Protein AF-A0A972AE59-F1 (afdb_monomer_lite)

Radius of gyration: 24.5 Å; chains: 1; bounding box: 60×68×62 Å

pLDDT: mean 81.69, std 23.58, range [22.97, 98.69]

Sequence (433 aa):
MIRKTVLVQISVLILVLFLSGCTMDDNPDSRIPESDPALQSSAGNEDLTEDISPAITKEPGTDNTSGYSDNYVPELDSGKYTVSTEEVVIYTDRAIVYLEPNVFYPKNLADFVNETVEIIEQETGLSFLNDNRIGNMLYVHVQHANIPYGTEHGAFVQPMDVLPNCIETIFHELSHTIQLQACSDIKMRTLSEGFAIVNAFRVSGKSSLPNLFDPFFNYSFFENEELMMSDPERFIMEAEGWDTYLAGFRFVYYLEEKYGKTICPRIFTRIGEMYPDGCSNSELIEIVKSMTSEDVFHDFKEWYGSEREKFARSYPVVSLDKTGYLEVFPVYNENTKVYFMPEFTYQGSITLDFTGGFEYLQFLGHNVKGIFGTVQSEGEHTLSFYDAYGELVCTKQVSNSQIRLDTPKAVKIEITGDGSLIHIVPDFDLMTD

Foldseek 3Di:
DPDPPPVVVVVVVVVPPPPPDDDDDDDDDDDDDDDDDDDDDDPDDDDDPDPLDFDPDDDPDDDDDDDDDPQFFPQFDQVQKDFAQAWDWDDEPQAIEIEHGGFIAGPCLRVQLVLLQVLLCVLQVFHQQCPPDPVRGAYEYADCDDDWAADLRYIYHHSCCRPLQNVLSRQLRVQLNRLCVQANDAQLLLQSLLRSLVRSQSSQVVGPGPYQDDCLQVLLDDPCVVVCLVPVLVCSRDPDDSSSNNSSVLLLVVCCVQVNSNLSVVLSNVNCVPPVVYDHSVVSLVSSCVSHNVCSSVVSSVVCVVVVVSSHNDQDAAECQVAQEHEWAFPDDPVGGFTDDTKYFYHFKHKYFPSSNVSVVVSSVWTFREWWDKKAFAAWKKKFFAASVRDTQDIDIHGRGMDIDPGGRTRMIMMGGPRGIMDTTTDRVSGTD

Secondary structure (DSSP, 8-state):
---SSSSTTTTTTGGGS-----PPPP----PPPP---S-------------------------------TTSPPPPP-TTEEE-SS-EEEE-SSEEEEE-TT-EEETTHHHHHHHHHHHHHHHHS------S-TTSSEEEEE-S-S--EEETTEEEE-GGGGSTTTTHHHHHHHHHHHHHHHH--BS-HHHHHHHHHHHHHHHHTTSSS-----HHHHT---TTHHHHHHSHHHHHHH--THHHHHHHHHHHHHHHHHH-TTHHHHHHHHHHHH-TT-B-HHHHHHHHHHHS-TTHHHHHHHHHHHHGGGGS-PPPEEE-TT-SEEE---EESSS-EE----EEE-SSEEEEE-HHHHHHHHHTTPPB-EEEEEEEESSEEEEEEEETTS-EEEEEEEESSEEEEEEETEEEEEEEES---EEEEE-HHHHB-

Structure (mmCIF, N/CA/C/O backbone):
data_AF-A0A972AE59-F1
#
_entry.id   AF-A0A972AE59-F1
#
loop_
_atom_site.group_PDB
_atom_site.id
_atom_site.type_symbol
_atom_site.label_atom_id
_atom_site.label_alt_id
_atom_site.label_comp_id
_atom_site.label_asym_id
_atom_site.label_entity_id
_atom_site.label_seq_id
_atom_site.pdbx_PDB_ins_code
_atom_site.Cartn_x
_atom_site.Cartn_y
_atom_site.Cartn_z
_atom_site.occupancy
_atom_site.B_iso_or_equiv
_atom_site.auth_seq_id
_atom_site.auth_comp_id
_atom_site.auth_asym_id
_atom_site.auth_atom_id
_atom_site.pdbx_PDB_model_num
ATOM 1 N N . MET A 1 1 ? -21.381 -46.065 -20.619 1.00 40.09 1 MET A N 1
ATOM 2 C CA . MET A 1 1 ? -19.929 -46.272 -20.401 1.00 40.09 1 MET A CA 1
ATOM 3 C C . MET A 1 1 ? -19.187 -45.352 -21.357 1.00 40.09 1 MET A C 1
ATOM 5 O O . MET A 1 1 ? -19.701 -45.164 -22.444 1.00 40.09 1 MET A O 1
ATOM 9 N N . ILE A 1 2 ? -18.043 -44.787 -20.956 1.00 34.69 2 ILE A N 1
ATOM 10 C CA . ILE A 1 2 ? -17.379 -43.576 -21.504 1.00 34.69 2 ILE A CA 1
ATOM 11 C C . ILE A 1 2 ? -17.889 -42.277 -20.848 1.00 34.69 2 ILE A C 1
ATOM 13 O O . ILE A 1 2 ? -18.544 -41.458 -21.473 1.00 34.69 2 ILE A O 1
ATOM 17 N N . ARG A 1 3 ? -17.609 -42.116 -19.548 1.00 33.09 3 ARG A N 1
ATOM 18 C CA . ARG A 1 3 ? -17.576 -40.835 -18.805 1.00 33.09 3 ARG A CA 1
ATOM 19 C C . ARG A 1 3 ? -16.760 -41.037 -17.517 1.00 33.09 3 ARG A C 1
ATOM 21 O O . ARG A 1 3 ? -17.296 -40.944 -16.425 1.00 33.09 3 ARG A O 1
ATOM 28 N N . LYS A 1 4 ? -15.494 -41.449 -17.648 1.00 32.84 4 LYS A N 1
ATOM 29 C CA . LYS A 1 4 ? -14.505 -41.464 -16.541 1.00 32.84 4 LYS A CA 1
ATOM 30 C C . LYS A 1 4 ? -13.054 -41.219 -16.991 1.00 32.84 4 LYS A C 1
ATOM 32 O O . LYS A 1 4 ? -12.188 -41.083 -16.144 1.00 32.84 4 LYS A O 1
ATOM 37 N N . THR A 1 5 ? -12.782 -41.107 -18.294 1.00 34.91 5 THR A N 1
ATOM 38 C CA . THR A 1 5 ? -11.400 -41.043 -18.813 1.00 34.91 5 THR A CA 1
ATOM 39 C C . THR A 1 5 ? -10.896 -39.621 -19.101 1.00 34.91 5 THR A C 1
ATOM 41 O O . THR A 1 5 ? -9.709 -39.447 -19.320 1.00 34.91 5 THR A O 1
ATOM 44 N N . VAL A 1 6 ? -11.755 -38.593 -19.060 1.00 35.62 6 VAL A N 1
ATOM 45 C CA . VAL A 1 6 ? -11.354 -37.204 -19.394 1.00 35.62 6 VAL A CA 1
ATOM 46 C C . VAL A 1 6 ? -10.874 -36.408 -18.168 1.00 35.62 6 VAL A C 1
ATOM 48 O O . VAL A 1 6 ? -10.065 -35.503 -18.307 1.00 35.62 6 VAL A O 1
ATOM 51 N N . LEU A 1 7 ? -11.276 -36.792 -16.953 1.00 32.97 7 LEU A N 1
ATOM 52 C CA . LEU A 1 7 ? -10.886 -36.087 -15.720 1.00 32.97 7 LEU A CA 1
ATOM 53 C C . LEU A 1 7 ? -9.471 -36.427 -15.223 1.00 32.97 7 LEU A C 1
ATOM 55 O O . LEU A 1 7 ? -8.889 -35.649 -14.486 1.00 32.97 7 LEU A O 1
ATOM 59 N N . VAL A 1 8 ? -8.886 -37.546 -15.662 1.00 35.75 8 VAL A N 1
ATOM 60 C CA . VAL A 1 8 ? -7.539 -37.974 -15.227 1.00 35.75 8 VAL A CA 1
ATOM 61 C C . VAL A 1 8 ? -6.427 -37.383 -16.110 1.00 35.75 8 VAL A C 1
ATOM 63 O O . VAL A 1 8 ? -5.266 -37.381 -15.719 1.00 35.75 8 VAL A O 1
ATOM 66 N N . GLN A 1 9 ? -6.757 -36.825 -17.281 1.00 31.86 9 GLN A N 1
ATOM 67 C CA . GLN A 1 9 ? -5.763 -36.200 -18.168 1.00 31.86 9 GLN A CA 1
ATOM 68 C C . GLN A 1 9 ? -5.521 -34.708 -17.887 1.00 31.86 9 GLN A C 1
ATOM 70 O O . GLN A 1 9 ? -4.502 -34.186 -18.325 1.00 31.86 9 GLN A O 1
ATOM 75 N N . ILE A 1 10 ? -6.390 -34.036 -17.122 1.00 36.53 10 ILE A N 1
ATOM 76 C CA . ILE A 1 10 ? -6.207 -32.620 -16.748 1.00 36.53 10 ILE A CA 1
ATOM 77 C C . ILE A 1 10 ? -5.268 -32.493 -15.534 1.00 36.53 10 ILE A C 1
ATOM 79 O O . ILE A 1 10 ? -4.405 -31.623 -15.513 1.00 36.53 10 ILE A O 1
ATOM 83 N N . SER A 1 11 ? -5.327 -33.430 -14.583 1.00 32.66 11 SER A N 1
ATOM 84 C CA . SER A 1 11 ? -4.474 -33.418 -13.382 1.00 32.66 11 SER A CA 1
ATOM 85 C C . SER A 1 11 ? -2.997 -33.745 -13.648 1.00 32.66 11 SER A C 1
ATOM 87 O O . SER A 1 11 ? -2.147 -33.446 -12.820 1.00 32.66 11 SER A O 1
ATOM 89 N N . VAL A 1 12 ? -2.669 -34.350 -14.796 1.00 32.69 12 VAL A N 1
ATOM 90 C CA . VAL A 1 12 ? -1.283 -34.714 -15.160 1.00 32.69 12 VAL A CA 1
ATOM 91 C C . VAL A 1 12 ? -0.609 -33.637 -16.022 1.00 32.69 12 VAL A C 1
ATOM 93 O O . VAL A 1 12 ? 0.614 -33.592 -16.085 1.00 32.69 12 VAL A O 1
ATOM 96 N N . LEU A 1 13 ? -1.371 -32.723 -16.637 1.00 27.53 13 LEU A N 1
ATOM 97 C CA . LEU A 1 13 ? -0.800 -31.642 -17.453 1.00 27.53 13 LEU A CA 1
ATOM 98 C C . LEU A 1 13 ? -0.333 -30.442 -16.609 1.00 27.53 13 LEU A C 1
ATOM 100 O O . LEU A 1 13 ? 0.610 -29.761 -16.995 1.00 27.53 13 LEU A O 1
ATOM 104 N N . ILE A 1 14 ? -0.929 -30.235 -15.429 1.00 32.34 14 ILE A N 1
ATOM 105 C CA . ILE A 1 14 ? -0.521 -29.188 -14.474 1.00 32.34 14 ILE A CA 1
ATOM 106 C C . ILE A 1 14 ? 0.781 -29.570 -13.743 1.00 32.34 14 ILE A C 1
ATOM 108 O O . ILE A 1 14 ? 1.535 -28.700 -13.325 1.00 32.34 14 ILE A O 1
ATOM 112 N N . LEU A 1 15 ? 1.130 -30.861 -13.677 1.00 29.75 15 LEU A N 1
ATOM 113 C CA . LEU A 1 15 ? 2.348 -31.321 -12.997 1.00 29.75 15 LEU A CA 1
ATOM 114 C C . LEU A 1 15 ? 3.632 -31.233 -13.851 1.00 29.75 15 LEU A C 1
ATOM 116 O O . LEU A 1 15 ? 4.718 -31.479 -13.337 1.00 29.75 15 LEU A O 1
ATOM 120 N N . VAL A 1 16 ? 3.533 -30.910 -15.148 1.00 31.59 16 VAL A N 1
ATOM 121 C CA . VAL A 1 16 ? 4.684 -30.898 -16.083 1.00 31.59 16 VAL A CA 1
ATOM 122 C C . VAL A 1 16 ? 5.154 -29.473 -16.431 1.00 31.59 16 VAL A C 1
ATOM 124 O O . VAL A 1 16 ? 6.190 -29.314 -17.068 1.00 31.59 16 VAL A O 1
ATOM 127 N N . LEU A 1 17 ? 4.474 -28.427 -15.947 1.00 29.14 17 LEU A N 1
ATOM 128 C CA . LEU A 1 17 ? 4.888 -27.025 -16.137 1.00 29.14 17 LEU A CA 1
ATOM 129 C C . LEU A 1 17 ? 5.719 -26.441 -14.972 1.00 29.14 17 LEU A C 1
ATOM 131 O O . LEU A 1 17 ? 6.140 -25.294 -15.050 1.00 29.14 17 LEU A O 1
ATOM 135 N N . PHE A 1 18 ? 6.043 -27.233 -13.941 1.00 30.06 18 PHE A N 1
ATOM 136 C CA . PHE A 1 18 ? 6.818 -26.801 -12.760 1.00 30.06 18 PHE A CA 1
ATOM 137 C C . PHE A 1 18 ? 8.321 -27.151 -12.790 1.00 30.06 18 PHE A C 1
ATOM 139 O O . PHE A 1 18 ? 8.972 -27.207 -11.751 1.00 30.06 18 PHE A O 1
ATOM 146 N N . LEU A 1 19 ? 8.914 -27.377 -13.966 1.00 28.97 19 LEU A N 1
ATOM 147 C CA . LEU A 1 19 ? 10.357 -27.640 -14.094 1.00 28.97 19 LEU A CA 1
ATOM 148 C C . LEU A 1 19 ? 11.069 -26.556 -14.907 1.00 28.97 19 LEU A C 1
ATOM 150 O O . LEU A 1 19 ? 11.634 -26.828 -15.961 1.00 28.97 19 LEU A O 1
ATOM 154 N N . SER A 1 20 ? 11.070 -25.345 -14.351 1.00 27.92 20 SER A N 1
ATOM 155 C CA . SER A 1 20 ? 12.062 -24.294 -14.628 1.00 27.92 20 SER A CA 1
ATOM 156 C C . SER A 1 20 ? 12.408 -23.546 -13.333 1.00 27.92 20 SER A C 1
ATOM 158 O O . SER A 1 20 ? 12.506 -22.325 -13.317 1.00 27.92 20 SER A O 1
ATOM 160 N N . GLY A 1 21 ? 12.536 -24.272 -12.219 1.00 23.88 21 GLY A N 1
ATOM 161 C CA . GLY A 1 21 ? 13.092 -23.727 -10.982 1.00 23.88 21 GLY A CA 1
ATOM 162 C C . GLY A 1 21 ? 14.615 -23.745 -11.062 1.00 23.88 21 GLY A C 1
ATOM 163 O O . GLY A 1 21 ? 15.217 -24.818 -11.071 1.00 23.88 21 GLY A O 1
ATOM 164 N N . CYS A 1 22 ? 15.235 -22.569 -11.143 1.00 25.50 22 CYS A N 1
ATOM 165 C CA . CYS A 1 22 ? 16.668 -22.418 -10.918 1.00 25.50 22 CYS A CA 1
ATOM 166 C C . CYS A 1 22 ? 16.973 -22.753 -9.452 1.00 25.50 22 CYS A C 1
ATOM 168 O O . CYS A 1 22 ? 16.533 -22.065 -8.537 1.00 25.50 22 CYS A O 1
ATOM 170 N N . THR A 1 23 ? 17.717 -23.832 -9.244 1.00 26.25 23 THR A N 1
ATOM 171 C CA . THR A 1 23 ? 18.328 -24.211 -7.970 1.00 26.25 23 THR A CA 1
ATOM 172 C C . THR A 1 23 ? 19.430 -23.211 -7.606 1.00 26.25 23 THR A C 1
ATOM 174 O O . THR A 1 23 ? 20.347 -23.017 -8.405 1.00 26.25 23 THR A O 1
ATOM 177 N N . MET A 1 24 ? 19.359 -22.592 -6.422 1.00 27.28 24 MET A N 1
ATOM 178 C CA . MET A 1 24 ? 20.491 -21.878 -5.815 1.00 27.28 24 MET A CA 1
ATOM 179 C C . MET A 1 24 ? 21.525 -22.903 -5.327 1.00 27.28 24 MET A C 1
ATOM 181 O O . MET A 1 24 ? 21.177 -23.833 -4.602 1.00 27.28 24 MET A O 1
ATOM 185 N N . ASP A 1 25 ? 22.777 -22.742 -5.755 1.00 25.36 25 ASP A N 1
ATOM 186 C CA . ASP A 1 25 ? 23.934 -23.487 -5.253 1.00 25.36 25 ASP A CA 1
ATOM 187 C C . ASP A 1 25 ? 24.388 -22.894 -3.908 1.00 25.36 25 ASP A C 1
ATOM 189 O O . ASP A 1 25 ? 24.746 -21.717 -3.822 1.00 25.36 25 ASP A O 1
ATOM 193 N N . ASP A 1 26 ? 24.424 -23.734 -2.874 1.00 27.11 26 ASP A N 1
ATOM 194 C CA . ASP A 1 26 ? 25.060 -23.444 -1.591 1.00 27.11 26 ASP A CA 1
ATOM 195 C C . ASP A 1 26 ? 26.588 -23.446 -1.741 1.00 27.11 26 ASP A C 1
ATOM 197 O O . ASP A 1 26 ? 27.193 -24.472 -2.068 1.00 27.11 26 ASP A O 1
ATOM 201 N N . ASN A 1 27 ? 27.250 -22.332 -1.417 1.00 25.25 27 ASN A N 1
ATOM 202 C CA . ASN A 1 27 ? 28.676 -22.362 -1.093 1.00 25.25 27 ASN A CA 1
ATOM 203 C C . ASN A 1 27 ? 28.992 -21.476 0.130 1.00 25.25 27 ASN A C 1
ATOM 205 O O . ASN A 1 27 ? 28.819 -20.257 0.058 1.00 25.25 27 ASN A O 1
ATOM 209 N N . PRO A 1 28 ? 29.468 -22.055 1.251 1.00 29.48 28 PRO A N 1
ATOM 210 C CA . PRO A 1 28 ? 29.727 -21.340 2.489 1.00 29.48 28 PRO A CA 1
ATOM 211 C C . PRO A 1 28 ? 31.211 -20.975 2.585 1.00 29.48 28 PRO A C 1
ATOM 213 O O . PRO A 1 28 ? 32.021 -21.799 2.988 1.00 29.48 28 PRO A O 1
ATOM 216 N N . ASP A 1 29 ? 31.590 -19.747 2.234 1.00 27.09 29 ASP A N 1
ATOM 217 C CA . ASP A 1 29 ? 32.831 -19.151 2.751 1.00 27.09 29 ASP A CA 1
ATOM 218 C C . ASP A 1 29 ? 32.913 -17.653 2.423 1.00 27.09 29 ASP A C 1
ATOM 220 O O . ASP A 1 29 ? 33.397 -17.241 1.372 1.00 27.09 29 ASP A O 1
ATOM 224 N N . SER A 1 30 ? 32.497 -16.805 3.363 1.00 27.23 30 SER A N 1
ATOM 225 C CA . SER A 1 30 ? 33.237 -15.574 3.662 1.00 27.23 30 SER A CA 1
ATOM 226 C C . SER A 1 30 ? 32.843 -15.053 5.043 1.00 27.23 30 SER A C 1
ATOM 228 O O . SER A 1 30 ? 31.677 -14.958 5.410 1.00 27.23 30 SER A O 1
ATOM 230 N N . ARG A 1 31 ? 33.864 -14.808 5.862 1.00 24.80 31 ARG A N 1
ATOM 231 C CA . ARG A 1 31 ? 33.752 -14.403 7.263 1.00 24.80 31 ARG A CA 1
ATOM 232 C C . ARG A 1 31 ? 33.387 -12.921 7.353 1.00 24.80 31 ARG A C 1
ATOM 234 O O . ARG A 1 31 ? 34.111 -12.087 6.815 1.00 24.80 31 ARG A O 1
ATOM 241 N N . ILE A 1 32 ? 32.325 -12.621 8.091 1.00 27.09 32 ILE A N 1
ATOM 242 C CA . ILE A 1 32 ? 31.953 -11.277 8.550 1.00 27.09 32 ILE A CA 1
ATOM 243 C C . ILE A 1 32 ? 32.879 -10.883 9.719 1.00 27.09 32 ILE A C 1
ATOM 245 O O . ILE A 1 32 ? 33.087 -11.710 10.611 1.00 27.09 32 ILE A O 1
ATOM 249 N N . PRO A 1 33 ? 33.439 -9.660 9.768 1.00 24.53 33 PRO A N 1
ATOM 250 C CA . PRO A 1 33 ? 34.014 -9.108 10.991 1.00 24.53 33 PRO A CA 1
ATOM 251 C C . PRO A 1 33 ? 32.918 -8.515 11.902 1.00 24.53 33 PRO A C 1
ATOM 253 O O . PRO A 1 33 ? 32.125 -7.690 11.460 1.00 24.53 33 PRO A O 1
ATOM 256 N N . GLU A 1 34 ? 32.918 -8.932 13.174 1.00 24.03 34 GLU A N 1
ATOM 257 C CA . GLU A 1 34 ? 32.257 -8.308 14.347 1.00 24.03 34 GLU A CA 1
ATOM 258 C C . GLU A 1 34 ? 32.682 -6.821 14.484 1.00 24.03 34 GLU A C 1
ATOM 260 O O . GLU A 1 34 ? 33.804 -6.495 14.097 1.00 24.03 34 GLU A O 1
ATOM 265 N N . SER A 1 35 ? 31.946 -5.833 15.014 1.00 25.81 35 SER A N 1
ATOM 266 C CA . SER A 1 35 ? 30.779 -5.664 15.916 1.00 25.81 35 SER A CA 1
ATOM 267 C C . SER A 1 35 ? 30.248 -4.207 15.718 1.00 25.81 35 SER A C 1
ATOM 269 O O . SER A 1 35 ? 30.949 -3.407 15.099 1.00 25.81 35 SER A O 1
ATOM 271 N N . ASP A 1 36 ? 29.057 -3.738 16.137 1.00 24.27 36 ASP A N 1
ATOM 272 C CA . ASP A 1 36 ? 28.481 -3.634 17.501 1.00 24.27 36 ASP A CA 1
ATOM 273 C C . ASP A 1 36 ? 27.009 -3.075 17.435 1.00 24.27 36 ASP A C 1
ATOM 275 O O . ASP A 1 36 ? 26.550 -2.746 16.341 1.00 24.27 36 ASP A O 1
ATOM 279 N N . PRO A 1 37 ? 26.207 -2.956 18.522 1.00 26.27 37 PRO A N 1
ATOM 280 C CA . PRO A 1 37 ? 24.993 -3.755 18.704 1.00 26.27 37 PRO A CA 1
ATOM 281 C C . PRO A 1 37 ? 23.712 -2.913 18.904 1.00 26.27 37 PRO A C 1
ATOM 283 O O . PRO A 1 37 ? 23.562 -2.234 19.918 1.00 26.27 37 PRO A O 1
ATOM 286 N N . ALA A 1 38 ? 22.738 -3.005 17.994 1.00 23.77 38 ALA A N 1
ATOM 287 C CA . ALA A 1 38 ? 21.377 -2.506 18.243 1.00 23.77 38 ALA A CA 1
ATOM 288 C C . ALA A 1 38 ? 20.337 -3.103 17.278 1.00 23.77 38 ALA A C 1
ATOM 290 O O . ALA A 1 38 ? 19.600 -2.356 16.658 1.00 23.77 38 ALA A O 1
ATOM 291 N N . LEU A 1 39 ? 20.303 -4.430 17.117 1.00 25.97 39 LEU A N 1
ATOM 292 C CA . LEU A 1 39 ? 19.167 -5.201 16.579 1.00 25.97 39 LEU A CA 1
ATOM 293 C C . LEU A 1 39 ? 19.559 -6.684 16.614 1.00 25.97 39 LEU A C 1
ATOM 295 O O . LEU A 1 39 ? 20.067 -7.250 15.653 1.00 25.97 39 LEU A O 1
ATOM 299 N N . GLN A 1 40 ? 19.395 -7.307 17.779 1.00 22.97 40 GLN A N 1
ATOM 300 C CA . GLN A 1 40 ? 19.404 -8.761 17.901 1.00 22.97 40 GLN A CA 1
ATOM 301 C C . GLN A 1 40 ? 18.004 -9.210 18.308 1.00 22.97 40 GLN A C 1
ATOM 303 O O . GLN A 1 40 ? 17.651 -9.165 19.482 1.00 22.97 40 GLN A O 1
ATOM 308 N N . SER A 1 41 ? 17.240 -9.703 17.339 1.00 25.03 41 SER A N 1
ATOM 309 C CA . SER A 1 41 ? 16.299 -10.795 17.576 1.00 25.03 41 SER A CA 1
ATOM 310 C C . SER A 1 41 ? 16.361 -11.752 16.386 1.00 25.03 41 SER A C 1
ATOM 312 O O . SER A 1 41 ? 15.632 -11.637 15.410 1.00 25.03 41 SER A O 1
ATOM 314 N N . SER A 1 42 ? 17.355 -12.635 16.499 1.00 25.56 42 SER A N 1
ATOM 315 C CA . SER A 1 42 ? 17.357 -14.052 16.126 1.00 25.56 42 SER A CA 1
ATOM 316 C C . SER A 1 42 ? 16.838 -14.464 14.740 1.00 25.56 42 SER A C 1
ATOM 318 O O . SER A 1 42 ? 15.713 -14.931 14.602 1.00 25.56 42 SER A O 1
ATOM 320 N N . ALA A 1 43 ? 17.747 -14.477 13.760 1.00 26.47 43 ALA A N 1
ATOM 321 C CA . ALA A 1 43 ? 17.820 -15.578 12.803 1.00 26.47 43 ALA A CA 1
ATOM 322 C C . ALA A 1 43 ? 18.328 -16.831 13.540 1.00 26.47 43 ALA A C 1
ATOM 324 O O . ALA A 1 43 ? 19.479 -16.891 13.978 1.00 26.47 43 ALA A O 1
ATOM 325 N N . GLY A 1 44 ? 17.450 -17.812 13.706 1.00 23.38 44 GLY A N 1
ATOM 326 C CA . GLY A 1 44 ? 17.771 -19.150 14.179 1.00 23.38 44 GLY A CA 1
ATOM 327 C C . GLY A 1 44 ? 16.883 -20.132 13.434 1.00 23.38 44 GLY A C 1
ATOM 328 O O . GLY A 1 44 ? 15.692 -20.200 13.707 1.00 23.38 44 GLY A O 1
ATOM 329 N N . ASN A 1 45 ? 17.469 -20.852 12.477 1.00 29.00 45 ASN A N 1
ATOM 330 C CA . ASN A 1 45 ? 16.866 -22.038 11.884 1.00 29.00 45 ASN A CA 1
ATOM 331 C C . ASN A 1 45 ? 16.603 -23.059 12.994 1.00 29.00 45 ASN A C 1
ATOM 333 O O . ASN A 1 45 ? 17.539 -23.716 13.450 1.00 29.00 45 ASN A O 1
ATOM 337 N N . GLU A 1 46 ? 15.341 -23.226 13.370 1.00 24.08 46 GLU A N 1
ATOM 338 C CA . GLU A 1 46 ? 14.827 -24.499 13.854 1.00 24.08 46 GLU A CA 1
ATOM 339 C C . GLU A 1 46 ? 13.545 -24.821 13.088 1.00 24.08 46 GLU A C 1
ATOM 341 O O . GLU A 1 46 ? 12.592 -24.049 13.041 1.00 24.08 46 GLU A O 1
ATOM 346 N N . ASP A 1 47 ? 13.603 -25.971 12.432 1.00 31.69 47 ASP A N 1
ATOM 347 C CA . ASP A 1 47 ? 12.539 -26.658 11.721 1.00 31.69 47 ASP A CA 1
ATOM 348 C C . ASP A 1 47 ? 11.379 -26.929 12.701 1.00 31.69 47 ASP A C 1
ATOM 350 O O . ASP A 1 47 ? 11.434 -27.857 13.510 1.00 31.69 47 ASP A O 1
ATOM 354 N N . LEU A 1 48 ? 10.355 -26.073 12.679 1.00 25.75 48 LEU A N 1
ATOM 355 C CA . LEU A 1 48 ? 9.084 -26.260 13.379 1.00 25.75 48 LEU A CA 1
ATOM 356 C C . LEU A 1 48 ? 7.949 -25.854 12.436 1.00 25.75 48 LEU A C 1
ATOM 358 O O . LEU A 1 48 ? 7.485 -24.719 12.427 1.00 25.75 48 LEU A O 1
ATOM 362 N N . THR A 1 49 ? 7.495 -26.810 11.631 1.00 27.94 49 THR A N 1
ATOM 363 C CA . THR A 1 49 ? 6.186 -26.749 10.982 1.00 27.94 49 THR A CA 1
ATOM 364 C C . THR A 1 49 ? 5.100 -26.844 12.059 1.00 27.94 49 THR A C 1
ATOM 366 O O . THR A 1 49 ? 4.694 -27.948 12.432 1.00 27.94 49 THR A O 1
ATOM 369 N N . GLU A 1 50 ? 4.642 -25.712 12.587 1.00 26.48 50 GLU A N 1
ATOM 370 C CA . GLU A 1 50 ? 3.313 -25.631 13.195 1.00 26.48 50 GLU A CA 1
ATOM 371 C C . GLU A 1 50 ? 2.336 -25.140 12.126 1.00 26.48 50 GLU A C 1
ATOM 373 O O . GLU A 1 50 ? 2.271 -23.956 11.814 1.00 26.48 50 GLU A O 1
ATOM 378 N N . ASP A 1 51 ? 1.588 -26.086 11.551 1.00 28.22 51 ASP A N 1
ATOM 379 C CA . ASP A 1 51 ? 0.379 -25.806 10.777 1.00 28.22 51 ASP A CA 1
ATOM 380 C C . ASP A 1 51 ? -0.557 -24.935 11.629 1.00 28.22 51 ASP A C 1
ATOM 382 O O . ASP A 1 51 ? -1.187 -25.426 12.574 1.00 28.22 51 ASP A O 1
ATOM 386 N N . ILE A 1 52 ? -0.712 -23.659 11.273 1.00 35.78 52 ILE A N 1
ATOM 387 C CA . ILE A 1 52 ? -1.834 -22.850 11.754 1.00 35.78 52 ILE A CA 1
ATOM 388 C C . ILE A 1 52 ? -3.079 -23.324 10.998 1.00 35.78 52 ILE A C 1
ATOM 390 O O . ILE A 1 52 ? -3.537 -22.725 10.031 1.00 35.78 52 ILE A O 1
ATOM 394 N N . SER A 1 53 ? -3.630 -24.456 11.433 1.00 31.36 53 SER A N 1
ATOM 395 C CA . SER A 1 53 ? -4.979 -24.859 11.048 1.00 31.36 53 SER A CA 1
ATOM 396 C C . SER A 1 53 ? -5.988 -23.982 11.800 1.00 31.36 53 SER A C 1
ATOM 398 O O . SER A 1 53 ? -5.982 -23.997 13.035 1.00 31.36 53 SER A O 1
ATOM 400 N N . PRO A 1 54 ? -6.887 -23.248 11.118 1.00 38.47 54 PRO A N 1
ATOM 401 C CA . PRO A 1 54 ? -7.997 -22.586 11.789 1.00 38.47 54 PRO A CA 1
ATOM 402 C C . PRO A 1 54 ? -8.886 -23.629 12.478 1.00 38.47 54 PRO A C 1
ATOM 404 O O . PRO A 1 54 ? -9.049 -24.759 12.005 1.00 38.47 54 PRO A O 1
ATOM 407 N N . ALA A 1 55 ? -9.452 -23.256 13.625 1.00 35.38 55 ALA A N 1
ATOM 408 C CA . ALA A 1 55 ? -10.299 -24.133 14.421 1.00 35.38 55 ALA A CA 1
ATOM 409 C C . ALA A 1 55 ? -11.494 -24.643 13.593 1.00 35.38 55 ALA A C 1
ATOM 411 O O . ALA A 1 55 ? -12.415 -23.902 13.252 1.00 35.38 55 ALA A O 1
ATOM 412 N N . ILE A 1 56 ? -11.471 -25.942 13.292 1.00 35.50 56 ILE A N 1
ATOM 413 C CA . ILE A 1 56 ? -12.539 -26.677 12.615 1.00 35.50 56 ILE A CA 1
ATOM 414 C C . ILE A 1 56 ? -13.833 -26.568 13.437 1.00 35.50 56 ILE A C 1
ATOM 416 O O . ILE A 1 56 ? -13.853 -26.901 14.620 1.00 35.50 56 ILE A O 1
ATOM 420 N N . THR A 1 57 ? -14.895 -26.096 12.774 1.00 34.91 57 THR A N 1
ATOM 421 C CA . THR A 1 57 ? -16.332 -26.175 13.112 1.00 34.91 57 THR A CA 1
ATOM 422 C C . THR A 1 57 ? -16.687 -26.531 14.563 1.00 34.91 57 THR A C 1
ATOM 424 O O . THR A 1 57 ? -16.653 -27.700 14.951 1.00 34.91 57 THR A O 1
ATOM 427 N N . LYS A 1 58 ? -17.184 -25.547 15.330 1.00 31.02 58 LYS A N 1
ATOM 428 C CA . LYS A 1 58 ? -17.991 -25.818 16.532 1.00 31.02 58 LYS A CA 1
ATOM 429 C C . LYS A 1 58 ? -19.248 -26.601 16.124 1.00 31.02 58 LYS A C 1
ATOM 431 O O . LYS A 1 58 ? -20.158 -26.044 15.514 1.00 31.02 58 LYS A O 1
ATOM 436 N N . GLU A 1 59 ? -19.311 -27.888 16.467 1.00 29.56 59 GLU A N 1
ATOM 437 C CA . GLU A 1 59 ? -20.578 -28.626 16.473 1.00 29.56 59 GLU A CA 1
ATOM 438 C C . GLU A 1 59 ? -21.580 -27.941 17.425 1.00 29.56 59 GLU A C 1
ATOM 440 O O . GLU A 1 59 ? -21.171 -27.389 18.454 1.00 29.56 59 GLU A O 1
ATOM 445 N N . PRO A 1 60 ? -22.895 -27.972 17.128 1.00 36.78 60 PRO A N 1
ATOM 446 C CA . PRO A 1 60 ? -23.910 -27.349 17.969 1.00 36.78 60 PRO A CA 1
ATOM 447 C C . PRO A 1 60 ? -24.111 -28.174 19.248 1.00 36.78 60 PRO A C 1
ATOM 449 O O . PRO A 1 60 ? -24.978 -29.043 19.332 1.00 36.78 60 PRO A O 1
ATOM 452 N N . GLY A 1 61 ? -23.276 -27.899 20.249 1.00 28.45 61 GLY A N 1
ATOM 453 C CA . GLY A 1 61 ? -23.380 -28.411 21.609 1.00 28.45 61 GLY A CA 1
ATOM 454 C C . GLY A 1 61 ? -24.113 -27.422 22.512 1.00 28.45 61 GLY A C 1
ATOM 455 O O . GLY A 1 61 ? -23.666 -26.300 22.728 1.00 28.45 61 GLY A O 1
ATOM 456 N N . THR A 1 62 ? -25.254 -27.856 23.031 1.00 32.41 62 THR A N 1
ATOM 457 C CA . THR A 1 62 ? -26.084 -27.189 24.039 1.00 32.41 62 THR A CA 1
ATOM 458 C C . THR A 1 62 ? -25.340 -26.876 25.345 1.00 32.41 62 THR A C 1
ATOM 460 O O . THR A 1 62 ? -24.611 -27.726 25.850 1.00 32.41 62 THR A O 1
ATOM 463 N N . ASP A 1 63 ? -25.667 -25.710 25.914 1.00 34.56 63 ASP A N 1
ATOM 464 C CA . ASP A 1 63 ? -25.472 -25.253 27.302 1.00 34.56 63 ASP A CA 1
ATOM 465 C C . ASP A 1 63 ? -24.038 -25.016 27.819 1.00 34.56 63 ASP A C 1
ATOM 467 O O . ASP A 1 63 ? -23.357 -25.917 28.301 1.00 34.56 63 ASP A O 1
ATOM 471 N N . ASN A 1 64 ? -23.636 -23.736 27.862 1.00 31.11 64 ASN A N 1
ATOM 472 C CA . ASN A 1 64 ? -23.494 -22.995 29.130 1.00 31.11 64 ASN A CA 1
ATOM 473 C C . ASN A 1 64 ? -23.109 -21.524 28.887 1.00 31.11 64 ASN A C 1
ATOM 475 O O . ASN A 1 64 ? -21.941 -21.151 28.798 1.00 31.11 64 ASN A O 1
ATOM 479 N N . THR A 1 65 ? -24.120 -20.658 28.859 1.00 43.00 65 THR A N 1
ATOM 480 C CA . THR A 1 65 ? -23.983 -19.218 29.102 1.00 43.00 65 THR A CA 1
ATOM 481 C C . THR A 1 65 ? -23.605 -18.974 30.567 1.00 43.00 65 THR A C 1
ATOM 483 O O . THR A 1 65 ? -24.484 -18.775 31.402 1.00 43.00 65 THR A O 1
ATOM 486 N N . SER A 1 66 ? -22.316 -19.007 30.904 1.00 38.22 66 SER A N 1
ATOM 487 C CA . SER A 1 66 ? -21.783 -18.410 32.141 1.00 38.22 66 SER A CA 1
ATOM 488 C C . SER A 1 66 ? -20.253 -18.456 32.131 1.00 38.22 66 SER A C 1
ATOM 490 O O . SER A 1 66 ? -19.671 -19.458 32.546 1.00 38.22 66 SER A O 1
ATOM 492 N N . GLY A 1 67 ? -19.585 -17.396 31.660 1.00 34.09 67 GLY A N 1
ATOM 493 C CA . GLY A 1 67 ? -18.124 -17.333 31.797 1.00 34.09 67 GLY A CA 1
ATOM 494 C C . GLY A 1 67 ? -17.339 -16.317 30.970 1.00 34.09 67 GLY A C 1
ATOM 495 O O . GLY A 1 67 ? -16.139 -16.220 31.201 1.00 34.09 67 GLY A O 1
ATOM 496 N N . TYR A 1 68 ? -17.939 -15.548 30.055 1.00 42.88 68 TYR A N 1
ATOM 497 C CA . TYR A 1 68 ? -17.213 -14.419 29.460 1.00 42.88 68 TYR A CA 1
ATOM 498 C C . TYR A 1 68 ? -17.044 -13.341 30.531 1.00 42.88 68 TYR A C 1
ATOM 500 O O . TYR A 1 68 ? -18.029 -12.833 31.064 1.00 42.88 68 TYR A O 1
ATOM 508 N N . SER A 1 69 ? -15.797 -13.073 30.923 1.00 52.25 69 SER A N 1
ATOM 509 C CA . SER A 1 69 ? -15.498 -12.076 31.950 1.00 52.25 69 SER A CA 1
ATOM 510 C C . SER A 1 69 ? -16.029 -10.703 31.526 1.00 52.25 69 SER A C 1
ATOM 512 O O . SER A 1 69 ? -16.011 -10.373 30.340 1.00 52.25 69 SER A O 1
ATOM 514 N N . ASP A 1 70 ? -16.435 -9.881 32.495 1.00 62.69 70 ASP A N 1
ATOM 515 C CA . ASP A 1 70 ? -16.892 -8.497 32.302 1.00 62.69 70 ASP A CA 1
ATOM 516 C C . ASP A 1 70 ? -15.858 -7.569 31.625 1.00 62.69 70 ASP A C 1
ATOM 518 O O . ASP A 1 70 ? -16.103 -6.369 31.567 1.00 62.69 70 ASP A O 1
ATOM 522 N N . ASN A 1 71 ? -14.720 -8.061 31.124 1.00 77.62 71 ASN A N 1
ATOM 523 C CA . ASN A 1 71 ? -13.603 -7.257 30.625 1.00 77.62 71 ASN A CA 1
ATOM 524 C C . ASN A 1 71 ? -13.319 -7.387 29.117 1.00 77.62 71 ASN A C 1
ATOM 526 O O . ASN A 1 71 ? -12.451 -6.665 28.636 1.00 77.62 71 ASN A O 1
ATOM 530 N N . TYR A 1 72 ? -14.017 -8.254 28.374 1.00 90.62 72 TYR A N 1
ATOM 531 C CA . TYR A 1 72 ? -13.787 -8.441 26.931 1.00 90.62 72 TYR A CA 1
ATOM 532 C C . TYR A 1 72 ? -14.851 -7.756 26.065 1.00 90.62 72 TYR A C 1
ATOM 534 O O . TYR A 1 72 ? -15.987 -7.534 26.496 1.00 90.62 72 TYR A O 1
ATOM 542 N N . VAL A 1 73 ? -14.469 -7.434 24.830 1.00 93.75 73 VAL A N 1
ATOM 543 C CA . VAL A 1 73 ? -15.384 -7.060 23.749 1.00 93.75 73 VAL A CA 1
ATOM 544 C C . VAL A 1 73 ? -16.248 -8.288 23.425 1.00 93.75 73 VAL A C 1
ATOM 546 O O . VAL A 1 73 ? -15.699 -9.387 23.297 1.00 93.75 73 VAL A O 1
ATOM 549 N N . PRO A 1 74 ? -17.586 -8.149 23.331 1.00 92.06 74 PRO A N 1
ATOM 550 C CA . PRO A 1 74 ? -18.451 -9.262 22.945 1.00 92.06 74 PRO A CA 1
ATOM 551 C C . PRO A 1 74 ? -18.113 -9.758 21.534 1.00 92.06 74 PRO A C 1
ATOM 553 O O . PRO A 1 74 ? -17.497 -9.042 20.748 1.00 92.06 74 PRO A O 1
ATOM 556 N N . GLU A 1 75 ? -18.539 -10.975 21.206 1.00 90.31 75 GLU A N 1
ATOM 557 C CA . GLU A 1 75 ? -18.474 -11.477 19.831 1.00 90.31 75 GLU A CA 1
ATOM 558 C C . GLU A 1 75 ? -19.234 -10.518 18.902 1.00 90.31 75 GLU A C 1
ATOM 560 O O . GLU A 1 75 ? -20.391 -10.171 19.165 1.00 90.31 75 GLU A O 1
ATOM 565 N N . LEU A 1 76 ? -18.545 -10.028 17.873 1.00 89.88 76 LEU A N 1
ATOM 566 C CA . LEU A 1 76 ? -19.074 -9.039 16.942 1.00 89.88 76 LEU A CA 1
ATOM 567 C C . LEU A 1 76 ? -19.815 -9.740 15.797 1.00 89.88 76 LEU A C 1
ATOM 569 O O . LEU A 1 76 ? -19.391 -10.789 15.317 1.00 89.88 76 LEU A O 1
ATOM 573 N N . ASP A 1 77 ? -20.946 -9.173 15.368 1.00 82.50 77 ASP A N 1
ATOM 574 C CA . ASP A 1 77 ? -21.666 -9.688 14.201 1.00 82.50 77 ASP A CA 1
ATOM 575 C C . ASP A 1 77 ? -20.945 -9.286 12.918 1.00 82.50 77 ASP A C 1
ATOM 577 O O . ASP A 1 77 ? -20.497 -8.150 12.763 1.00 82.50 77 ASP A O 1
ATOM 581 N N . SER A 1 78 ? -20.956 -10.210 11.965 1.00 70.56 78 SER A N 1
ATOM 582 C CA . SER A 1 78 ? -20.238 -10.117 10.707 1.00 70.56 78 SER A CA 1
ATOM 583 C C . SER A 1 78 ? -20.637 -8.969 9.790 1.00 70.56 78 SER A C 1
ATOM 585 O O . SER A 1 78 ? -19.992 -8.755 8.781 1.00 70.56 78 SER A O 1
ATOM 587 N N . GLY A 1 79 ? -21.686 -8.196 10.092 1.00 84.88 79 GLY A N 1
ATOM 588 C CA . GLY A 1 79 ? -21.926 -6.858 9.531 1.00 84.88 79 GLY A CA 1
ATOM 589 C C . GLY A 1 79 ? -21.463 -6.643 8.078 1.00 84.88 79 GLY A C 1
ATOM 590 O O . GLY A 1 79 ? -22.125 -7.087 7.133 1.00 84.88 79 GLY A O 1
ATOM 591 N N . LYS A 1 80 ? -20.319 -5.966 7.903 1.00 89.38 80 LYS A N 1
ATOM 592 C CA . LYS A 1 80 ? -19.696 -5.624 6.603 1.00 89.38 80 LYS A CA 1
ATOM 593 C C . LYS A 1 80 ? -18.810 -6.729 6.008 1.00 89.38 80 LYS A C 1
ATOM 595 O O . LYS A 1 80 ? -18.501 -6.680 4.819 1.00 89.38 80 LYS A O 1
ATOM 600 N N . TYR A 1 81 ? -18.439 -7.713 6.809 1.00 94.56 81 TYR A N 1
ATOM 601 C CA . TYR A 1 81 ? -17.487 -8.766 6.502 1.00 94.56 81 TYR A CA 1
ATOM 602 C C . TYR A 1 81 ? -18.167 -10.137 6.424 1.00 94.56 81 TYR A C 1
ATOM 604 O O . TYR A 1 81 ? -19.361 -10.314 6.688 1.00 94.56 81 TYR A O 1
ATOM 612 N N . THR A 1 82 ? -17.443 -11.126 5.929 1.00 94.69 82 THR A N 1
ATOM 613 C CA . THR A 1 82 ? -17.876 -12.520 5.925 1.00 94.69 82 THR A CA 1
ATOM 614 C C . THR A 1 82 ? -16.660 -13.433 5.821 1.00 94.69 82 THR A C 1
ATOM 616 O O . THR A 1 82 ? -15.542 -12.965 5.616 1.00 94.69 82 THR A O 1
ATOM 619 N N . VAL A 1 83 ? -16.881 -14.735 5.986 1.00 94.62 83 VAL A N 1
ATOM 620 C CA . VAL A 1 83 ? -15.830 -15.750 5.957 1.00 94.62 83 VAL A CA 1
ATOM 621 C C . VAL A 1 83 ? -16.148 -16.767 4.871 1.00 94.62 83 VAL A C 1
ATOM 623 O O . VAL A 1 83 ? -17.265 -17.291 4.815 1.00 94.62 83 VAL A O 1
ATOM 626 N N . SER A 1 84 ? -15.171 -17.077 4.022 1.00 94.69 84 SER A N 1
ATOM 627 C CA . SER A 1 84 ? -15.286 -18.171 3.059 1.00 94.69 84 SER A CA 1
ATOM 628 C C . SER A 1 84 ? -15.263 -19.505 3.814 1.00 94.69 84 SER A C 1
ATOM 630 O O . SER A 1 84 ? -14.273 -19.884 4.426 1.00 94.69 84 SER A O 1
ATOM 632 N N . THR A 1 85 ? -16.378 -20.234 3.833 1.00 91.75 85 THR A N 1
ATOM 633 C CA . THR A 1 85 ? -16.430 -21.570 4.475 1.00 91.75 85 THR A CA 1
ATOM 634 C C . THR A 1 85 ? -15.984 -22.689 3.533 1.00 91.75 85 THR A C 1
ATOM 636 O O . THR A 1 85 ? -15.599 -23.770 3.971 1.00 91.75 85 THR A O 1
ATOM 639 N N . GLU A 1 86 ? -16.010 -22.404 2.238 1.00 94.56 86 GLU A N 1
ATOM 640 C CA . GLU A 1 86 ? -15.513 -23.208 1.130 1.00 94.56 86 GLU A CA 1
ATOM 641 C C . GLU A 1 86 ? -14.825 -22.269 0.129 1.00 94.56 86 GLU A C 1
ATOM 643 O O . GLU A 1 86 ? -14.794 -21.057 0.348 1.00 94.56 86 GLU A O 1
ATOM 648 N N . GLU A 1 87 ? -14.271 -22.807 -0.956 1.00 95.31 87 GLU A N 1
ATOM 649 C CA . GLU A 1 87 ? -13.726 -21.979 -2.036 1.00 95.31 87 GLU A CA 1
ATOM 650 C C . GLU A 1 87 ? -14.818 -21.058 -2.599 1.00 95.31 87 GLU A C 1
ATOM 652 O O . GLU A 1 87 ? -15.896 -21.513 -2.992 1.00 95.31 87 GLU A O 1
ATOM 657 N N . VAL A 1 88 ? -14.537 -19.756 -2.660 1.00 96.38 88 VAL A N 1
ATOM 658 C CA . VAL A 1 88 ? -15.467 -18.759 -3.202 1.00 96.38 88 VAL A CA 1
ATOM 659 C C . VAL A 1 88 ? -14.895 -18.185 -4.488 1.00 96.38 88 VAL A C 1
ATOM 661 O O . VAL A 1 88 ? -13.740 -17.773 -4.546 1.00 96.38 88 VAL A O 1
ATOM 664 N N . VAL A 1 89 ? -15.737 -18.119 -5.520 1.00 95.31 89 VAL A N 1
ATOM 665 C CA . VAL A 1 89 ? -15.417 -17.461 -6.790 1.00 95.31 89 VAL A CA 1
ATOM 666 C C . VAL A 1 89 ? -16.369 -16.292 -6.988 1.00 95.31 89 VAL A C 1
ATOM 668 O O . VAL A 1 89 ? -17.584 -16.479 -7.090 1.00 95.31 89 VAL A O 1
ATOM 671 N N . ILE A 1 90 ? -15.817 -15.086 -7.057 1.00 93.75 90 ILE A N 1
ATOM 672 C CA . ILE A 1 90 ? -16.562 -13.851 -7.287 1.00 93.75 90 ILE A CA 1
ATOM 673 C C . ILE A 1 90 ? -16.249 -13.369 -8.698 1.00 93.75 90 ILE A C 1
ATOM 675 O O . ILE A 1 90 ? -15.115 -13.014 -9.016 1.00 93.75 90 ILE A O 1
ATOM 679 N N . TYR A 1 91 ? -17.267 -13.352 -9.551 1.00 90.44 91 TYR A N 1
ATOM 680 C CA . TYR A 1 91 ? -17.154 -12.806 -10.898 1.00 90.44 91 TYR A CA 1
ATOM 681 C C . TYR A 1 91 ? -17.465 -11.317 -10.873 1.00 90.44 91 TYR A C 1
ATOM 683 O O . TYR A 1 91 ? -18.524 -10.913 -10.388 1.00 90.44 91 TYR A O 1
ATOM 691 N N . THR A 1 92 ? -16.566 -10.518 -11.433 1.00 87.81 92 THR A N 1
ATOM 692 C CA . THR A 1 92 ? -16.785 -9.095 -11.671 1.00 87.81 92 THR A CA 1
ATOM 693 C C . THR A 1 92 ? -16.761 -8.806 -13.173 1.00 87.81 92 THR A C 1
ATOM 695 O O . THR A 1 92 ? -16.445 -9.679 -13.985 1.00 87.81 92 THR A O 1
ATOM 698 N N . ASP A 1 93 ? -17.089 -7.574 -13.565 1.00 83.75 93 ASP A N 1
ATOM 699 C CA . ASP A 1 93 ? -17.003 -7.151 -14.968 1.00 83.75 93 ASP A CA 1
ATOM 700 C C . ASP A 1 93 ? -15.554 -7.126 -15.484 1.00 83.75 93 ASP A C 1
ATOM 702 O O . ASP A 1 93 ? -15.320 -7.199 -16.691 1.00 83.75 93 ASP A O 1
ATOM 706 N N . ARG A 1 94 ? -14.571 -7.001 -14.581 1.00 85.56 94 ARG A N 1
ATOM 707 C CA . ARG A 1 94 ? -13.163 -6.765 -14.925 1.00 85.56 94 ARG A CA 1
ATOM 708 C C . ARG A 1 94 ? -12.216 -7.891 -14.505 1.00 85.56 94 ARG A C 1
ATOM 710 O O . ARG A 1 94 ? -11.140 -7.987 -15.092 1.00 85.56 94 ARG A O 1
ATOM 717 N N . ALA A 1 95 ? -12.591 -8.721 -13.534 1.00 90.38 95 ALA A N 1
ATOM 718 C CA . ALA A 1 95 ? -11.731 -9.736 -12.939 1.00 90.38 95 ALA A CA 1
ATOM 719 C C . ALA A 1 95 ? -12.528 -10.918 -12.356 1.00 90.38 95 ALA A C 1
ATOM 721 O O . ALA A 1 95 ? -13.754 -10.885 -12.229 1.00 90.38 95 ALA A O 1
ATOM 722 N N . ILE A 1 96 ? -11.814 -11.977 -11.984 1.00 92.25 96 ILE A N 1
ATOM 723 C CA . ILE A 1 96 ? -12.326 -13.072 -11.162 1.00 92.25 96 ILE A CA 1
ATOM 724 C C . ILE A 1 96 ? -11.556 -13.073 -9.845 1.00 92.25 96 ILE A C 1
ATOM 726 O O . ILE A 1 96 ? -10.334 -13.194 -9.840 1.00 92.25 96 ILE A O 1
ATOM 730 N N . VAL A 1 97 ? -12.262 -12.962 -8.725 1.00 94.81 97 VAL A N 1
ATOM 731 C CA . VAL A 1 97 ? -11.647 -13.093 -7.403 1.00 94.81 97 VAL A CA 1
ATOM 732 C C . VAL A 1 97 ? -11.850 -14.517 -6.908 1.00 94.81 97 VAL A C 1
ATOM 734 O O . VAL A 1 97 ? -12.988 -14.980 -6.806 1.00 94.81 97 VAL A O 1
ATOM 737 N N . TYR A 1 98 ? -10.753 -15.203 -6.613 1.00 95.56 98 TYR A N 1
ATOM 738 C CA . TYR A 1 98 ? -10.743 -16.534 -6.018 1.00 95.56 98 TYR A CA 1
ATOM 739 C C . TYR A 1 98 ? -10.321 -16.412 -4.561 1.00 95.56 98 TYR A C 1
ATOM 741 O O . TYR A 1 98 ? -9.278 -15.830 -4.275 1.00 95.56 98 TYR A O 1
ATOM 749 N N . LEU A 1 99 ? -11.126 -16.951 -3.651 1.00 96.56 99 LEU A N 1
ATOM 750 C CA . LEU A 1 99 ? -10.821 -17.003 -2.227 1.00 96.56 99 LEU A CA 1
ATOM 751 C C . LEU A 1 99 ? -10.687 -18.463 -1.812 1.00 96.56 99 LEU A C 1
ATOM 753 O O . LEU A 1 99 ? -11.633 -19.241 -1.985 1.00 96.56 99 LEU A O 1
ATOM 757 N N . GLU A 1 100 ? -9.546 -18.821 -1.229 1.00 95.69 100 GLU A N 1
ATOM 758 C CA . GLU A 1 100 ? -9.416 -20.084 -0.505 1.00 95.69 100 GLU A CA 1
ATOM 759 C C . GLU A 1 100 ? -10.402 -20.137 0.687 1.00 95.69 100 GLU A C 1
ATOM 761 O O . GLU A 1 100 ? -10.927 -19.102 1.121 1.00 95.69 100 GLU A O 1
ATOM 766 N N . PRO A 1 101 ? -10.705 -21.327 1.237 1.00 95.19 101 PRO A N 1
ATOM 767 C CA . PRO A 1 101 ? -11.477 -21.435 2.470 1.00 95.19 101 PRO A CA 1
ATOM 768 C C . PRO A 1 101 ? -10.793 -20.718 3.644 1.00 95.19 101 PRO A C 1
ATOM 770 O O . PRO A 1 101 ? -9.569 -20.607 3.706 1.00 95.19 101 PRO A O 1
ATOM 773 N N . ASN A 1 102 ? -11.585 -20.314 4.633 1.00 94.06 102 ASN A N 1
ATOM 774 C CA . ASN A 1 102 ? -11.168 -19.621 5.854 1.00 94.06 102 ASN A CA 1
ATOM 775 C C . ASN A 1 102 ? -10.509 -18.255 5.610 1.00 94.06 102 ASN A C 1
ATOM 777 O O . ASN A 1 102 ? -9.571 -17.875 6.305 1.00 94.06 102 ASN A O 1
ATOM 781 N N . VAL A 1 103 ? -11.018 -17.503 4.638 1.00 94.69 103 VAL A N 1
ATOM 782 C CA . VAL A 1 103 ? -10.625 -16.117 4.374 1.00 94.69 103 VAL A CA 1
ATOM 783 C C . VAL A 1 103 ? -11.701 -15.192 4.927 1.00 94.69 103 VAL A C 1
ATOM 785 O O . VAL A 1 103 ? -12.876 -15.346 4.601 1.00 94.69 103 VAL A O 1
ATOM 788 N N . PHE A 1 104 ? -11.299 -14.226 5.751 1.00 94.31 104 PHE A N 1
ATOM 789 C CA . PHE A 1 104 ? -12.145 -13.128 6.217 1.00 94.31 104 PHE A CA 1
ATOM 790 C C . PHE A 1 104 ? -12.064 -11.975 5.213 1.00 94.31 104 PHE A C 1
ATOM 792 O O . PHE A 1 104 ? -10.974 -11.482 4.940 1.00 94.31 104 PHE A O 1
ATOM 799 N N . TYR A 1 105 ? -13.191 -11.551 4.642 1.00 93.81 105 TYR A N 1
ATOM 800 C CA . TYR A 1 105 ? -13.189 -10.561 3.562 1.00 93.81 105 TYR A CA 1
ATOM 801 C C . TYR A 1 105 ? -14.408 -9.628 3.593 1.00 93.81 105 TYR A C 1
ATOM 803 O O . TYR A 1 105 ? -15.476 -10.000 4.095 1.00 93.81 105 TYR A O 1
ATOM 811 N N . PRO A 1 106 ? -14.285 -8.402 3.051 1.00 93.00 106 PRO A N 1
ATOM 812 C CA . PRO A 1 106 ? -15.400 -7.466 2.966 1.00 93.00 106 PRO A CA 1
ATOM 813 C C . PRO A 1 106 ? -16.449 -7.924 1.941 1.00 93.00 106 PRO A C 1
ATOM 815 O O . PRO A 1 106 ? -16.127 -8.346 0.832 1.00 93.00 106 PRO A O 1
ATOM 818 N N . LYS A 1 107 ? -17.742 -7.786 2.259 1.00 93.00 107 LYS A N 1
ATOM 819 C CA . LYS A 1 107 ? -18.845 -8.197 1.362 1.00 93.00 107 LYS A CA 1
ATOM 820 C C . LYS A 1 107 ? -18.856 -7.451 0.019 1.00 93.00 107 LYS A C 1
ATOM 822 O O . LYS A 1 107 ? -19.413 -7.963 -0.948 1.00 93.00 107 LYS A O 1
ATOM 827 N N . ASN A 1 108 ? -18.248 -6.267 -0.047 1.00 91.38 108 ASN A N 1
ATOM 828 C CA . ASN A 1 108 ? -18.087 -5.453 -1.254 1.00 91.38 108 ASN A CA 1
ATOM 829 C C . ASN A 1 108 ? -16.727 -5.654 -1.958 1.00 91.38 108 ASN A C 1
ATOM 831 O O . ASN A 1 108 ? -16.323 -4.798 -2.742 1.00 91.38 108 ASN A O 1
ATOM 835 N N . LEU A 1 109 ? -16.022 -6.770 -1.717 1.00 91.81 109 LEU A N 1
ATOM 836 C CA . LEU A 1 109 ? -14.725 -7.070 -2.344 1.00 91.81 109 LEU A CA 1
ATOM 837 C C . LEU A 1 109 ? -14.748 -6.939 -3.880 1.00 91.81 109 LEU A C 1
ATOM 839 O O . LEU A 1 109 ? -13.811 -6.420 -4.476 1.00 91.81 109 LEU A O 1
ATOM 843 N N . ALA A 1 110 ? -15.837 -7.362 -4.527 1.00 90.69 110 ALA A N 1
ATOM 844 C CA . ALA A 1 110 ? -16.002 -7.247 -5.979 1.00 90.69 110 ALA A CA 1
ATOM 845 C C . ALA A 1 110 ? -15.883 -5.799 -6.485 1.00 90.69 110 ALA A C 1
ATOM 847 O O . ALA A 1 110 ? -15.239 -5.543 -7.504 1.00 90.69 110 ALA A O 1
ATOM 848 N N . ASP A 1 111 ? -16.509 -4.864 -5.767 1.00 90.31 111 ASP A N 1
ATOM 849 C CA . ASP A 1 111 ? -16.577 -3.456 -6.157 1.00 90.31 111 ASP A CA 1
ATOM 850 C C . ASP A 1 111 ? -15.195 -2.808 -6.046 1.00 90.31 111 ASP A C 1
ATOM 852 O O . ASP A 1 111 ? -14.762 -2.115 -6.964 1.00 90.31 111 ASP A O 1
ATOM 856 N N . PHE A 1 112 ? -14.467 -3.110 -4.967 1.00 87.50 112 PHE A N 1
ATOM 857 C CA . PHE A 1 112 ? -13.112 -2.602 -4.757 1.00 87.50 112 PHE A CA 1
ATOM 858 C C . PHE A 1 112 ? -12.134 -3.130 -5.825 1.00 87.50 112 PHE A C 1
ATOM 860 O O . PHE A 1 112 ? -11.321 -2.360 -6.340 1.00 87.50 112 PHE A O 1
ATOM 867 N N . VAL A 1 113 ? -12.206 -4.417 -6.193 1.00 91.56 113 VAL A N 1
ATOM 868 C CA . VAL A 1 113 ? -11.318 -4.975 -7.229 1.00 91.56 113 VAL A CA 1
ATOM 869 C C . VAL A 1 113 ? -11.585 -4.302 -8.576 1.00 91.56 113 VAL A C 1
ATOM 871 O O . VAL A 1 113 ? -10.640 -3.935 -9.272 1.00 91.56 113 VAL A O 1
ATOM 874 N N . ASN A 1 114 ? -12.854 -4.079 -8.932 1.00 90.81 114 ASN A N 1
ATOM 875 C CA . ASN A 1 114 ? -13.206 -3.346 -10.151 1.00 90.81 114 ASN A CA 1
ATOM 876 C C . ASN A 1 114 ? -12.666 -1.914 -10.141 1.00 90.81 114 ASN A C 1
ATOM 878 O O . ASN A 1 114 ? -12.027 -1.503 -11.108 1.00 90.81 114 ASN A O 1
ATOM 882 N N . GLU A 1 115 ? -12.898 -1.181 -9.050 1.00 91.81 115 GLU A N 1
ATOM 883 C CA . GLU A 1 115 ? -12.394 0.183 -8.877 1.00 91.81 115 GLU A CA 1
ATOM 884 C C . GLU A 1 115 ? -10.867 0.222 -9.025 1.00 91.81 115 GLU A C 1
ATOM 886 O O . GLU A 1 115 ? -10.328 1.043 -9.763 1.00 91.81 115 GLU A O 1
ATOM 891 N N . THR A 1 116 ? -10.167 -0.717 -8.389 1.00 92.00 116 THR A N 1
ATOM 892 C CA . THR A 1 116 ? -8.705 -0.827 -8.443 1.00 92.00 116 THR A CA 1
ATOM 893 C C . THR A 1 116 ? -8.200 -1.008 -9.869 1.00 92.00 116 THR A C 1
ATOM 895 O O . THR A 1 116 ? -7.296 -0.293 -10.303 1.00 92.00 116 THR A O 1
ATOM 898 N N . VAL A 1 117 ? -8.798 -1.939 -10.617 1.00 93.44 117 VAL A N 1
ATOM 899 C CA . VAL A 1 117 ? -8.442 -2.192 -12.018 1.00 93.44 117 VAL A CA 1
ATOM 900 C C . VAL A 1 117 ? -8.642 -0.931 -12.859 1.00 93.44 117 VAL A C 1
ATOM 902 O O . VAL A 1 117 ? -7.753 -0.558 -13.623 1.00 93.44 117 VAL A O 1
ATOM 905 N N . GLU A 1 118 ? -9.769 -0.238 -12.689 1.00 93.31 118 GLU A N 1
ATOM 906 C CA . GLU A 1 118 ? -10.055 1.004 -13.412 1.00 93.31 118 GLU A CA 1
ATOM 907 C C . GLU A 1 118 ? -9.059 2.119 -13.086 1.00 93.31 118 GLU A C 1
ATOM 909 O O . GLU A 1 118 ? -8.582 2.798 -13.998 1.00 93.31 118 GLU A O 1
ATOM 914 N N . ILE A 1 119 ? -8.717 2.309 -11.810 1.00 94.69 119 ILE A N 1
ATOM 915 C CA . ILE A 1 119 ? -7.754 3.335 -11.397 1.00 94.69 119 ILE A CA 1
ATOM 916 C C . ILE A 1 119 ? -6.360 3.010 -11.947 1.00 94.69 119 ILE A C 1
ATOM 918 O O . ILE A 1 119 ? -5.693 3.912 -12.453 1.00 94.69 119 ILE A O 1
ATOM 922 N N . ILE A 1 120 ? -5.919 1.747 -11.911 1.00 95.44 120 ILE A N 1
ATOM 923 C CA . ILE A 1 120 ? -4.612 1.349 -12.459 1.00 95.44 120 ILE A CA 1
ATOM 924 C C . ILE A 1 120 ? -4.527 1.656 -13.958 1.00 95.44 120 ILE A C 1
ATOM 926 O O . ILE A 1 120 ? -3.537 2.234 -14.410 1.00 95.44 120 ILE A O 1
ATOM 930 N N . GLU A 1 121 ? -5.555 1.330 -14.741 1.00 95.19 121 GLU A N 1
ATOM 931 C CA . GLU A 1 121 ? -5.582 1.662 -16.172 1.00 95.19 121 GLU A CA 1
ATOM 932 C C . GLU A 1 121 ? -5.565 3.174 -16.412 1.00 95.19 121 GLU A C 1
ATOM 934 O O . GLU A 1 121 ? -4.874 3.660 -17.308 1.00 95.19 121 GLU A O 1
ATOM 939 N N . GLN A 1 122 ? -6.281 3.944 -15.589 1.00 94.94 122 GLN A N 1
ATOM 940 C CA . GLN A 1 122 ? -6.290 5.405 -15.680 1.00 94.94 122 GLN A CA 1
ATOM 941 C C . GLN A 1 122 ? -4.927 6.023 -15.336 1.00 94.94 122 GLN A C 1
ATOM 943 O O . GLN A 1 122 ? -4.491 6.941 -16.034 1.00 94.94 122 GLN A O 1
ATOM 948 N N . GLU A 1 123 ? -4.243 5.528 -14.299 1.00 94.69 123 GLU A N 1
ATOM 949 C CA . GLU A 1 123 ? -2.940 6.059 -13.878 1.00 94.69 123 GLU A CA 1
ATOM 950 C C . GLU A 1 123 ? -1.815 5.695 -14.834 1.00 94.69 123 GLU A C 1
ATOM 952 O O . GLU A 1 123 ? -0.916 6.502 -15.079 1.00 94.69 123 GLU A O 1
ATOM 957 N N . THR A 1 124 ? -1.857 4.483 -15.378 1.00 94.62 124 THR A N 1
ATOM 958 C CA . THR A 1 124 ? -0.798 3.974 -16.252 1.00 94.62 124 THR A CA 1
ATOM 959 C C . THR A 1 124 ? -1.038 4.333 -17.717 1.00 94.62 124 THR A C 1
ATOM 961 O O . THR A 1 124 ? -0.086 4.453 -18.487 1.00 94.62 124 THR A O 1
ATOM 964 N N . GLY A 1 125 ? -2.297 4.506 -18.129 1.00 94.00 125 GLY A N 1
ATOM 965 C CA . GLY A 1 125 ? -2.687 4.584 -19.536 1.00 94.00 125 GLY A CA 1
ATOM 966 C C . GLY A 1 125 ? -2.526 3.260 -20.295 1.00 94.00 125 GLY A C 1
ATOM 967 O O . GLY A 1 125 ? -2.700 3.243 -21.514 1.00 94.00 125 GLY A O 1
ATOM 968 N N . LEU A 1 126 ? -2.177 2.173 -19.600 1.00 93.69 126 LEU A N 1
ATOM 969 C CA . LEU A 1 126 ? -2.190 0.812 -20.124 1.00 93.69 126 LEU A CA 1
ATOM 970 C C . LEU A 1 126 ? -3.586 0.209 -19.926 1.00 93.69 126 LEU A C 1
ATOM 972 O O . LEU A 1 126 ? -4.441 0.772 -19.242 1.00 93.69 126 LEU A O 1
ATOM 976 N N . SER A 1 127 ? -3.833 -0.943 -20.539 1.00 91.75 127 SER A N 1
ATOM 977 C CA . SER A 1 127 ? -5.082 -1.681 -20.355 1.00 91.75 127 SER A CA 1
ATOM 978 C C . SER A 1 127 ? -4.773 -3.120 -20.012 1.00 91.75 127 SER A C 1
ATOM 980 O O . SER A 1 127 ? -3.898 -3.721 -20.638 1.00 91.75 127 SER A O 1
ATOM 982 N N . PHE A 1 128 ? -5.514 -3.672 -19.058 1.00 91.44 128 PHE A N 1
ATOM 983 C CA . PHE A 1 128 ? -5.418 -5.095 -18.795 1.00 91.44 128 PHE A CA 1
ATOM 984 C C . PHE A 1 128 ? -5.961 -5.873 -19.994 1.00 91.44 128 PHE A C 1
ATOM 986 O O . PHE A 1 128 ? -6.998 -5.530 -20.574 1.00 91.44 128 PHE A O 1
ATOM 993 N N . LEU A 1 129 ? -5.280 -6.956 -20.353 1.00 81.88 129 LEU A N 1
ATOM 994 C CA . LEU A 1 129 ? -5.794 -7.937 -21.295 1.00 81.88 129 LEU A CA 1
ATOM 995 C C . LEU A 1 129 ? -7.000 -8.621 -20.647 1.00 81.88 129 LEU A C 1
ATOM 997 O O . LEU A 1 129 ? -6.850 -9.515 -19.825 1.00 81.88 129 LEU A O 1
ATOM 1001 N N . ASN A 1 130 ? -8.202 -8.169 -20.999 1.00 66.31 130 ASN A N 1
ATOM 1002 C CA . ASN A 1 130 ? -9.452 -8.792 -20.589 1.00 66.31 130 ASN A CA 1
ATOM 1003 C C . ASN A 1 130 ? -10.423 -8.811 -21.777 1.00 66.31 130 ASN A C 1
ATOM 1005 O O . ASN A 1 130 ? -11.102 -7.827 -22.068 1.00 66.31 130 ASN A O 1
ATOM 1009 N N . ASP A 1 131 ? -10.472 -9.933 -22.501 1.00 59.59 131 ASP A N 1
ATOM 1010 C CA . ASP A 1 131 ? -11.403 -10.121 -23.623 1.00 59.59 131 ASP A CA 1
ATOM 1011 C C . ASP A 1 131 ? -12.680 -10.894 -23.233 1.00 59.59 131 ASP A C 1
ATOM 1013 O O . ASP A 1 131 ? -13.384 -11.413 -24.107 1.00 59.59 131 ASP A O 1
ATOM 1017 N N . ASN A 1 132 ? -13.004 -10.956 -21.931 1.00 54.44 132 ASN A N 1
ATOM 1018 C CA . ASN A 1 132 ? -14.164 -11.647 -21.350 1.00 54.44 132 ASN A CA 1
ATOM 1019 C C . ASN A 1 132 ? -14.260 -13.149 -21.683 1.00 54.44 132 ASN A C 1
ATOM 1021 O O . ASN A 1 132 ? -15.306 -13.777 -21.492 1.00 54.44 132 ASN A O 1
ATOM 1025 N N . ARG A 1 133 ? -13.183 -13.766 -22.183 1.00 56.09 133 ARG A N 1
ATOM 1026 C CA . ARG A 1 133 ? -13.076 -15.225 -22.273 1.00 56.09 133 ARG A CA 1
ATOM 1027 C C . ARG A 1 133 ? -12.524 -15.730 -20.948 1.00 56.09 133 ARG A C 1
ATOM 1029 O O . ARG A 1 133 ? -11.528 -15.217 -20.465 1.00 56.09 133 ARG A O 1
ATOM 1036 N N . ILE A 1 134 ? -13.125 -16.784 -20.399 1.00 53.62 134 ILE A N 1
ATOM 1037 C CA . ILE A 1 134 ? -12.786 -17.364 -19.081 1.00 53.62 134 ILE A CA 1
ATOM 1038 C C . ILE A 1 134 ? -11.290 -17.751 -18.937 1.00 53.62 134 ILE A C 1
ATOM 1040 O O . ILE A 1 134 ? -10.817 -17.912 -17.822 1.00 53.62 134 ILE A O 1
ATOM 1044 N N . GLY A 1 135 ? -10.524 -17.859 -20.032 1.00 56.31 135 GLY A N 1
ATOM 1045 C CA . GLY A 1 135 ? -9.068 -18.093 -20.009 1.00 56.31 135 GLY A CA 1
ATOM 1046 C C . GLY A 1 135 ? -8.177 -16.845 -20.110 1.00 56.31 135 GLY A C 1
ATOM 1047 O O . GLY A 1 135 ? -6.966 -16.992 -20.086 1.00 56.31 135 GLY A O 1
ATOM 1048 N N . ASN A 1 136 ? -8.764 -15.655 -20.246 1.00 65.69 136 ASN A N 1
ATOM 1049 C CA . ASN A 1 136 ? -8.081 -14.369 -20.430 1.00 65.69 136 ASN A CA 1
ATOM 1050 C C . ASN A 1 136 ? -8.595 -13.298 -19.446 1.00 65.69 136 ASN A C 1
ATOM 1052 O O . ASN A 1 136 ? -8.313 -12.119 -19.628 1.00 65.69 136 ASN A O 1
ATOM 1056 N N . MET A 1 137 ? -9.424 -13.668 -18.464 1.00 74.38 137 MET A N 1
ATOM 1057 C CA . MET A 1 137 ? -9.850 -12.727 -17.430 1.00 74.38 137 MET A CA 1
ATOM 1058 C C . MET A 1 137 ? -8.749 -12.583 -16.385 1.00 74.38 137 MET A C 1
ATOM 1060 O O . MET A 1 137 ? -8.189 -13.585 -15.941 1.00 74.38 137 MET A O 1
ATOM 1064 N N . LEU A 1 138 ? -8.504 -11.341 -15.972 1.00 90.62 138 LEU A N 1
ATOM 1065 C CA . LEU A 1 138 ? -7.656 -11.015 -14.832 1.00 90.62 138 LEU A CA 1
ATOM 1066 C C . LEU A 1 138 ? -8.157 -11.759 -13.587 1.00 90.62 138 LEU A C 1
ATOM 1068 O O . LEU A 1 138 ? -9.363 -11.756 -13.332 1.00 90.62 138 LEU A O 1
ATOM 1072 N N . TYR A 1 139 ? -7.268 -12.356 -12.799 1.00 91.44 139 TYR A N 1
ATOM 1073 C CA . TYR A 1 139 ? -7.638 -12.921 -11.503 1.00 91.44 139 TYR A CA 1
ATOM 1074 C C . TYR A 1 139 ? -6.962 -12.224 -10.322 1.00 91.44 139 TYR A C 1
ATOM 1076 O O . TYR A 1 139 ? -5.847 -11.720 -10.416 1.00 91.44 139 TYR A O 1
ATOM 1084 N N . VAL A 1 140 ? -7.653 -12.228 -9.187 1.00 94.81 140 VAL A N 1
ATOM 1085 C CA . VAL A 1 140 ? -7.082 -11.929 -7.871 1.00 94.81 140 VAL A CA 1
ATOM 1086 C C . VAL A 1 140 ? -7.286 -13.176 -7.025 1.00 94.81 140 VAL A C 1
ATOM 1088 O O . VAL A 1 140 ? -8.424 -13.531 -6.720 1.00 94.81 140 VAL A O 1
ATOM 1091 N N . HIS A 1 141 ? -6.206 -13.883 -6.707 1.00 95.25 141 HIS A N 1
ATOM 1092 C CA . HIS A 1 141 ? -6.253 -15.112 -5.927 1.00 95.25 141 HIS A CA 1
ATOM 1093 C C . HIS A 1 141 ? -5.782 -14.847 -4.498 1.00 95.25 141 HIS A C 1
ATOM 1095 O O . HIS A 1 141 ? -4.619 -14.527 -4.270 1.00 95.25 141 HIS A O 1
ATOM 1101 N N . VAL A 1 142 ? -6.701 -14.976 -3.547 1.00 95.31 142 VAL A N 1
ATOM 1102 C CA . VAL A 1 142 ? -6.440 -14.816 -2.1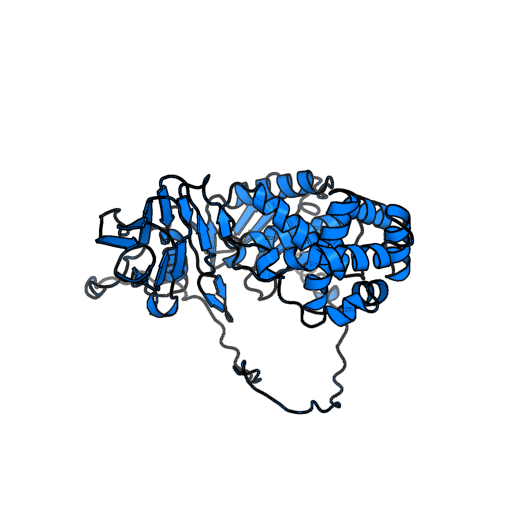19 1.00 95.31 142 VAL A CA 1
ATOM 1103 C C . VAL A 1 142 ? -6.145 -16.187 -1.532 1.00 95.31 142 VAL A C 1
ATOM 1105 O O . VAL A 1 142 ? -7.048 -17.020 -1.417 1.00 95.31 142 VAL A O 1
ATOM 1108 N N . GLN A 1 143 ? -4.879 -16.404 -1.194 1.00 93.38 143 GLN A N 1
ATOM 1109 C CA . GLN A 1 143 ? -4.330 -17.696 -0.796 1.00 93.38 143 GLN A CA 1
ATOM 1110 C C . GLN A 1 143 ? -3.546 -17.583 0.512 1.00 93.38 143 GLN A C 1
ATOM 1112 O O . GLN A 1 143 ? -2.919 -16.560 0.775 1.00 93.38 143 GLN A O 1
ATOM 1117 N N . HIS A 1 144 ? -3.509 -18.650 1.309 1.00 89.31 144 HIS A N 1
ATOM 1118 C CA . HIS A 1 144 ? -2.757 -18.692 2.575 1.00 89.31 144 HIS A CA 1
ATOM 1119 C C . HIS A 1 144 ? -1.232 -18.769 2.394 1.00 89.31 144 HIS A C 1
ATOM 1121 O O . HIS A 1 144 ? -0.495 -18.832 3.374 1.00 89.31 144 HIS A O 1
ATOM 1127 N N . ALA A 1 145 ? -0.730 -18.767 1.157 1.00 82.69 145 ALA A N 1
ATOM 1128 C CA . ALA A 1 145 ? 0.705 -18.724 0.901 1.00 82.69 145 ALA A CA 1
ATOM 1129 C C . ALA A 1 145 ? 1.343 -17.428 1.441 1.00 82.69 145 ALA A C 1
ATOM 1131 O O . ALA A 1 145 ? 0.734 -16.358 1.456 1.00 82.69 145 ALA A O 1
ATOM 1132 N N . ASN A 1 146 ? 2.611 -17.519 1.845 1.00 71.19 146 ASN A N 1
ATOM 1133 C CA . ASN A 1 146 ? 3.271 -16.456 2.606 1.00 71.19 146 ASN A CA 1
ATOM 1134 C C . ASN A 1 146 ? 3.766 -15.251 1.784 1.00 71.19 146 ASN A C 1
ATOM 1136 O O . ASN A 1 146 ? 4.234 -14.283 2.376 1.00 71.19 146 ASN A O 1
ATOM 1140 N N . ILE A 1 147 ? 3.719 -15.302 0.449 1.00 84.50 147 ILE A N 1
ATOM 1141 C CA . ILE A 1 147 ? 4.350 -14.286 -0.408 1.00 84.50 147 ILE A CA 1
ATOM 1142 C C . ILE A 1 147 ? 3.383 -13.874 -1.531 1.00 84.50 147 ILE A C 1
ATOM 1144 O O . ILE A 1 147 ? 3.054 -14.723 -2.368 1.00 84.50 147 ILE A O 1
ATOM 1148 N N . PRO A 1 148 ? 2.932 -12.605 -1.559 1.00 91.56 148 PRO A N 1
ATOM 1149 C CA . PRO A 1 148 ? 2.229 -12.019 -2.697 1.00 91.56 148 PRO A CA 1
ATOM 1150 C C . PRO A 1 148 ? 3.095 -11.982 -3.961 1.00 91.56 148 PRO A C 1
ATOM 1152 O O . PRO A 1 148 ? 4.315 -11.848 -3.874 1.00 91.56 148 PRO A O 1
ATOM 1155 N N . TYR A 1 149 ? 2.472 -12.123 -5.132 1.00 94.00 149 TYR A N 1
ATOM 1156 C CA . TYR A 1 149 ? 3.150 -11.938 -6.419 1.00 94.00 149 TYR A CA 1
ATOM 1157 C C . TYR A 1 149 ? 2.174 -11.694 -7.579 1.00 94.00 149 TYR A C 1
ATOM 1159 O O . TYR A 1 149 ? 1.070 -12.245 -7.632 1.00 94.00 149 TYR A O 1
ATOM 1167 N N . GLY A 1 150 ? 2.614 -10.903 -8.554 1.00 92.38 150 GLY A N 1
ATOM 1168 C CA . GLY A 1 150 ? 1.945 -10.673 -9.828 1.00 92.38 150 GLY A CA 1
ATOM 1169 C C . GLY A 1 150 ? 2.346 -11.677 -10.911 1.00 92.38 150 GLY A C 1
ATOM 1170 O O . GLY A 1 150 ? 3.450 -12.218 -10.937 1.00 92.38 150 GLY A O 1
ATOM 1171 N N . THR A 1 151 ? 1.437 -11.911 -11.852 1.00 92.69 151 THR A N 1
ATOM 1172 C CA . THR A 1 151 ? 1.646 -12.720 -13.062 1.00 92.69 151 THR A CA 1
ATOM 1173 C C . THR A 1 151 ? 0.997 -12.030 -14.254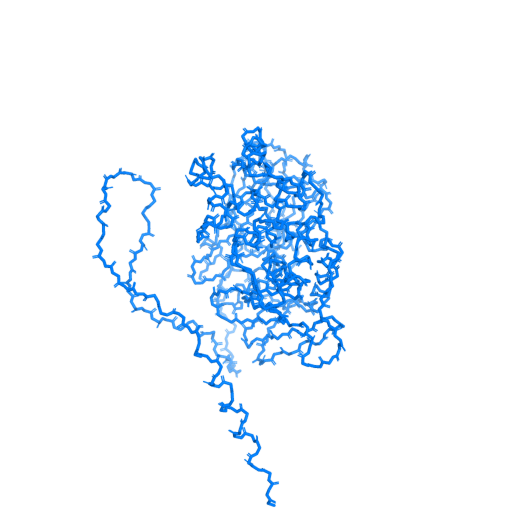 1.00 92.69 151 THR A C 1
ATOM 1175 O O . THR A 1 151 ? 0.193 -11.123 -14.080 1.00 92.69 151 THR A O 1
ATOM 1178 N N . GLU A 1 152 ? 1.255 -12.490 -15.478 1.00 90.00 152 GLU A N 1
ATOM 1179 C CA . GLU A 1 152 ? 0.592 -11.951 -16.678 1.00 90.00 152 GLU A CA 1
ATOM 1180 C C . GLU A 1 152 ? -0.940 -12.122 -16.682 1.00 90.00 152 GLU A C 1
ATOM 1182 O O . GLU A 1 152 ? -1.634 -11.526 -17.504 1.00 90.00 152 GLU A O 1
ATOM 1187 N N . HIS A 1 153 ? -1.493 -12.926 -15.773 1.00 90.12 153 HIS A N 1
ATOM 1188 C CA . HIS A 1 153 ? -2.924 -13.203 -15.694 1.00 90.12 153 HIS A CA 1
ATOM 1189 C C . HIS A 1 153 ? -3.592 -12.646 -14.435 1.00 90.12 153 HIS A C 1
ATOM 1191 O O . HIS A 1 153 ? -4.818 -12.682 -14.342 1.00 90.12 153 HIS A O 1
ATOM 1197 N N . GLY A 1 154 ? -2.834 -12.129 -13.470 1.00 93.06 154 GLY A N 1
ATOM 1198 C CA . GLY A 1 154 ? -3.415 -11.712 -12.203 1.00 93.06 154 GLY A CA 1
ATOM 1199 C C . GLY A 1 154 ? -2.445 -11.640 -11.041 1.00 93.06 154 GLY A C 1
ATOM 1200 O O . GLY A 1 154 ? -1.264 -11.959 -11.169 1.00 93.06 154 GLY A O 1
ATOM 1201 N N . ALA A 1 155 ? -2.996 -11.264 -9.895 1.00 95.19 155 ALA A N 1
ATOM 1202 C CA . ALA A 1 155 ? -2.288 -11.146 -8.632 1.00 95.19 155 ALA A CA 1
ATOM 1203 C C . ALA A 1 155 ? -2.631 -12.309 -7.698 1.00 95.19 155 ALA A C 1
ATOM 1205 O O . ALA A 1 155 ? -3.781 -12.751 -7.629 1.00 95.19 155 ALA A O 1
ATOM 1206 N N . PHE A 1 156 ? -1.636 -12.759 -6.946 1.00 95.44 156 PHE A N 1
ATOM 1207 C CA . PHE A 1 156 ? -1.787 -13.649 -5.806 1.00 95.44 156 PHE A CA 1
ATOM 1208 C C . PHE A 1 156 ? -1.456 -12.864 -4.545 1.00 95.44 156 PHE A C 1
ATOM 1210 O O . PHE A 1 156 ? -0.410 -12.225 -4.482 1.00 95.44 156 PHE A O 1
ATOM 1217 N N . VAL A 1 157 ? -2.345 -12.903 -3.560 1.00 94.44 157 VAL A N 1
ATOM 1218 C CA . VAL A 1 157 ? -2.255 -12.097 -2.337 1.00 94.44 157 VAL A CA 1
ATOM 1219 C C . VAL A 1 157 ? -2.705 -12.904 -1.123 1.00 94.44 157 VAL A C 1
ATOM 1221 O O . VAL A 1 157 ? -3.297 -13.976 -1.261 1.00 94.44 157 VAL A O 1
ATOM 1224 N N . GLN A 1 158 ? -2.418 -12.398 0.069 1.00 92.62 158 GLN A N 1
ATOM 1225 C CA . GLN A 1 158 ? -2.749 -13.031 1.339 1.00 92.62 158 GLN A CA 1
ATOM 1226 C C . GLN A 1 158 ? -4.150 -12.632 1.828 1.00 92.62 158 GLN A C 1
ATOM 1228 O O . GLN A 1 158 ? -4.691 -11.606 1.406 1.00 92.62 158 GLN A O 1
ATOM 1233 N N . PRO A 1 159 ? -4.745 -13.378 2.780 1.00 92.00 159 PRO A N 1
ATOM 1234 C CA . PRO A 1 159 ? -6.047 -13.037 3.353 1.00 92.00 159 PRO A CA 1
ATOM 1235 C C . PRO A 1 159 ? -6.112 -11.637 3.971 1.00 92.00 159 PRO A C 1
ATOM 1237 O O . PRO A 1 159 ? -7.160 -11.002 3.931 1.00 92.00 159 PRO A O 1
ATOM 1240 N N . MET A 1 160 ? -5.009 -11.130 4.528 1.00 89.19 160 MET A N 1
ATOM 1241 C CA . MET A 1 160 ? -4.994 -9.781 5.097 1.00 89.19 160 MET A CA 1
ATOM 1242 C C . MET A 1 160 ? -5.034 -8.686 4.022 1.00 89.19 160 MET A C 1
ATOM 1244 O O . MET A 1 160 ? -5.534 -7.602 4.295 1.00 89.19 160 MET A O 1
ATOM 1248 N N . ASP A 1 161 ? -4.578 -8.965 2.799 1.00 90.00 161 ASP A N 1
ATOM 1249 C CA . ASP A 1 161 ? -4.404 -7.964 1.737 1.00 90.00 161 ASP A CA 1
ATOM 1250 C C . ASP A 1 161 ? -5.732 -7.532 1.107 1.00 90.00 161 ASP A C 1
ATOM 1252 O O . ASP A 1 161 ? -5.786 -6.545 0.384 1.00 90.00 161 ASP A O 1
ATOM 1256 N N . VAL A 1 162 ? -6.827 -8.245 1.390 1.00 90.06 162 VAL A N 1
ATOM 1257 C CA . VAL A 1 162 ? -8.185 -7.833 1.002 1.00 90.06 162 VAL A CA 1
ATOM 1258 C C . VAL A 1 162 ? -8.867 -6.931 2.034 1.00 90.06 162 VAL A C 1
ATOM 1260 O O . VAL A 1 162 ? -10.019 -6.530 1.842 1.00 90.06 162 VAL A O 1
ATOM 1263 N N . LEU A 1 163 ? -8.184 -6.613 3.136 1.00 88.69 163 LEU A N 1
ATOM 1264 C CA . LEU A 1 163 ? -8.685 -5.715 4.172 1.00 88.69 163 LEU A CA 1
ATOM 1265 C C . LEU A 1 163 ? -8.363 -4.252 3.812 1.00 88.69 163 LEU A C 1
ATOM 1267 O O . LEU A 1 163 ? -7.293 -3.980 3.264 1.00 88.69 163 LEU A O 1
ATOM 1271 N N . PRO A 1 164 ? -9.249 -3.284 4.127 1.00 79.62 164 PRO A N 1
ATOM 1272 C CA . PRO A 1 164 ? -9.144 -1.910 3.621 1.00 79.62 164 PRO A CA 1
ATOM 1273 C C . PRO A 1 164 ? -7.796 -1.199 3.820 1.00 79.62 164 PRO A C 1
ATOM 1275 O O . PRO A 1 164 ? -7.393 -0.411 2.972 1.00 79.62 164 PRO A O 1
ATOM 1278 N N . ASN A 1 165 ? -7.090 -1.468 4.916 1.00 74.88 165 ASN A N 1
ATOM 1279 C CA . ASN A 1 165 ? -5.812 -0.840 5.265 1.00 74.88 165 ASN A CA 1
ATOM 1280 C C . ASN A 1 165 ? -4.567 -1.630 4.812 1.00 74.88 165 ASN A C 1
ATOM 1282 O O . ASN A 1 165 ? -3.458 -1.131 4.979 1.00 74.88 165 ASN A O 1
ATOM 1286 N N . CYS A 1 166 ? -4.742 -2.828 4.248 1.00 80.56 166 CYS A N 1
ATOM 1287 C CA . CYS A 1 166 ? -3.673 -3.675 3.696 1.00 80.56 166 CYS A CA 1
ATOM 1288 C C . CYS A 1 166 ? -3.783 -3.816 2.167 1.00 80.56 166 CYS A C 1
ATOM 1290 O O . CYS A 1 166 ? -3.037 -4.555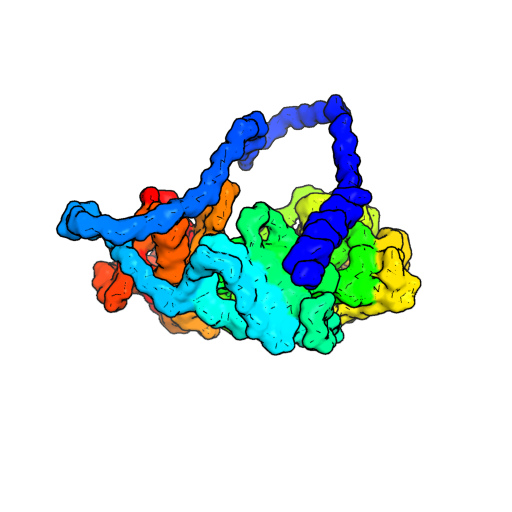 1.535 1.00 80.56 166 CYS A O 1
ATOM 1292 N N . ILE A 1 167 ? -4.714 -3.077 1.564 1.00 84.12 167 ILE A N 1
ATOM 1293 C CA . ILE A 1 167 ? -5.103 -3.192 0.158 1.00 84.12 167 ILE A CA 1
ATOM 1294 C C . ILE A 1 167 ? -4.000 -2.793 -0.835 1.00 84.12 167 ILE A C 1
ATOM 1296 O O . ILE A 1 167 ? -4.081 -3.097 -2.025 1.00 84.12 167 ILE A O 1
ATOM 1300 N N . GLU A 1 168 ? -2.966 -2.100 -0.350 1.00 88.44 168 GLU A N 1
ATOM 1301 C CA . GLU A 1 168 ? -1.837 -1.642 -1.158 1.00 88.44 168 GLU A CA 1
ATOM 1302 C C . GLU A 1 168 ? -1.145 -2.789 -1.891 1.00 88.44 168 GLU A C 1
ATOM 1304 O O . GLU A 1 168 ? -0.798 -2.623 -3.058 1.00 88.44 168 GLU A O 1
ATOM 1309 N N . THR A 1 169 ? -1.051 -3.966 -1.274 1.00 91.00 169 THR A N 1
ATOM 1310 C CA . THR A 1 169 ? -0.446 -5.140 -1.904 1.00 91.00 169 THR A CA 1
ATOM 1311 C C . THR A 1 169 ? -1.196 -5.543 -3.173 1.00 91.00 169 THR A C 1
ATOM 1313 O O . THR A 1 169 ? -0.577 -5.847 -4.188 1.00 91.00 169 THR A O 1
ATOM 1316 N N . ILE A 1 170 ? -2.530 -5.438 -3.199 1.00 93.19 170 ILE A N 1
ATOM 1317 C CA . ILE A 1 170 ? -3.289 -5.680 -4.434 1.00 93.19 170 ILE A CA 1
ATOM 1318 C C . ILE A 1 170 ? -2.961 -4.618 -5.493 1.00 93.19 170 ILE A C 1
ATOM 1320 O O . ILE A 1 170 ? -2.836 -4.952 -6.673 1.00 93.19 170 ILE A O 1
ATOM 1324 N N . PHE A 1 171 ? -2.773 -3.353 -5.104 1.00 94.50 171 PHE A N 1
ATOM 1325 C CA . PHE A 1 171 ? -2.358 -2.303 -6.043 1.00 94.50 171 PHE A CA 1
ATOM 1326 C C . PHE A 1 171 ? -0.968 -2.588 -6.621 1.00 94.50 171 PHE A C 1
ATOM 1328 O O . PHE A 1 171 ? -0.756 -2.421 -7.826 1.00 94.50 171 PHE A O 1
ATOM 1335 N N . HIS A 1 172 ? -0.042 -3.039 -5.776 1.00 95.81 172 HIS A N 1
ATOM 1336 C CA . HIS A 1 172 ? 1.318 -3.410 -6.141 1.00 95.81 172 HIS A CA 1
ATOM 1337 C C . HIS A 1 172 ? 1.328 -4.579 -7.137 1.00 95.81 172 HIS A C 1
ATOM 1339 O O . HIS A 1 172 ? 1.812 -4.437 -8.262 1.00 95.81 172 HIS A O 1
ATOM 1345 N N . GLU A 1 173 ? 0.702 -5.706 -6.794 1.00 96.56 173 GLU A N 1
ATOM 1346 C CA . GLU A 1 173 ? 0.747 -6.915 -7.626 1.00 96.56 173 GLU A CA 1
ATOM 1347 C C . GLU A 1 173 ? -0.033 -6.780 -8.942 1.00 96.56 173 GLU A C 1
ATOM 1349 O O . GLU A 1 173 ? 0.358 -7.321 -9.985 1.00 96.56 173 GLU A O 1
ATOM 1354 N N . LEU A 1 174 ? -1.120 -6.005 -8.953 1.00 96.12 174 LEU A N 1
ATOM 1355 C CA . LEU A 1 174 ? -1.812 -5.676 -10.201 1.00 96.12 174 LEU A CA 1
ATOM 1356 C C . LEU A 1 174 ? -1.005 -4.705 -11.077 1.00 96.12 174 LEU A C 1
ATOM 1358 O O . LEU A 1 174 ? -1.142 -4.737 -12.302 1.00 96.12 174 LEU A O 1
ATOM 1362 N N . SER A 1 175 ? -0.125 -3.890 -10.488 1.00 97.12 175 SER A N 1
ATOM 1363 C CA . SER A 1 175 ? 0.820 -3.067 -11.253 1.00 97.12 175 SER A CA 1
ATOM 1364 C C . SER A 1 175 ? 1.884 -3.929 -11.939 1.00 97.12 175 SER A C 1
ATOM 1366 O O . SER A 1 175 ? 2.174 -3.710 -13.114 1.00 97.12 175 SER A O 1
ATOM 1368 N N . HIS A 1 176 ? 2.393 -4.970 -11.276 1.00 96.94 176 HIS A N 1
ATOM 1369 C CA . HIS A 1 176 ? 3.222 -5.981 -11.949 1.00 96.94 176 HIS A CA 1
ATOM 1370 C C . HIS A 1 176 ? 2.456 -6.667 -13.077 1.00 96.94 176 HIS A C 1
ATOM 1372 O O . HIS A 1 176 ? 2.955 -6.776 -14.193 1.00 96.94 176 HIS A O 1
ATOM 1378 N N . THR A 1 177 ? 1.203 -7.048 -12.831 1.00 96.12 177 THR A N 1
ATOM 1379 C CA . THR A 1 177 ? 0.366 -7.714 -13.839 1.00 96.12 177 THR A CA 1
ATOM 1380 C C . THR A 1 177 ? 0.213 -6.879 -15.116 1.00 96.12 177 THR A C 1
ATOM 1382 O O . THR A 1 177 ? 0.448 -7.387 -16.214 1.00 96.12 177 THR A O 1
ATOM 1385 N N . ILE A 1 178 ? -0.135 -5.590 -15.008 1.00 95.31 178 ILE A N 1
ATOM 1386 C CA . ILE A 1 178 ? -0.310 -4.736 -16.196 1.00 95.31 178 ILE A CA 1
ATOM 1387 C C . ILE A 1 178 ? 1.015 -4.475 -16.927 1.00 95.31 178 ILE A C 1
ATOM 1389 O O . ILE A 1 178 ? 1.030 -4.354 -18.152 1.00 95.31 178 ILE A O 1
ATOM 1393 N N . GLN A 1 179 ? 2.137 -4.431 -16.200 1.00 95.19 179 GLN A N 1
ATOM 1394 C CA . GLN A 1 179 ? 3.473 -4.340 -16.791 1.00 95.19 179 GLN A CA 1
ATOM 1395 C C . GLN A 1 179 ? 3.833 -5.620 -17.555 1.00 95.19 179 GLN A C 1
ATOM 1397 O O . GLN A 1 179 ? 4.261 -5.535 -18.708 1.00 95.19 179 GLN A O 1
ATOM 1402 N N . LEU A 1 180 ? 3.615 -6.794 -16.957 1.00 93.62 180 LEU A N 1
ATOM 1403 C CA . LEU A 1 180 ? 3.877 -8.094 -17.580 1.00 93.62 180 LEU A CA 1
ATOM 1404 C C . LEU A 1 180 ? 3.050 -8.282 -18.854 1.00 93.62 180 LEU A C 1
ATOM 1406 O O . LEU A 1 180 ? 3.570 -8.729 -19.870 1.00 93.62 180 LEU A O 1
ATOM 1410 N N . GLN A 1 181 ? 1.787 -7.862 -18.848 1.00 92.06 181 GLN A N 1
ATOM 1411 C CA . GLN A 1 181 ? 0.944 -7.892 -20.045 1.00 92.06 181 GLN A CA 1
ATOM 1412 C C . GLN A 1 181 ? 1.411 -6.925 -21.143 1.00 92.06 181 GLN A C 1
ATOM 1414 O O . GLN A 1 181 ? 1.151 -7.163 -22.323 1.00 92.06 181 GLN A O 1
ATOM 1419 N N . ALA A 1 182 ? 2.085 -5.832 -20.775 1.00 92.31 182 ALA A N 1
ATOM 1420 C CA . ALA A 1 182 ? 2.584 -4.850 -21.730 1.00 92.31 182 ALA A CA 1
ATOM 1421 C C . ALA A 1 182 ? 3.914 -5.265 -22.376 1.00 92.31 182 ALA A C 1
ATOM 1423 O O . ALA A 1 182 ? 4.148 -4.921 -23.536 1.00 92.31 182 ALA A O 1
ATOM 1424 N N . CYS A 1 183 ? 4.800 -5.954 -21.647 1.00 91.38 183 CYS A N 1
ATOM 1425 C CA . CYS A 1 183 ? 6.162 -6.201 -22.130 1.00 91.38 183 CYS A CA 1
ATOM 1426 C C . CYS A 1 183 ? 6.823 -7.509 -21.688 1.00 91.38 183 CYS A C 1
ATOM 1428 O O . CYS A 1 183 ? 8.040 -7.630 -21.840 1.00 91.38 183 CYS A O 1
ATOM 1430 N N . SER A 1 184 ? 6.056 -8.465 -21.164 1.00 87.88 184 SER A N 1
ATOM 1431 C CA . SER A 1 184 ? 6.573 -9.687 -20.541 1.00 87.88 184 SER A CA 1
ATOM 1432 C C . SER A 1 184 ? 7.496 -9.381 -19.347 1.00 87.88 184 SER A C 1
ATOM 1434 O O . SER A 1 184 ? 7.629 -8.233 -18.910 1.00 87.88 184 SER A O 1
ATOM 1436 N N . ASP A 1 185 ? 8.103 -10.417 -18.770 1.00 85.69 185 ASP A N 1
ATOM 1437 C CA . ASP A 1 185 ? 9.041 -10.263 -17.657 1.00 85.69 185 ASP A CA 1
ATOM 1438 C C . ASP A 1 185 ? 10.303 -9.488 -18.077 1.00 85.69 185 ASP A C 1
ATOM 1440 O O . ASP A 1 185 ? 10.910 -9.759 -19.121 1.00 85.69 185 ASP A O 1
ATOM 1444 N N . ILE A 1 186 ? 10.705 -8.522 -17.245 1.00 89.00 186 ILE A N 1
ATOM 1445 C CA . ILE A 1 186 ? 11.913 -7.720 -17.440 1.00 89.00 186 ILE A CA 1
ATOM 1446 C C . ILE A 1 186 ? 12.931 -8.034 -16.347 1.00 89.00 186 ILE A C 1
ATOM 1448 O O . ILE A 1 186 ? 12.643 -8.012 -15.156 1.00 89.00 186 ILE A O 1
ATOM 1452 N N . LYS A 1 187 ? 14.181 -8.272 -16.750 1.00 86.50 187 LYS A N 1
ATOM 1453 C CA . LYS A 1 187 ? 15.248 -8.660 -15.814 1.00 86.50 187 LYS A CA 1
ATOM 1454 C C . LYS A 1 187 ? 15.687 -7.539 -14.870 1.00 86.50 187 LYS A C 1
ATOM 1456 O O . LYS A 1 187 ? 16.209 -7.819 -13.793 1.00 86.50 187 LYS A O 1
ATOM 1461 N N . MET A 1 188 ? 15.493 -6.279 -15.260 1.00 91.94 188 MET A N 1
ATOM 1462 C CA . MET A 1 188 ? 15.855 -5.127 -14.437 1.00 91.94 188 MET A CA 1
ATOM 1463 C C . MET A 1 188 ? 14.766 -4.882 -13.391 1.00 91.94 188 MET A C 1
ATOM 1465 O O . MET A 1 188 ? 13.928 -3.991 -13.546 1.00 91.94 188 MET A O 1
ATOM 1469 N N . ARG A 1 189 ? 14.785 -5.691 -12.325 1.00 93.38 189 ARG A N 1
ATOM 1470 C CA . ARG A 1 189 ? 13.734 -5.693 -11.300 1.00 93.38 189 ARG A CA 1
ATOM 1471 C C . ARG A 1 189 ? 13.539 -4.337 -10.616 1.00 93.38 189 ARG A C 1
ATOM 1473 O O . ARG A 1 189 ? 12.444 -4.023 -10.182 1.00 93.38 189 ARG A O 1
ATOM 1480 N N . THR A 1 190 ? 14.567 -3.493 -10.550 1.00 96.62 190 THR A N 1
ATOM 1481 C CA . THR A 1 190 ? 14.442 -2.131 -9.997 1.00 96.62 190 THR A CA 1
ATOM 1482 C C . THR A 1 190 ? 13.395 -1.303 -10.737 1.00 96.62 190 THR A C 1
ATOM 1484 O O . THR A 1 190 ? 12.672 -0.528 -10.117 1.00 96.62 190 THR A O 1
ATOM 1487 N N . LEU A 1 191 ? 13.262 -1.476 -12.055 1.00 96.56 191 LEU A N 1
ATOM 1488 C CA . LEU A 1 191 ? 12.249 -0.769 -12.830 1.00 96.56 191 LEU A CA 1
ATOM 1489 C C . LEU A 1 191 ? 10.849 -1.345 -12.609 1.00 96.56 191 LEU A C 1
ATOM 1491 O O . LEU A 1 191 ? 9.910 -0.557 -12.519 1.00 96.56 191 LEU A O 1
ATOM 1495 N N . SER A 1 192 ? 10.699 -2.671 -12.515 1.00 95.62 192 SER A N 1
ATOM 1496 C CA . SER A 1 192 ? 9.391 -3.288 -12.256 1.00 95.62 192 SER A CA 1
ATOM 1497 C C . SER A 1 192 ? 8.906 -3.005 -10.832 1.00 95.62 192 SER A C 1
ATOM 1499 O O . SER A 1 192 ? 7.812 -2.471 -10.672 1.00 95.62 192 SER A O 1
ATOM 1501 N N . GLU A 1 193 ? 9.731 -3.237 -9.804 1.00 97.38 193 GLU A N 1
ATOM 1502 C CA . GLU A 1 193 ? 9.371 -2.953 -8.404 1.00 97.38 193 GLU A CA 1
ATOM 1503 C C . GLU A 1 193 ? 9.156 -1.455 -8.172 1.00 97.38 193 GLU A C 1
ATOM 1505 O O . GLU A 1 193 ? 8.179 -1.042 -7.550 1.00 97.38 193 GLU A O 1
ATOM 1510 N N . GLY A 1 194 ? 10.031 -0.610 -8.727 1.00 97.62 194 GLY A N 1
ATOM 1511 C CA . GLY A 1 194 ? 9.873 0.839 -8.650 1.00 97.62 194 GLY A CA 1
ATOM 1512 C C . GLY A 1 194 ? 8.568 1.320 -9.282 1.00 97.62 194 GLY A C 1
ATOM 1513 O O . GLY A 1 194 ? 7.889 2.180 -8.721 1.00 97.62 194 GLY A O 1
ATOM 1514 N N . PHE A 1 195 ? 8.188 0.743 -10.426 1.00 97.75 195 PHE A N 1
ATOM 1515 C CA . PHE A 1 195 ? 6.914 1.030 -11.076 1.00 97.75 195 PHE A CA 1
ATOM 1516 C C . PHE A 1 195 ? 5.728 0.584 -10.228 1.00 97.75 195 PHE A C 1
ATOM 1518 O O . PHE A 1 195 ? 4.797 1.371 -10.058 1.00 97.75 195 PHE A O 1
ATOM 1525 N N . ALA A 1 196 ? 5.770 -0.625 -9.667 1.00 97.25 196 ALA A N 1
ATOM 1526 C CA . ALA A 1 196 ? 4.704 -1.129 -8.816 1.00 97.25 196 ALA A CA 1
ATOM 1527 C C . ALA A 1 196 ? 4.502 -0.250 -7.571 1.00 97.25 196 ALA A C 1
ATOM 1529 O O . ALA A 1 196 ? 3.376 0.172 -7.317 1.00 97.25 196 ALA A O 1
ATOM 1530 N N . ILE A 1 197 ? 5.580 0.145 -6.881 1.00 95.88 197 ILE A N 1
ATOM 1531 C CA . ILE A 1 197 ? 5.522 1.044 -5.713 1.00 95.88 197 ILE A CA 1
ATOM 1532 C C . ILE A 1 197 ? 4.941 2.414 -6.086 1.00 95.88 197 ILE A C 1
ATOM 1534 O O . ILE A 1 197 ? 4.005 2.901 -5.446 1.00 95.88 197 ILE A O 1
ATOM 1538 N N . VAL A 1 198 ? 5.486 3.064 -7.122 1.00 95.31 198 VAL A N 1
ATOM 1539 C CA . VAL A 1 198 ? 5.033 4.407 -7.523 1.00 95.31 198 VAL A CA 1
ATOM 1540 C C . VAL A 1 198 ? 3.587 4.365 -8.013 1.00 95.31 198 VAL A C 1
ATOM 1542 O O . VAL A 1 198 ? 2.809 5.275 -7.723 1.00 95.31 198 VAL A O 1
ATOM 1545 N N . ASN A 1 199 ? 3.185 3.308 -8.720 1.00 95.12 199 ASN A N 1
ATOM 1546 C CA . ASN A 1 199 ? 1.810 3.172 -9.170 1.00 95.12 199 ASN A CA 1
ATOM 1547 C C . ASN A 1 199 ? 0.849 2.888 -8.009 1.00 95.12 199 ASN A C 1
ATOM 1549 O O . ASN A 1 199 ? -0.174 3.566 -7.918 1.00 95.12 199 ASN A O 1
ATOM 1553 N N . ALA A 1 200 ? 1.197 1.983 -7.092 1.00 93.12 200 ALA A N 1
ATOM 1554 C CA . ALA A 1 200 ? 0.411 1.695 -5.894 1.00 93.12 200 ALA A CA 1
ATOM 1555 C C . ALA A 1 200 ? 0.171 2.958 -5.054 1.00 93.12 200 ALA A C 1
ATOM 1557 O O . ALA A 1 200 ? -0.953 3.217 -4.623 1.00 93.12 200 ALA A O 1
ATOM 1558 N N . PHE A 1 201 ? 1.182 3.822 -4.930 1.00 89.69 201 PHE A N 1
ATOM 1559 C CA . PHE A 1 201 ? 1.049 5.127 -4.283 1.00 89.69 201 PHE A CA 1
ATOM 1560 C C . PHE A 1 201 ? 0.018 6.046 -4.956 1.00 89.69 201 PHE A C 1
ATOM 1562 O O . PHE A 1 201 ? -0.798 6.682 -4.285 1.00 89.69 201 PHE A O 1
ATOM 1569 N N . ARG A 1 202 ? 0.015 6.115 -6.292 1.00 89.31 202 ARG A N 1
ATOM 1570 C CA . ARG A 1 202 ? -0.950 6.938 -7.044 1.00 89.31 202 ARG A CA 1
ATOM 1571 C C . ARG A 1 202 ? -2.368 6.388 -6.949 1.00 89.31 202 ARG A C 1
ATOM 1573 O O . ARG A 1 202 ? -3.303 7.167 -6.766 1.00 89.31 202 ARG A O 1
ATOM 1580 N N . VAL A 1 203 ? -2.509 5.068 -7.070 1.00 90.62 203 VAL A N 1
ATOM 1581 C CA . VAL A 1 203 ? -3.790 4.358 -6.958 1.00 90.62 203 VAL A CA 1
ATOM 1582 C C . VAL A 1 203 ? -4.370 4.574 -5.565 1.00 90.62 203 VAL A C 1
ATOM 1584 O O . VAL A 1 203 ? -5.521 4.978 -5.438 1.00 90.62 203 VAL A O 1
ATOM 1587 N N . SER A 1 204 ? -3.539 4.432 -4.533 1.00 85.88 204 SER A N 1
ATOM 1588 C CA . SER A 1 204 ? -3.877 4.723 -3.141 1.00 85.88 204 SER A CA 1
ATOM 1589 C C . SER A 1 204 ? -4.469 6.126 -2.957 1.00 85.88 204 SER A C 1
ATOM 1591 O O . SER A 1 204 ? -5.544 6.272 -2.385 1.00 85.88 204 SER A O 1
ATOM 1593 N N . GLY A 1 205 ? -3.849 7.160 -3.538 1.00 82.81 205 GLY A N 1
ATOM 1594 C CA . GLY A 1 205 ? -4.355 8.538 -3.461 1.00 82.81 205 GLY A CA 1
ATOM 1595 C C . GLY A 1 205 ? -5.668 8.809 -4.218 1.00 82.81 205 GLY A C 1
ATOM 1596 O O . GLY A 1 205 ? -6.210 9.913 -4.110 1.00 82.81 205 GLY A O 1
ATOM 1597 N N . LYS A 1 206 ? -6.162 7.848 -5.008 1.00 87.25 206 LYS A N 1
ATOM 1598 C CA . LYS A 1 206 ? -7.408 7.940 -5.794 1.00 87.25 206 LYS A CA 1
ATOM 1599 C C . LYS A 1 206 ? -8.475 6.932 -5.381 1.00 87.25 206 LYS A C 1
ATOM 1601 O O . LYS A 1 206 ? -9.630 7.123 -5.753 1.00 87.25 206 LYS A O 1
ATOM 1606 N N . SER A 1 207 ? -8.083 5.901 -4.645 1.00 84.12 207 SER A N 1
ATOM 1607 C CA . SER A 1 207 ? -8.966 4.876 -4.112 1.00 84.12 207 SER A CA 1
ATOM 1608 C C . SER A 1 207 ? -9.993 5.483 -3.161 1.00 84.12 207 SER A C 1
ATOM 1610 O O . SER A 1 207 ? -9.696 6.401 -2.391 1.00 84.12 207 SER A O 1
ATOM 1612 N N . SER A 1 208 ? -11.209 4.945 -3.188 1.00 79.38 208 SER A N 1
ATOM 1613 C CA . SER A 1 208 ? -12.241 5.226 -2.193 1.00 79.38 208 SER A CA 1
ATOM 1614 C C . SER A 1 208 ? -11.898 4.679 -0.800 1.00 79.38 208 SER A C 1
ATOM 1616 O O . SER A 1 208 ? -12.474 5.128 0.196 1.00 79.38 208 SER A O 1
ATOM 1618 N N . LEU A 1 209 ? -10.955 3.735 -0.715 1.00 75.00 209 LEU A N 1
ATOM 1619 C CA . LEU A 1 209 ? -10.497 3.147 0.537 1.00 75.00 209 LEU A CA 1
ATOM 1620 C C . LEU A 1 209 ? -9.400 4.013 1.169 1.00 75.00 209 LEU A C 1
ATOM 1622 O O . LEU A 1 209 ? -8.415 4.337 0.500 1.00 75.00 209 LEU A O 1
ATOM 1626 N N . PRO A 1 210 ? -9.524 4.369 2.459 1.00 66.56 210 PRO A N 1
ATOM 1627 C CA . PRO A 1 210 ? -8.461 5.074 3.148 1.00 66.56 210 PRO A CA 1
ATOM 1628 C C . PRO A 1 210 ? -7.251 4.147 3.301 1.00 66.56 210 PRO A C 1
ATOM 1630 O O . PRO A 1 210 ? -7.351 3.084 3.910 1.00 66.56 210 PRO A O 1
ATOM 1633 N N . ASN A 1 211 ? -6.105 4.567 2.773 1.00 68.44 211 ASN A N 1
ATOM 1634 C CA . ASN A 1 211 ? -4.853 3.838 2.902 1.00 68.44 211 ASN A CA 1
ATOM 1635 C C . ASN A 1 211 ? -3.894 4.600 3.822 1.00 68.44 211 ASN A C 1
ATOM 1637 O O . ASN A 1 211 ? -3.688 5.804 3.667 1.00 68.44 211 ASN A O 1
ATOM 1641 N N . LEU A 1 212 ? -3.317 3.885 4.784 1.00 73.69 212 LEU A N 1
ATOM 1642 C CA . LEU A 1 212 ? -2.314 4.411 5.711 1.00 73.69 212 LEU A CA 1
ATOM 1643 C C . LEU A 1 212 ? -0.882 4.126 5.241 1.00 73.69 212 LEU A C 1
ATOM 1645 O O . LEU A 1 212 ? 0.072 4.597 5.859 1.00 73.69 212 LEU A O 1
ATOM 1649 N N . PHE A 1 213 ? -0.726 3.355 4.164 1.00 74.56 213 PHE A N 1
ATOM 1650 C CA . PHE A 1 213 ? 0.563 3.067 3.567 1.00 74.56 213 PHE A CA 1
ATOM 1651 C C . PHE A 1 213 ? 1.123 4.302 2.857 1.00 74.56 213 PHE A C 1
ATOM 1653 O O . PHE A 1 213 ? 0.563 4.788 1.872 1.00 74.56 213 PHE A O 1
ATOM 1660 N N . ASP A 1 214 ? 2.272 4.766 3.341 1.00 78.44 214 ASP A N 1
ATOM 1661 C CA . ASP A 1 214 ? 3.085 5.784 2.686 1.00 78.44 214 ASP A CA 1
ATOM 1662 C C . ASP A 1 214 ? 4.414 5.156 2.225 1.00 78.44 214 ASP A C 1
ATOM 1664 O O . ASP A 1 214 ? 5.227 4.764 3.072 1.00 78.44 214 ASP A O 1
ATOM 1668 N N . PRO A 1 215 ? 4.678 5.037 0.912 1.00 80.06 215 PRO A N 1
ATOM 1669 C CA . PRO A 1 215 ? 5.934 4.484 0.415 1.00 80.06 215 PRO A CA 1
ATOM 1670 C C . PRO A 1 215 ? 7.148 5.338 0.793 1.00 80.06 215 PRO A C 1
ATOM 1672 O O . PRO A 1 215 ? 8.233 4.789 0.963 1.00 80.06 215 PRO A O 1
ATOM 1675 N N . PHE A 1 216 ? 7.006 6.657 0.968 1.00 82.69 216 PHE A N 1
ATOM 1676 C CA . PHE A 1 216 ? 8.127 7.502 1.384 1.00 82.69 216 PHE A CA 1
ATOM 1677 C C . PHE A 1 216 ? 8.585 7.149 2.786 1.00 82.69 216 PHE A C 1
ATOM 1679 O O . PHE A 1 216 ? 9.779 7.181 3.054 1.00 82.69 216 PHE A O 1
ATOM 1686 N N . PHE A 1 217 ? 7.668 6.734 3.658 1.00 80.12 217 PHE A N 1
ATOM 1687 C CA . PHE A 1 217 ? 8.036 6.197 4.957 1.00 80.12 217 PHE A CA 1
ATOM 1688 C C . PHE A 1 217 ? 8.540 4.757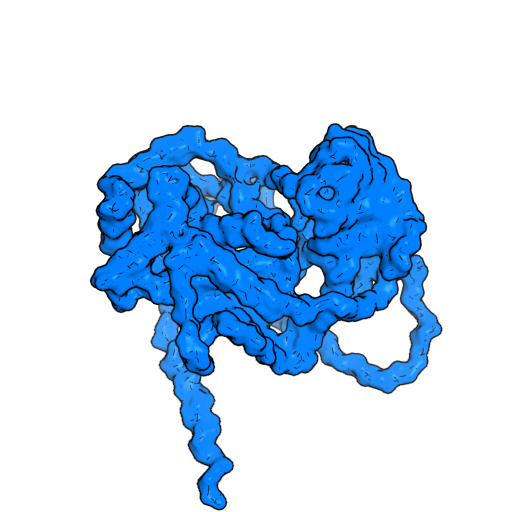 4.859 1.00 80.12 217 PHE A C 1
ATOM 1690 O O . PHE A 1 217 ? 9.638 4.463 5.339 1.00 80.12 217 PHE A O 1
ATOM 1697 N N . ASN A 1 218 ? 7.771 3.869 4.223 1.00 80.69 218 ASN A N 1
ATOM 1698 C CA . ASN A 1 218 ? 8.057 2.433 4.193 1.00 80.69 218 ASN A CA 1
ATOM 1699 C C . ASN A 1 218 ? 9.331 2.079 3.408 1.00 80.69 218 ASN A C 1
ATOM 1701 O O . ASN A 1 218 ? 9.976 1.093 3.739 1.00 80.69 218 ASN A O 1
ATOM 1705 N N . TYR A 1 219 ? 9.746 2.905 2.443 1.00 86.56 219 TYR A N 1
ATOM 1706 C CA . TYR A 1 219 ? 10.968 2.730 1.642 1.00 86.56 219 TYR A CA 1
ATOM 1707 C C . TYR A 1 219 ? 12.015 3.838 1.885 1.00 86.56 219 TYR A C 1
ATOM 1709 O O . TYR A 1 219 ? 12.920 4.057 1.066 1.00 86.56 219 TYR A O 1
ATOM 1717 N N . SER A 1 220 ? 11.908 4.557 3.012 1.00 84.31 220 SER A N 1
ATOM 1718 C CA . SER A 1 220 ? 12.874 5.600 3.407 1.00 84.31 220 SER A CA 1
ATOM 1719 C C . SER A 1 220 ? 14.253 5.042 3.750 1.00 84.31 220 SER A C 1
ATOM 1721 O O . SER A 1 220 ? 15.264 5.684 3.470 1.00 84.31 220 SER A O 1
ATOM 1723 N N . PHE A 1 221 ? 14.317 3.853 4.354 1.00 85.06 221 PHE A N 1
ATOM 1724 C CA . PHE A 1 221 ? 15.585 3.233 4.724 1.00 85.06 221 PHE A CA 1
ATOM 1725 C C . PHE A 1 221 ? 16.361 2.848 3.464 1.00 85.06 221 PHE A C 1
ATOM 1727 O O . PHE A 1 221 ? 15.780 2.287 2.545 1.00 85.06 221 PHE A O 1
ATOM 1734 N N . PHE A 1 222 ? 17.657 3.160 3.392 1.00 90.50 222 PHE A N 1
ATOM 1735 C CA . PHE A 1 222 ? 18.487 2.701 2.280 1.00 90.50 222 PHE A CA 1
ATOM 1736 C C . PHE A 1 222 ? 19.972 2.660 2.648 1.00 90.50 222 PHE A C 1
ATOM 1738 O O . PHE A 1 222 ? 20.688 3.652 2.556 1.00 90.50 222 PHE A O 1
ATOM 1745 N N . GLU A 1 223 ? 20.443 1.494 3.085 1.00 89.44 223 GLU A N 1
ATOM 1746 C CA . GLU A 1 223 ? 21.817 1.321 3.576 1.00 89.44 223 GLU A CA 1
ATOM 1747 C C . GLU A 1 223 ? 22.863 1.420 2.454 1.00 89.44 223 GLU A C 1
ATOM 1749 O O . GLU A 1 223 ? 23.943 1.976 2.653 1.00 89.44 223 GLU A O 1
ATOM 1754 N N . ASN A 1 224 ? 22.516 0.951 1.251 1.00 93.50 224 ASN A N 1
ATOM 1755 C CA . ASN A 1 224 ? 23.400 0.920 0.082 1.00 93.50 224 ASN A CA 1
ATOM 1756 C C . ASN A 1 224 ? 23.289 2.169 -0.811 1.00 93.50 224 ASN A C 1
ATOM 1758 O O . ASN A 1 224 ? 23.729 2.171 -1.962 1.00 93.50 224 ASN A O 1
ATOM 1762 N N . GLU A 1 225 ? 22.749 3.264 -0.277 1.00 94.00 225 GLU A N 1
ATOM 1763 C CA . GLU A 1 225 ? 22.549 4.519 -1.004 1.00 94.00 225 GLU A CA 1
ATOM 1764 C C . GLU A 1 225 ? 23.849 5.085 -1.597 1.00 94.00 225 GLU A C 1
ATOM 1766 O O . GLU A 1 225 ? 23.882 5.479 -2.761 1.00 94.00 225 GLU A O 1
ATOM 1771 N N . GLU A 1 226 ? 24.950 5.082 -0.841 1.00 95.19 226 GLU A N 1
ATOM 1772 C CA . GLU A 1 226 ? 26.246 5.577 -1.330 1.00 95.19 226 GLU A CA 1
ATOM 1773 C C . GLU A 1 226 ? 26.801 4.713 -2.480 1.00 95.19 226 GLU A C 1
ATOM 1775 O O . GLU A 1 226 ? 27.448 5.231 -3.395 1.00 95.19 226 GLU A O 1
ATOM 1780 N N . LEU A 1 227 ? 26.509 3.404 -2.482 1.00 95.94 227 LEU A N 1
ATOM 1781 C CA . LEU A 1 227 ? 26.874 2.507 -3.583 1.00 95.94 227 LEU A CA 1
ATOM 1782 C C . LEU A 1 227 ? 26.067 2.843 -4.838 1.00 95.94 227 LEU A C 1
ATOM 1784 O O . LEU A 1 227 ? 26.670 3.027 -5.898 1.00 95.94 227 LEU A O 1
ATOM 1788 N N . MET A 1 228 ? 24.746 3.019 -4.706 1.00 96.62 228 MET A N 1
ATOM 1789 C CA . MET A 1 228 ? 23.889 3.484 -5.802 1.00 96.62 228 MET A CA 1
ATOM 1790 C C . MET A 1 228 ? 24.392 4.815 -6.364 1.00 96.62 228 MET A C 1
ATOM 1792 O O . MET A 1 228 ? 24.495 4.990 -7.573 1.00 96.62 228 MET A O 1
ATOM 1796 N N . MET A 1 229 ? 24.768 5.752 -5.499 1.00 96.00 229 MET A N 1
ATOM 1797 C CA . MET A 1 229 ? 25.245 7.063 -5.928 1.00 96.00 229 MET A CA 1
ATOM 1798 C C . MET A 1 229 ? 26.631 7.021 -6.571 1.00 96.00 229 MET A C 1
ATOM 1800 O O . MET A 1 229 ? 26.982 7.926 -7.334 1.00 96.00 229 MET A O 1
ATOM 1804 N N . SER A 1 230 ? 27.440 5.996 -6.307 1.00 97.38 230 SER A N 1
ATOM 1805 C CA . SER A 1 230 ? 28.753 5.848 -6.938 1.00 97.38 230 SER A CA 1
ATOM 1806 C C . SER A 1 230 ? 28.646 5.488 -8.426 1.00 97.38 230 SER A C 1
ATOM 1808 O O . SER A 1 230 ? 29.307 6.136 -9.242 1.00 97.38 230 SER A O 1
ATOM 1810 N N . ASP A 1 231 ? 27.763 4.545 -8.769 1.00 97.62 231 ASP A N 1
ATOM 1811 C CA . ASP A 1 231 ? 27.516 4.036 -10.123 1.00 97.62 231 ASP A CA 1
ATOM 1812 C C . ASP A 1 231 ? 26.027 3.650 -10.284 1.00 97.62 231 ASP A C 1
ATOM 1814 O O . ASP A 1 231 ? 25.664 2.476 -10.164 1.00 97.62 231 ASP A O 1
ATOM 1818 N N . PRO A 1 232 ? 25.138 4.637 -10.508 1.00 97.12 232 PRO A N 1
ATOM 1819 C CA . PRO A 1 232 ? 23.691 4.416 -10.507 1.00 97.12 232 PRO A CA 1
ATOM 1820 C C . PRO A 1 232 ? 23.230 3.486 -11.625 1.00 97.12 232 PRO A C 1
ATOM 1822 O O . PRO A 1 232 ? 22.329 2.687 -11.402 1.00 97.12 232 PRO A O 1
ATOM 1825 N N . GLU A 1 233 ? 23.846 3.556 -12.808 1.00 97.38 233 GLU A N 1
ATOM 1826 C CA . GLU A 1 233 ? 23.476 2.705 -13.944 1.00 97.38 233 GLU A CA 1
ATOM 1827 C C . GLU A 1 233 ? 23.703 1.232 -13.609 1.00 97.38 233 GLU A C 1
ATOM 1829 O O . GLU A 1 233 ? 22.789 0.414 -13.724 1.00 97.38 233 GLU A O 1
ATOM 1834 N N . ARG A 1 234 ? 24.903 0.903 -13.118 1.00 96.56 234 ARG A N 1
ATOM 1835 C CA . ARG A 1 234 ? 25.218 -0.464 -12.722 1.00 96.56 234 ARG A CA 1
ATOM 1836 C C . ARG A 1 234 ? 24.378 -0.922 -11.536 1.00 96.56 234 ARG A C 1
ATOM 1838 O O . ARG A 1 234 ? 23.872 -2.040 -11.556 1.00 96.56 234 ARG A O 1
ATOM 1845 N N . PHE A 1 235 ? 24.218 -0.074 -10.521 1.00 97.19 235 PHE A N 1
ATOM 1846 C CA . PHE A 1 235 ? 23.448 -0.429 -9.332 1.00 97.19 235 PHE A CA 1
ATOM 1847 C C . PHE A 1 235 ? 21.988 -0.728 -9.684 1.00 97.19 235 PHE A C 1
ATOM 1849 O O . PHE A 1 235 ? 21.469 -1.772 -9.310 1.00 97.19 235 PHE A O 1
ATOM 1856 N N . ILE A 1 236 ? 21.338 0.144 -10.461 1.00 96.31 236 ILE A N 1
ATOM 1857 C CA . ILE A 1 236 ? 19.952 -0.055 -10.903 1.00 96.31 236 ILE A CA 1
ATOM 1858 C C . ILE A 1 236 ? 19.828 -1.341 -11.731 1.00 96.31 236 ILE A C 1
ATOM 1860 O O . ILE A 1 236 ? 18.846 -2.066 -11.597 1.00 96.31 236 ILE A O 1
ATOM 1864 N N . MET A 1 237 ? 20.826 -1.656 -12.553 1.00 94.81 237 MET A N 1
ATOM 1865 C CA . MET A 1 237 ? 20.826 -2.858 -13.381 1.00 94.81 237 MET A CA 1
ATOM 1866 C C . MET A 1 237 ? 20.958 -4.166 -12.582 1.00 94.81 237 MET A C 1
ATOM 1868 O O . MET A 1 237 ? 20.402 -5.184 -12.997 1.00 94.81 237 MET A O 1
ATOM 1872 N N . GLU A 1 238 ? 21.726 -4.159 -11.491 1.00 94.19 238 GLU A N 1
ATOM 1873 C CA . GLU A 1 238 ? 22.185 -5.373 -10.796 1.00 94.19 238 GLU A CA 1
ATOM 1874 C C . GLU A 1 238 ? 21.600 -5.542 -9.382 1.00 94.19 238 GLU A C 1
ATOM 1876 O O . GLU A 1 238 ? 21.840 -6.572 -8.762 1.00 94.19 238 GLU A O 1
ATOM 1881 N N . ALA A 1 239 ? 20.857 -4.564 -8.852 1.00 94.69 239 ALA A N 1
ATOM 1882 C CA . ALA A 1 239 ? 20.344 -4.616 -7.483 1.00 94.69 239 ALA A CA 1
ATOM 1883 C C . ALA A 1 239 ? 19.363 -5.778 -7.253 1.00 94.69 239 ALA A C 1
ATOM 1885 O O . ALA A 1 239 ? 18.410 -5.978 -8.012 1.00 94.69 239 ALA A O 1
ATOM 1886 N N . GLU A 1 240 ? 19.555 -6.472 -6.132 1.00 92.88 240 GLU A N 1
ATOM 1887 C CA . GLU A 1 240 ? 18.748 -7.607 -5.683 1.00 92.88 240 GLU A CA 1
ATOM 1888 C C . GLU A 1 240 ? 18.146 -7.352 -4.291 1.00 92.88 240 GLU A C 1
ATOM 1890 O O . GLU A 1 240 ? 18.567 -6.459 -3.552 1.00 92.88 240 GLU A O 1
ATOM 1895 N N . GLY A 1 241 ? 17.160 -8.167 -3.909 1.00 92.81 241 GLY A N 1
ATOM 1896 C CA . GLY A 1 241 ? 16.536 -8.099 -2.588 1.00 92.81 241 GLY A CA 1
ATOM 1897 C C . GLY A 1 241 ? 15.870 -6.747 -2.320 1.00 92.81 241 GLY A C 1
ATOM 1898 O O . GLY A 1 241 ? 15.182 -6.202 -3.180 1.00 92.81 241 GLY A O 1
ATOM 1899 N N . TRP A 1 242 ? 16.066 -6.203 -1.117 1.00 93.50 242 TRP A N 1
ATOM 1900 C CA . TRP A 1 242 ? 15.492 -4.910 -0.729 1.00 93.50 242 TRP A CA 1
ATOM 1901 C C . TRP A 1 242 ? 15.989 -3.747 -1.590 1.00 93.50 242 TRP A C 1
ATOM 1903 O O . TRP A 1 242 ? 15.213 -2.840 -1.883 1.00 93.50 242 TRP A O 1
ATOM 1913 N N . ASP A 1 243 ? 17.236 -3.789 -2.062 1.00 96.12 243 ASP A N 1
ATOM 1914 C CA . ASP A 1 243 ? 17.801 -2.710 -2.878 1.00 96.12 243 ASP A CA 1
ATOM 1915 C C . ASP A 1 243 ? 17.040 -2.525 -4.193 1.00 96.12 243 ASP A C 1
ATOM 1917 O O . ASP A 1 243 ? 16.933 -1.402 -4.689 1.00 96.12 243 ASP A O 1
ATOM 1921 N N . THR A 1 244 ? 16.445 -3.599 -4.722 1.00 95.69 244 THR A N 1
ATOM 1922 C CA . THR A 1 244 ? 15.569 -3.541 -5.890 1.00 95.69 244 THR A CA 1
ATOM 1923 C C . THR A 1 244 ? 14.398 -2.577 -5.669 1.00 95.69 244 THR A C 1
ATOM 1925 O O . THR A 1 244 ? 14.158 -1.698 -6.497 1.00 95.69 244 THR A O 1
ATOM 1928 N N . TYR A 1 245 ? 13.707 -2.695 -4.534 1.00 96.19 245 TYR A N 1
ATOM 1929 C CA . TYR A 1 245 ? 12.569 -1.846 -4.172 1.00 96.19 245 TYR A CA 1
ATOM 1930 C C . TYR A 1 245 ? 13.024 -0.416 -3.864 1.00 96.19 245 TYR A C 1
ATOM 1932 O O . TYR A 1 245 ? 12.447 0.552 -4.356 1.00 96.19 245 TYR A O 1
ATOM 1940 N N . LEU A 1 246 ? 14.093 -0.274 -3.076 1.00 96.00 246 LEU A N 1
ATOM 1941 C CA . LEU A 1 246 ? 14.553 1.016 -2.558 1.00 96.00 246 LEU A CA 1
ATOM 1942 C C . LEU A 1 246 ? 15.151 1.913 -3.647 1.00 96.00 246 LEU A C 1
ATOM 1944 O O . LEU A 1 246 ? 14.797 3.095 -3.734 1.00 96.00 246 LEU A O 1
ATOM 1948 N N . ALA A 1 247 ? 16.035 1.364 -4.484 1.00 97.06 247 ALA A N 1
ATOM 1949 C CA . ALA A 1 247 ? 16.589 2.082 -5.628 1.00 97.06 247 ALA A CA 1
ATOM 1950 C C . ALA A 1 247 ? 15.545 2.234 -6.738 1.00 97.06 247 ALA A C 1
ATOM 1952 O O . ALA A 1 247 ? 15.459 3.297 -7.353 1.00 97.06 247 ALA A O 1
ATOM 1953 N N . GLY A 1 248 ? 14.717 1.206 -6.948 1.00 97.50 248 GLY A N 1
ATOM 1954 C CA . GLY A 1 248 ? 13.624 1.223 -7.913 1.00 97.50 248 GLY A CA 1
ATOM 1955 C C . GLY A 1 248 ? 12.639 2.357 -7.667 1.00 97.50 248 GLY A C 1
ATOM 1956 O O . GLY A 1 248 ? 12.397 3.160 -8.567 1.00 97.50 248 GLY A O 1
ATOM 1957 N N . PHE A 1 249 ? 12.129 2.484 -6.439 1.00 97.19 249 PHE A N 1
ATOM 1958 C CA . PHE A 1 249 ? 11.224 3.565 -6.045 1.00 97.19 249 PHE A CA 1
ATOM 1959 C C . PHE A 1 249 ? 11.814 4.942 -6.369 1.00 97.19 249 PHE A C 1
ATOM 1961 O O . PHE A 1 249 ? 11.177 5.745 -7.048 1.00 97.19 249 PHE A O 1
ATOM 1968 N N . ARG A 1 250 ? 13.060 5.198 -5.954 1.00 97.06 250 ARG A N 1
ATOM 1969 C CA . ARG A 1 250 ? 13.751 6.479 -6.185 1.00 97.06 250 ARG A CA 1
ATOM 1970 C C . ARG A 1 250 ? 13.955 6.761 -7.670 1.00 97.06 250 ARG A C 1
ATOM 1972 O O . ARG A 1 250 ? 13.697 7.876 -8.122 1.00 97.06 250 ARG A O 1
ATOM 1979 N N . PHE A 1 251 ? 14.406 5.763 -8.428 1.00 98.19 251 PHE A N 1
ATOM 1980 C CA . PHE A 1 251 ? 14.683 5.919 -9.851 1.00 98.19 251 PHE A CA 1
ATOM 1981 C C . PHE A 1 251 ? 13.404 6.118 -10.666 1.00 98.19 251 PHE A C 1
ATOM 1983 O O . PHE A 1 251 ? 13.336 7.028 -11.488 1.00 98.19 251 PHE A O 1
ATOM 1990 N N . VAL A 1 252 ? 12.359 5.330 -10.415 1.00 98.25 252 VAL A N 1
ATOM 1991 C CA . VAL A 1 252 ? 11.078 5.483 -11.116 1.00 98.25 252 VAL A CA 1
ATOM 1992 C C . VAL A 1 252 ? 10.393 6.789 -10.738 1.00 98.25 252 VAL A C 1
ATOM 1994 O O . VAL A 1 252 ? 9.900 7.490 -11.621 1.00 98.25 252 VAL A O 1
ATOM 1997 N N . TYR A 1 253 ? 10.428 7.176 -9.461 1.00 97.38 253 TYR A N 1
ATOM 1998 C CA . TYR A 1 253 ? 9.899 8.466 -9.030 1.00 97.38 253 TYR A CA 1
ATOM 1999 C C . TYR A 1 253 ? 10.604 9.630 -9.744 1.00 97.38 253 TYR A C 1
ATOM 2001 O O . TYR A 1 253 ? 9.942 10.527 -10.266 1.00 97.38 253 TYR A O 1
ATOM 2009 N N . TYR A 1 254 ? 11.936 9.577 -9.860 1.00 98.19 254 TYR A N 1
ATOM 2010 C CA . TYR A 1 254 ? 12.711 10.520 -10.669 1.00 98.19 254 TYR A CA 1
ATOM 2011 C C . TYR A 1 254 ? 12.264 10.552 -12.134 1.00 98.19 254 TYR A C 1
ATOM 2013 O O . TYR A 1 254 ? 12.052 11.633 -12.693 1.00 98.19 254 TYR A O 1
ATOM 2021 N N . LEU A 1 255 ? 12.131 9.380 -12.766 1.00 98.50 255 LEU A N 1
ATOM 2022 C CA . LEU A 1 255 ? 11.727 9.291 -14.165 1.00 98.50 255 LEU A CA 1
ATOM 2023 C C . LEU A 1 255 ? 10.371 9.968 -14.374 1.00 98.50 255 LEU A C 1
ATOM 2025 O O . LEU A 1 255 ? 10.218 10.764 -15.301 1.00 98.50 255 LEU A O 1
ATOM 2029 N N . GLU A 1 256 ? 9.400 9.699 -13.503 1.00 97.12 256 GLU A N 1
ATOM 2030 C CA . GLU A 1 256 ? 8.076 10.309 -13.595 1.00 97.12 256 GLU A CA 1
ATOM 2031 C C . GLU A 1 256 ? 8.083 11.812 -13.299 1.00 97.12 256 GLU A C 1
ATOM 2033 O O . GLU A 1 256 ? 7.388 12.563 -13.988 1.00 97.12 256 GLU A O 1
ATOM 2038 N N . GLU A 1 257 ? 8.871 12.269 -12.321 1.00 96.12 257 GLU A N 1
ATOM 2039 C CA . GLU A 1 257 ? 8.989 13.693 -11.990 1.00 96.12 257 GLU A CA 1
ATOM 2040 C C . GLU A 1 257 ? 9.600 14.482 -13.159 1.00 96.12 257 GLU A C 1
ATOM 2042 O O . GLU A 1 257 ? 9.110 15.559 -13.508 1.00 96.12 257 GLU A O 1
ATOM 2047 N N . LYS A 1 258 ? 10.631 13.932 -13.815 1.00 97.81 258 LYS A N 1
ATOM 2048 C CA . LYS A 1 258 ? 11.363 14.621 -14.887 1.00 97.81 258 LYS A CA 1
ATOM 2049 C C . LYS A 1 258 ? 10.740 14.456 -16.275 1.00 97.81 258 LYS A C 1
ATOM 2051 O O . LYS A 1 258 ? 10.718 15.414 -17.049 1.00 97.81 258 LYS A O 1
ATOM 2056 N N . TYR A 1 259 ? 10.253 13.263 -16.610 1.00 97.88 259 TYR A N 1
ATOM 2057 C CA . TYR A 1 259 ? 9.786 12.908 -17.960 1.00 97.88 259 TYR A CA 1
ATOM 2058 C C . TYR A 1 259 ? 8.268 12.686 -18.048 1.00 97.88 259 TYR A C 1
ATOM 2060 O O . TYR A 1 259 ? 7.732 12.495 -19.144 1.00 97.88 259 TYR A O 1
ATOM 2068 N N . GLY A 1 260 ? 7.565 12.772 -16.917 1.00 96.06 260 GLY A N 1
ATOM 2069 C CA . GLY A 1 260 ? 6.115 12.654 -16.813 1.00 96.06 260 GLY A CA 1
ATOM 2070 C C . GLY A 1 260 ? 5.642 11.247 -16.444 1.00 96.06 260 GLY A C 1
ATOM 2071 O O . GLY A 1 260 ? 6.266 10.245 -16.779 1.00 96.06 260 GLY A O 1
ATOM 2072 N N . LYS A 1 261 ? 4.466 11.182 -15.809 1.00 93.62 261 LYS A N 1
ATOM 2073 C CA . LYS A 1 261 ? 3.847 9.968 -15.232 1.00 93.62 261 LYS A CA 1
ATOM 2074 C C . LYS A 1 261 ? 3.686 8.774 -16.181 1.00 93.62 261 LYS A C 1
ATOM 2076 O O . LYS A 1 261 ? 3.518 7.648 -15.733 1.00 93.62 261 LYS A O 1
ATOM 2081 N N . THR A 1 262 ? 3.704 9.009 -17.492 1.00 95.19 262 THR A N 1
ATOM 2082 C CA . THR A 1 262 ? 3.520 7.965 -18.510 1.00 95.19 262 THR A CA 1
ATOM 2083 C C . THR A 1 262 ? 4.836 7.421 -19.066 1.00 95.19 262 THR A C 1
ATOM 2085 O O . THR A 1 262 ? 4.808 6.594 -19.976 1.00 95.19 262 THR A O 1
ATOM 2088 N N . ILE A 1 263 ? 5.998 7.860 -18.564 1.00 97.94 263 ILE A N 1
ATOM 2089 C CA . ILE A 1 263 ? 7.299 7.435 -19.100 1.00 97.94 263 ILE A CA 1
ATOM 2090 C C . ILE A 1 263 ? 7.528 5.925 -18.963 1.00 97.94 263 ILE A C 1
ATOM 2092 O O . ILE A 1 263 ? 7.864 5.288 -19.959 1.00 97.94 263 ILE A O 1
ATOM 2096 N N . CYS A 1 264 ? 7.268 5.336 -17.793 1.00 97.62 264 CYS A N 1
ATOM 2097 C CA . CYS A 1 264 ? 7.415 3.895 -17.574 1.00 97.62 264 CYS A CA 1
ATOM 2098 C C . CYS A 1 264 ? 6.446 3.075 -18.445 1.00 97.62 264 CYS A C 1
ATOM 2100 O O . CYS A 1 264 ? 6.926 2.236 -19.204 1.00 97.62 264 CYS A O 1
ATOM 2102 N N . PRO A 1 265 ? 5.128 3.370 -18.482 1.00 97.06 265 PRO A N 1
ATOM 2103 C CA . PRO A 1 265 ? 4.206 2.751 -19.439 1.00 97.06 265 PRO A CA 1
ATOM 2104 C C . PRO A 1 265 ? 4.670 2.803 -20.900 1.00 97.06 265 PRO A C 1
ATOM 2106 O O . PRO A 1 265 ? 4.548 1.823 -21.640 1.00 97.06 265 PRO A O 1
ATOM 2109 N N . ARG A 1 266 ? 5.242 3.935 -21.331 1.00 97.56 266 ARG A N 1
ATOM 2110 C CA . ARG A 1 266 ? 5.787 4.086 -22.687 1.00 97.56 266 ARG A CA 1
ATOM 2111 C C . ARG A 1 266 ? 7.035 3.226 -22.899 1.00 97.56 266 ARG A C 1
ATOM 2113 O O . ARG A 1 266 ? 7.168 2.651 -23.976 1.00 97.56 266 ARG A O 1
ATOM 2120 N N . ILE A 1 267 ? 7.918 3.128 -21.902 1.00 97.31 267 ILE A N 1
ATOM 2121 C CA . ILE A 1 267 ? 9.085 2.233 -21.919 1.00 97.31 267 ILE A CA 1
ATOM 2122 C C . ILE A 1 267 ? 8.633 0.777 -22.036 1.00 97.31 267 ILE A C 1
ATOM 2124 O O . ILE A 1 267 ? 9.095 0.084 -22.937 1.00 97.31 267 ILE A O 1
ATOM 2128 N N . PHE A 1 268 ? 7.680 0.330 -21.214 1.00 96.38 268 PHE A N 1
ATOM 2129 C CA . PHE A 1 268 ? 7.146 -1.034 -21.284 1.00 96.38 268 PHE A CA 1
ATOM 2130 C C . PHE A 1 268 ? 6.525 -1.321 -22.648 1.00 96.38 268 PHE A C 1
ATOM 2132 O O . PHE A 1 268 ? 6.922 -2.272 -23.311 1.00 96.38 268 PHE A O 1
ATOM 2139 N N . THR A 1 269 ? 5.654 -0.440 -23.144 1.00 95.81 269 THR A N 1
ATOM 2140 C CA . THR A 1 269 ? 5.075 -0.579 -24.493 1.00 95.81 269 THR A CA 1
ATOM 2141 C C . THR A 1 269 ? 6.173 -0.729 -25.550 1.00 95.81 269 THR A C 1
ATOM 2143 O O . THR A 1 269 ? 6.096 -1.596 -26.419 1.00 95.81 269 THR A O 1
ATOM 2146 N N . ARG A 1 270 ? 7.241 0.073 -25.455 1.00 96.19 270 ARG A N 1
ATOM 2147 C CA . ARG A 1 270 ? 8.359 0.011 -26.397 1.00 96.19 270 ARG A CA 1
ATOM 2148 C C . ARG A 1 270 ? 9.143 -1.299 -26.307 1.00 96.19 270 ARG A C 1
ATOM 2150 O O . ARG A 1 270 ? 9.558 -1.816 -27.343 1.00 96.19 270 ARG A O 1
ATOM 2157 N N . ILE A 1 271 ? 9.336 -1.830 -25.101 1.00 94.81 271 ILE A N 1
ATOM 2158 C CA . ILE A 1 271 ? 9.951 -3.143 -24.879 1.00 94.81 271 ILE A CA 1
ATOM 2159 C C . ILE A 1 271 ? 9.079 -4.229 -25.508 1.00 94.81 271 ILE A C 1
ATOM 2161 O O . ILE A 1 271 ? 9.594 -4.994 -26.314 1.00 94.81 271 ILE A O 1
ATOM 2165 N N . GLY A 1 272 ? 7.772 -4.251 -25.234 1.00 92.81 272 GLY A N 1
ATOM 2166 C CA . GLY A 1 272 ? 6.852 -5.245 -25.799 1.00 92.81 272 GLY A CA 1
ATOM 2167 C C . GLY A 1 272 ? 6.804 -5.232 -27.333 1.00 92.81 272 GLY A C 1
ATOM 2168 O O . GLY A 1 272 ? 6.714 -6.283 -27.963 1.00 92.81 272 GLY A O 1
ATOM 2169 N N . GLU A 1 273 ? 6.939 -4.056 -27.957 1.00 93.81 273 GLU A N 1
ATOM 2170 C CA . GLU A 1 273 ? 7.041 -3.918 -29.418 1.00 93.81 273 GLU A CA 1
ATOM 2171 C C . GLU A 1 273 ? 8.353 -4.467 -30.001 1.00 93.81 273 GLU A C 1
ATOM 2173 O O . GLU A 1 273 ? 8.362 -4.995 -31.115 1.00 93.81 273 GLU A O 1
ATOM 2178 N N . MET A 1 274 ? 9.475 -4.272 -29.302 1.00 94.81 274 MET A N 1
ATOM 2179 C CA . MET A 1 274 ? 10.813 -4.604 -29.809 1.00 94.81 274 MET A CA 1
ATOM 2180 C C . MET A 1 274 ? 11.267 -6.016 -29.431 1.00 94.81 274 MET A C 1
ATOM 2182 O O . MET A 1 274 ? 11.976 -6.657 -30.208 1.00 94.81 274 MET A O 1
ATOM 2186 N N . TYR A 1 275 ? 10.857 -6.485 -28.256 1.00 92.56 275 TYR A N 1
ATOM 2187 C CA . TYR A 1 275 ? 11.338 -7.688 -27.586 1.00 92.56 275 TYR A CA 1
ATOM 2188 C C . TYR A 1 275 ? 10.161 -8.485 -26.991 1.00 92.56 275 TYR A C 1
ATOM 2190 O O . TYR A 1 275 ? 10.062 -8.621 -25.772 1.00 92.56 275 TYR A O 1
ATOM 2198 N N . PRO A 1 276 ? 9.254 -9.028 -27.826 1.00 84.62 276 PRO A N 1
ATOM 2199 C CA . PRO A 1 276 ? 8.051 -9.719 -27.349 1.00 84.62 276 PRO A CA 1
ATOM 2200 C C . PRO A 1 276 ? 8.353 -10.956 -26.484 1.00 84.62 276 PRO A C 1
ATOM 2202 O O . PRO A 1 276 ? 7.570 -11.297 -25.601 1.00 84.62 276 PRO A O 1
ATOM 2205 N N . ASP A 1 277 ? 9.509 -11.593 -26.699 1.00 82.44 277 ASP A N 1
ATOM 2206 C CA . ASP A 1 277 ? 9.967 -12.772 -25.951 1.00 82.44 277 ASP A CA 1
ATOM 2207 C C . ASP A 1 277 ? 10.859 -12.410 -24.738 1.00 82.44 277 ASP A C 1
ATOM 2209 O O . ASP A 1 277 ? 11.517 -13.279 -24.162 1.00 82.44 277 ASP A O 1
ATOM 2213 N N . GLY A 1 278 ? 10.905 -11.126 -24.363 1.00 80.12 278 GLY A N 1
ATOM 2214 C CA . GLY A 1 278 ? 11.705 -10.587 -23.261 1.00 80.12 278 GLY A CA 1
ATOM 2215 C C . GLY A 1 278 ? 12.996 -9.893 -23.709 1.00 80.12 278 GLY A C 1
ATOM 2216 O O . GLY A 1 278 ? 13.526 -10.144 -24.794 1.00 80.12 278 GLY A O 1
ATOM 2217 N N . CYS A 1 279 ? 13.522 -9.009 -22.854 1.00 87.94 279 CYS A N 1
ATOM 2218 C CA . CYS A 1 279 ? 14.720 -8.206 -23.120 1.00 87.94 279 CYS A CA 1
ATOM 2219 C C . CYS A 1 279 ? 15.849 -8.459 -22.106 1.00 87.94 279 CYS A C 1
ATOM 2221 O O . CYS A 1 279 ? 15.623 -8.767 -20.932 1.00 87.94 279 CYS A O 1
ATOM 2223 N N . SER A 1 280 ? 17.097 -8.284 -22.539 1.00 90.56 280 SER A N 1
ATOM 2224 C CA . SER A 1 280 ? 18.254 -8.204 -21.641 1.00 90.56 280 SER A CA 1
ATOM 2225 C C . SER A 1 280 ? 18.324 -6.854 -20.921 1.00 90.56 280 SER A C 1
ATOM 2227 O O . SER A 1 280 ? 17.778 -5.854 -21.387 1.00 90.56 280 SER A O 1
ATOM 2229 N N . ASN A 1 281 ? 19.068 -6.797 -19.814 1.00 91.25 281 ASN A N 1
ATOM 2230 C CA . ASN A 1 281 ? 19.291 -5.544 -19.091 1.00 91.25 281 ASN A CA 1
ATOM 2231 C C . ASN A 1 281 ? 19.950 -4.471 -19.966 1.00 91.25 281 ASN A C 1
ATOM 2233 O O . ASN A 1 281 ? 19.522 -3.325 -19.939 1.00 91.25 281 ASN A O 1
ATOM 2237 N N . SER A 1 282 ? 20.935 -4.836 -20.793 1.00 91.38 282 SER A N 1
ATOM 2238 C CA . SER A 1 282 ? 21.566 -3.885 -21.713 1.00 91.38 282 SER A CA 1
ATOM 2239 C C . SER A 1 282 ? 20.571 -3.301 -22.715 1.00 91.38 282 SER A C 1
ATOM 2241 O O . SER A 1 282 ? 20.571 -2.099 -22.940 1.00 91.38 282 SER A O 1
ATOM 2243 N N . GLU A 1 283 ? 19.688 -4.122 -23.289 1.00 94.06 283 GLU A N 1
ATOM 2244 C CA . GLU A 1 283 ? 18.672 -3.638 -24.235 1.00 94.06 283 GLU A CA 1
ATOM 2245 C C . GLU A 1 283 ? 17.650 -2.724 -23.553 1.00 94.06 283 GLU A C 1
ATOM 2247 O O . GLU A 1 283 ? 17.218 -1.730 -24.136 1.00 94.06 283 GLU A O 1
ATOM 2252 N N . LEU A 1 284 ? 17.290 -3.038 -22.309 1.00 94.19 284 LEU A N 1
ATOM 2253 C CA . LEU A 1 284 ? 16.382 -2.228 -21.511 1.00 94.19 284 LEU A CA 1
ATOM 2254 C C . LEU A 1 284 ? 16.998 -0.862 -21.181 1.00 94.19 284 LEU A C 1
ATOM 2256 O O . LEU A 1 284 ? 16.332 0.157 -21.357 1.00 94.19 284 LEU A O 1
ATOM 2260 N N . ILE A 1 285 ? 18.266 -0.820 -20.764 1.00 95.38 285 ILE A N 1
ATOM 2261 C CA . ILE A 1 285 ? 19.001 0.426 -20.495 1.00 95.38 285 ILE A CA 1
ATOM 2262 C C . ILE A 1 285 ? 19.034 1.326 -21.736 1.00 95.38 285 ILE A C 1
ATOM 2264 O O . ILE A 1 285 ? 18.750 2.519 -21.632 1.00 95.38 285 ILE A O 1
ATOM 2268 N N . GLU A 1 286 ? 19.309 0.760 -22.913 1.00 95.75 286 GLU A N 1
ATOM 2269 C CA . GLU A 1 286 ? 19.289 1.505 -24.177 1.00 95.75 286 GLU A CA 1
ATOM 2270 C C . GLU A 1 286 ? 17.893 2.067 -24.487 1.00 95.75 286 GLU A C 1
ATOM 2272 O O . GLU A 1 286 ? 17.763 3.215 -24.918 1.00 95.75 286 GLU A O 1
ATOM 2277 N N . ILE A 1 287 ? 16.821 1.309 -24.217 1.00 96.69 287 ILE A N 1
ATOM 2278 C CA . ILE A 1 287 ? 15.452 1.827 -24.353 1.00 96.69 287 ILE A CA 1
ATOM 2279 C C . ILE A 1 287 ? 15.222 2.987 -23.384 1.00 96.69 287 ILE A C 1
ATOM 2281 O O . ILE A 1 287 ? 14.766 4.044 -23.826 1.00 96.69 287 ILE A O 1
ATOM 2285 N N . VAL A 1 288 ? 15.561 2.827 -22.101 1.00 97.25 288 VAL A N 1
ATOM 2286 C CA . VAL A 1 288 ? 15.408 3.881 -21.088 1.00 97.25 288 VAL A CA 1
ATOM 2287 C C . VAL A 1 288 ? 16.127 5.149 -21.546 1.00 97.25 288 VAL A C 1
ATOM 2289 O O . VAL A 1 288 ? 15.484 6.196 -21.630 1.00 97.25 288 VAL A O 1
ATOM 2292 N N . LYS A 1 289 ? 17.405 5.057 -21.940 1.00 98.19 289 LYS A N 1
ATOM 2293 C CA . LYS A 1 289 ? 18.200 6.187 -22.452 1.00 98.19 289 LYS A CA 1
ATOM 2294 C C . LYS A 1 289 ? 17.559 6.839 -23.678 1.00 98.19 289 LYS A C 1
ATOM 2296 O O . LYS A 1 289 ? 17.331 8.047 -23.692 1.00 98.19 289 LYS A O 1
ATOM 2301 N N . SER A 1 290 ? 17.151 6.042 -24.667 1.00 97.81 290 SER A N 1
ATOM 2302 C CA . SER A 1 290 ? 16.542 6.554 -25.904 1.00 97.81 290 SER A CA 1
ATOM 2303 C C . SER A 1 290 ? 15.203 7.276 -25.691 1.00 97.81 290 SER A C 1
ATOM 2305 O O . SER A 1 290 ? 14.836 8.156 -26.473 1.00 97.81 290 SER A O 1
ATOM 2307 N N . MET A 1 291 ? 14.456 6.906 -24.645 1.00 97.50 291 MET A N 1
ATOM 2308 C CA . MET A 1 291 ? 13.149 7.486 -24.321 1.00 97.50 291 MET A CA 1
ATOM 2309 C C . MET A 1 291 ? 13.227 8.645 -23.324 1.00 97.50 291 MET A C 1
ATOM 2311 O O . MET A 1 291 ? 12.229 9.348 -23.141 1.00 97.50 291 MET A O 1
ATOM 2315 N N . THR A 1 292 ? 14.391 8.845 -22.704 1.00 97.75 292 THR A N 1
ATOM 2316 C CA . THR A 1 292 ? 14.647 9.865 -21.682 1.00 97.75 292 THR A CA 1
ATOM 2317 C C . THR A 1 292 ? 15.819 10.759 -22.105 1.00 97.75 292 THR A C 1
ATOM 2319 O O . THR A 1 292 ? 15.596 11.773 -22.771 1.00 97.75 292 THR A O 1
ATOM 2322 N N . SER A 1 293 ? 17.051 10.384 -21.759 1.00 97.25 293 SER A N 1
ATOM 2323 C CA . SER A 1 293 ? 18.315 10.974 -22.203 1.00 97.25 293 SER A CA 1
ATOM 2324 C C . SER A 1 293 ? 19.462 9.957 -22.100 1.00 97.25 293 SER A C 1
ATOM 2326 O O . SER A 1 293 ? 19.417 9.041 -21.282 1.00 97.25 293 SER A O 1
ATOM 2328 N N . GLU A 1 294 ? 20.533 10.148 -22.879 1.00 97.56 294 GLU A N 1
ATOM 2329 C CA . GLU A 1 294 ? 21.759 9.332 -22.755 1.00 97.56 294 GLU A CA 1
ATOM 2330 C C . GLU A 1 294 ? 22.390 9.421 -21.357 1.00 97.56 294 GLU A C 1
ATOM 2332 O O . GLU A 1 294 ? 22.920 8.441 -20.837 1.00 97.56 294 GLU A O 1
ATOM 2337 N N . ASP A 1 295 ? 22.264 10.587 -20.721 1.00 97.81 295 ASP A N 1
ATOM 2338 C CA . ASP A 1 295 ? 22.826 10.888 -19.405 1.00 97.81 295 ASP A CA 1
ATOM 2339 C C . ASP A 1 295 ? 21.844 10.599 -18.250 1.00 97.81 295 ASP A C 1
ATOM 2341 O O . ASP A 1 295 ? 22.080 11.023 -17.122 1.00 97.81 295 ASP A O 1
ATOM 2345 N N . VAL A 1 296 ? 20.738 9.876 -18.480 1.00 98.44 296 VAL A N 1
ATOM 2346 C CA . VAL A 1 296 ? 19.639 9.708 -17.502 1.00 98.44 296 VAL A CA 1
ATOM 2347 C C . VAL A 1 296 ? 20.091 9.230 -16.116 1.00 98.44 296 VAL A C 1
ATOM 2349 O O . VAL A 1 296 ? 19.576 9.707 -15.107 1.00 98.44 296 VAL A O 1
ATOM 2352 N N . PHE A 1 297 ? 21.075 8.332 -16.036 1.00 98.31 297 PHE A N 1
ATOM 2353 C CA . PHE A 1 297 ? 21.602 7.827 -14.762 1.00 98.31 297 PHE A CA 1
ATOM 2354 C C . PHE A 1 297 ? 22.495 8.845 -14.050 1.00 98.31 297 PHE A C 1
ATOM 2356 O O . PHE A 1 297 ? 22.475 8.946 -12.823 1.00 98.31 297 PHE A O 1
ATOM 2363 N N . HIS A 1 298 ? 23.254 9.629 -14.816 1.00 97.88 298 HIS A N 1
ATOM 2364 C CA . HIS A 1 298 ? 24.021 10.743 -14.275 1.00 97.88 298 HIS A CA 1
ATOM 2365 C C . HIS A 1 298 ? 23.081 11.828 -13.742 1.00 97.88 298 HIS A C 1
ATOM 2367 O O . HIS A 1 298 ? 23.207 12.252 -12.595 1.00 97.88 298 HIS A O 1
ATOM 2373 N N . ASP A 1 299 ? 22.076 12.191 -14.532 1.00 98.31 299 ASP A N 1
ATOM 2374 C CA . ASP A 1 299 ? 21.062 13.162 -14.152 1.00 98.31 299 ASP A CA 1
ATOM 2375 C C . ASP A 1 299 ? 20.234 12.695 -12.940 1.00 98.31 299 ASP A C 1
ATOM 2377 O O . ASP A 1 299 ? 19.817 13.519 -12.127 1.00 98.31 299 ASP A O 1
ATOM 2381 N N . PHE A 1 300 ? 19.956 11.391 -12.822 1.00 98.38 300 PHE A N 1
ATOM 2382 C CA . PHE A 1 300 ? 19.300 10.807 -11.650 1.00 98.38 300 PHE A CA 1
ATOM 2383 C C . PHE A 1 300 ? 20.141 11.020 -10.394 1.00 98.38 300 PHE A C 1
ATOM 2385 O O . PHE A 1 300 ? 19.625 11.487 -9.383 1.00 98.38 300 PHE A O 1
ATOM 2392 N N . LYS A 1 301 ? 21.444 10.735 -10.466 1.00 97.88 301 LYS A N 1
ATOM 2393 C CA . LYS A 1 301 ? 22.376 10.977 -9.362 1.00 97.88 301 LYS A CA 1
ATOM 2394 C C . LYS A 1 301 ? 22.407 12.451 -8.957 1.00 97.88 301 LYS A C 1
ATOM 2396 O O . LYS A 1 301 ? 22.392 12.746 -7.766 1.00 97.88 301 LYS A O 1
ATOM 2401 N N . GLU A 1 302 ? 22.445 13.381 -9.908 1.00 97.75 302 GLU A N 1
ATOM 2402 C CA . GLU A 1 302 ? 22.410 14.811 -9.576 1.00 97.75 302 GLU A CA 1
ATOM 2403 C C . GLU A 1 302 ? 21.090 15.210 -8.905 1.00 97.75 302 GLU A C 1
ATOM 2405 O O . GLU A 1 302 ? 21.104 15.832 -7.841 1.00 97.75 302 GLU A O 1
ATOM 2410 N N . TRP A 1 303 ? 19.959 14.797 -9.485 1.00 97.62 303 TRP A N 1
ATOM 2411 C CA . TRP A 1 303 ? 18.629 15.079 -8.947 1.00 97.62 303 TRP A CA 1
ATOM 2412 C C . TRP A 1 303 ? 18.445 14.495 -7.546 1.00 97.62 303 TRP A C 1
ATOM 2414 O O . TRP A 1 303 ? 18.057 15.211 -6.623 1.00 97.62 303 TRP A O 1
ATOM 2424 N N . TYR A 1 304 ? 18.780 13.221 -7.353 1.00 95.50 304 TYR A N 1
ATOM 2425 C CA . TYR A 1 304 ? 18.622 12.557 -6.066 1.00 95.50 304 TYR A CA 1
ATOM 2426 C C . TYR A 1 304 ? 19.552 13.175 -5.016 1.00 95.50 304 TYR A C 1
ATOM 2428 O O . TYR A 1 304 ? 19.151 13.352 -3.872 1.00 95.50 304 TYR A O 1
ATOM 2436 N N . GLY A 1 305 ? 20.753 13.615 -5.410 1.00 93.62 305 GLY A N 1
ATOM 2437 C CA . GLY A 1 305 ? 21.647 14.372 -4.534 1.00 93.62 305 GLY A CA 1
ATOM 2438 C C . GLY A 1 305 ? 21.031 15.672 -3.998 1.00 93.62 305 GLY A C 1
ATOM 2439 O O . GLY A 1 305 ? 21.274 16.019 -2.844 1.00 93.62 305 GLY A O 1
ATOM 2440 N N . SER A 1 306 ? 20.220 16.378 -4.797 1.00 93.50 306 SER A N 1
ATOM 2441 C CA . SER A 1 306 ? 19.495 17.581 -4.350 1.00 93.50 306 SER A CA 1
ATOM 2442 C C . SER A 1 306 ? 18.175 17.294 -3.634 1.00 93.50 306 SER A C 1
ATOM 2444 O O . SER A 1 306 ? 17.754 18.086 -2.796 1.00 93.50 306 SER A O 1
ATOM 2446 N N . GLU A 1 307 ? 17.529 16.174 -3.949 1.00 92.75 307 GLU A N 1
ATOM 2447 C CA . GLU A 1 307 ? 16.172 15.839 -3.503 1.00 92.75 307 GLU A CA 1
ATOM 2448 C C . GLU A 1 307 ? 16.141 14.745 -2.424 1.00 92.75 307 GLU A C 1
ATOM 2450 O O . GLU A 1 307 ? 15.066 14.301 -2.026 1.00 92.75 307 GLU A O 1
ATOM 2455 N N . ARG A 1 308 ? 17.310 14.322 -1.922 1.00 89.06 308 ARG A N 1
ATOM 2456 C CA . ARG A 1 308 ? 17.487 13.234 -0.944 1.00 89.06 308 ARG A CA 1
ATOM 2457 C C . ARG A 1 308 ? 16.548 13.344 0.257 1.00 89.06 308 ARG A C 1
ATOM 2459 O O . ARG A 1 308 ? 15.993 12.343 0.696 1.00 89.06 308 ARG A O 1
ATOM 2466 N N . GLU A 1 309 ? 16.326 14.562 0.748 1.00 88.00 309 GLU A N 1
ATOM 2467 C CA . GLU A 1 309 ? 15.460 14.842 1.902 1.00 88.00 309 GLU A CA 1
ATOM 2468 C C . GLU A 1 309 ? 13.992 14.446 1.678 1.00 88.00 309 GLU A C 1
ATOM 2470 O O . GLU A 1 309 ? 13.304 14.137 2.644 1.00 88.00 309 GLU A O 1
ATOM 2475 N N . LYS A 1 310 ? 13.506 14.366 0.426 1.00 86.69 310 LYS A N 1
ATOM 2476 C CA . LYS A 1 310 ? 12.163 13.825 0.129 1.00 86.69 310 LYS A CA 1
ATOM 2477 C C . LYS A 1 310 ? 12.006 12.375 0.595 1.00 86.69 310 LYS A C 1
ATOM 2479 O O . LYS A 1 310 ? 10.893 11.939 0.857 1.00 86.69 310 LYS A O 1
ATOM 2484 N N . PHE A 1 311 ? 13.111 11.633 0.656 1.00 87.44 311 PHE A N 1
ATOM 2485 C CA . PHE A 1 311 ? 13.158 10.216 1.014 1.00 87.44 311 PHE A CA 1
ATOM 2486 C C . PHE A 1 311 ? 13.673 9.987 2.438 1.00 87.44 311 PHE A C 1
ATOM 2488 O O . PHE A 1 311 ? 13.820 8.840 2.862 1.00 87.44 311 PHE A O 1
ATOM 2495 N N . ALA A 1 312 ? 13.975 11.059 3.177 1.00 79.62 312 ALA A N 1
ATOM 2496 C CA . ALA A 1 312 ? 14.354 10.950 4.573 1.00 79.62 312 ALA A CA 1
ATOM 2497 C C . ALA A 1 312 ? 13.162 10.444 5.393 1.00 79.62 312 ALA A C 1
ATOM 2499 O O . ALA A 1 312 ? 12.015 10.831 5.169 1.00 79.62 312 ALA A O 1
ATOM 2500 N N . ARG A 1 313 ? 13.439 9.581 6.374 1.00 67.62 313 ARG A N 1
ATOM 2501 C CA . ARG A 1 313 ? 12.408 9.048 7.266 1.00 67.62 313 ARG A CA 1
ATOM 2502 C C . ARG A 1 313 ? 11.883 10.146 8.195 1.00 67.62 313 ARG A C 1
ATOM 2504 O O . ARG A 1 313 ? 12.371 10.305 9.311 1.00 67.62 313 ARG A O 1
ATOM 2511 N N . SER A 1 314 ? 10.865 10.875 7.760 1.00 62.09 314 SER A N 1
ATOM 2512 C CA . SER A 1 314 ? 9.894 11.504 8.655 1.00 62.09 314 SER A CA 1
ATOM 2513 C C . SER A 1 314 ? 8.803 10.482 8.963 1.00 62.09 314 SER A C 1
ATOM 2515 O O . SER A 1 314 ? 8.425 9.732 8.064 1.00 62.09 314 SER A O 1
ATOM 2517 N N . TYR A 1 315 ? 8.278 10.425 10.196 1.00 60.00 315 TYR A N 1
ATOM 2518 C CA . TYR A 1 315 ? 6.993 9.742 10.404 1.00 60.00 315 TYR A CA 1
ATOM 2519 C C . TYR A 1 315 ? 6.008 10.297 9.368 1.00 60.00 315 TYR A C 1
ATOM 2521 O O . TYR A 1 315 ? 5.989 11.519 9.174 1.00 60.00 315 TYR A O 1
ATOM 2529 N N . PRO A 1 316 ? 5.284 9.445 8.624 1.00 69.94 316 PRO A N 1
ATOM 2530 C CA . PRO A 1 316 ? 4.438 9.954 7.572 1.00 69.94 316 PRO A CA 1
ATOM 2531 C C . PRO A 1 316 ? 3.317 10.696 8.282 1.00 69.94 316 PRO A C 1
ATOM 2533 O O . PRO A 1 316 ? 2.594 10.113 9.086 1.00 69.94 316 PRO A O 1
ATOM 2536 N N . VAL A 1 317 ? 3.233 12.002 8.054 1.00 77.12 317 VAL A N 1
ATOM 2537 C CA . VAL A 1 317 ? 2.106 12.788 8.538 1.00 77.12 317 VAL A CA 1
ATOM 2538 C C . VAL A 1 317 ? 1.026 12.675 7.480 1.00 77.12 317 VAL A C 1
ATOM 2540 O O . VAL A 1 317 ? 1.109 13.295 6.418 1.00 77.12 317 VAL A O 1
ATOM 2543 N N . VAL A 1 318 ? 0.017 11.857 7.758 1.00 80.38 318 VAL A N 1
ATOM 2544 C CA . VAL A 1 318 ? -1.109 11.657 6.849 1.00 80.38 318 VAL A CA 1
ATOM 2545 C C . VAL A 1 318 ? -2.174 12.714 7.131 1.00 80.38 318 VAL A C 1
ATOM 2547 O O . VAL A 1 318 ? -2.640 12.873 8.256 1.00 80.38 318 VAL A O 1
ATOM 2550 N N . SER A 1 319 ? -2.599 13.445 6.102 1.00 83.69 319 SER A N 1
ATOM 2551 C CA . SER A 1 319 ? -3.759 14.334 6.227 1.00 83.69 319 SER A CA 1
ATOM 2552 C C . SER A 1 319 ? -5.043 13.533 6.033 1.00 83.69 319 SER A C 1
ATOM 2554 O O . SER A 1 319 ? -5.332 13.060 4.932 1.00 83.69 319 SER A O 1
ATOM 2556 N N . LEU A 1 320 ? -5.836 13.413 7.098 1.00 85.88 320 LEU A N 1
ATOM 2557 C CA . LEU A 1 320 ? -7.162 12.794 7.089 1.00 85.88 320 LEU A CA 1
ATOM 2558 C C . LEU A 1 320 ? -8.281 13.848 7.093 1.00 85.88 320 LEU A C 1
ATOM 2560 O O . LEU A 1 320 ? -9.423 13.552 7.429 1.00 85.88 320 LEU A O 1
ATOM 2564 N N . ASP A 1 321 ? -7.992 15.083 6.672 1.00 84.62 321 ASP A N 1
ATOM 2565 C CA . ASP A 1 321 ? -8.929 16.218 6.705 1.00 84.62 321 ASP A CA 1
ATOM 2566 C C . ASP A 1 321 ? -10.221 15.977 5.901 1.00 84.62 321 ASP A C 1
ATOM 2568 O O . ASP A 1 321 ? -11.252 16.595 6.160 1.00 84.62 321 ASP A O 1
ATOM 2572 N N . LYS A 1 322 ? -10.179 15.069 4.919 1.00 80.81 322 LYS A N 1
ATOM 2573 C CA . LYS A 1 322 ? -11.338 14.670 4.101 1.00 80.81 322 LYS A CA 1
ATOM 2574 C C . LYS A 1 322 ? -12.014 13.383 4.584 1.00 80.81 322 LYS A C 1
ATOM 2576 O O . LYS A 1 322 ? -13.007 12.967 3.989 1.00 80.81 322 LYS A O 1
ATOM 2581 N N . THR A 1 323 ? -11.500 12.769 5.644 1.00 81.94 323 THR A N 1
ATOM 2582 C CA . THR A 1 323 ? -11.889 11.445 6.127 1.00 81.94 323 THR A CA 1
ATOM 2583 C C . THR A 1 323 ? -12.482 11.570 7.525 1.00 81.94 323 THR A C 1
ATOM 2585 O O . THR A 1 323 ? -11.771 11.686 8.515 1.00 81.94 323 THR A O 1
ATOM 2588 N N . GLY A 1 324 ? -13.812 11.518 7.625 1.00 87.06 324 GLY A N 1
ATOM 2589 C CA . GLY A 1 324 ? -14.494 11.536 8.927 1.00 87.06 324 GLY A CA 1
ATOM 2590 C C . GLY A 1 324 ? -14.455 10.195 9.671 1.00 87.06 324 GLY A C 1
ATOM 2591 O O . GLY A 1 324 ? -14.843 10.127 10.836 1.00 87.06 324 GLY A O 1
ATOM 2592 N N . TYR A 1 325 ? -14.027 9.120 9.005 1.00 90.00 325 TYR A N 1
ATOM 2593 C CA . TYR A 1 325 ? -14.111 7.752 9.509 1.00 90.00 325 TYR A CA 1
ATOM 2594 C C . TYR A 1 325 ? -13.030 6.865 8.878 1.00 90.00 325 TYR A C 1
ATOM 2596 O O . TYR A 1 325 ? -12.884 6.859 7.657 1.00 90.00 325 TYR A O 1
ATOM 2604 N N . LEU A 1 326 ? -12.310 6.105 9.703 1.00 90.31 326 LEU A N 1
ATOM 2605 C CA . LEU A 1 326 ? -11.230 5.200 9.312 1.00 90.31 326 LEU A CA 1
ATOM 2606 C C . LEU A 1 326 ? -11.410 3.852 10.018 1.00 90.31 326 LEU A C 1
ATOM 2608 O O . LEU A 1 326 ? -11.442 3.803 11.248 1.00 90.31 326 LEU A O 1
ATOM 2612 N N . GLU A 1 327 ? -11.506 2.764 9.254 1.00 90.50 327 GLU A N 1
ATOM 2613 C CA . GLU A 1 327 ? -11.461 1.414 9.828 1.00 90.50 327 GLU A CA 1
ATOM 2614 C C . GLU A 1 327 ? -10.017 1.006 10.094 1.00 90.50 327 GLU A C 1
ATOM 2616 O O . GLU A 1 327 ? -9.131 1.250 9.275 1.00 90.50 327 GLU A O 1
ATOM 2621 N N . VAL A 1 328 ? -9.787 0.385 11.246 1.00 91.94 328 VAL A N 1
ATOM 2622 C CA . VAL A 1 328 ? -8.451 0.023 11.712 1.00 91.94 328 VAL A CA 1
ATOM 2623 C C . VAL A 1 328 ? -8.364 -1.490 11.867 1.00 91.94 328 VAL A C 1
ATOM 2625 O O . VAL A 1 328 ? -9.073 -2.074 12.687 1.00 91.94 328 VAL A O 1
ATOM 2628 N N . PHE A 1 329 ? -7.460 -2.114 11.112 1.00 92.25 329 PHE A N 1
ATOM 2629 C CA . PHE A 1 329 ? -7.107 -3.527 11.262 1.00 92.25 329 PHE A CA 1
ATOM 2630 C C . PHE A 1 329 ? -5.638 -3.677 11.667 1.00 92.25 329 PHE A C 1
ATOM 2632 O O . PHE A 1 329 ? -4.811 -2.821 11.338 1.00 92.25 329 PHE A O 1
ATOM 2639 N N . PRO A 1 330 ? -5.282 -4.769 12.355 1.00 91.50 330 PRO A N 1
ATOM 2640 C CA . PRO A 1 330 ? -3.889 -5.145 12.520 1.00 91.50 330 PRO A CA 1
ATOM 2641 C C . PRO A 1 330 ? -3.337 -5.750 11.224 1.00 91.50 330 PRO A C 1
ATOM 2643 O O . PRO A 1 330 ? -4.053 -6.430 10.489 1.00 91.50 330 PRO A O 1
ATOM 2646 N N . VAL A 1 331 ? -2.035 -5.589 11.002 1.00 88.81 331 VAL A N 1
ATOM 2647 C CA . VAL A 1 331 ? -1.282 -6.517 10.156 1.00 88.81 331 VAL A CA 1
ATOM 2648 C C . VAL A 1 331 ? -1.025 -7.761 10.993 1.00 88.81 331 VAL A C 1
ATOM 2650 O O . VAL A 1 331 ? -0.384 -7.687 12.046 1.00 88.81 331 VAL A O 1
ATOM 2653 N N . TYR A 1 332 ? -1.583 -8.882 10.540 1.00 87.69 332 TYR A N 1
ATOM 2654 C CA . TYR A 1 332 ? -1.538 -10.155 11.245 1.00 87.69 332 TYR A CA 1
ATOM 2655 C C . TYR A 1 332 ? -1.141 -11.279 10.289 1.00 87.69 332 TYR A C 1
ATOM 2657 O O . TYR A 1 332 ? -1.926 -11.676 9.429 1.00 87.69 332 TYR A O 1
ATOM 2665 N N . ASN A 1 333 ? 0.063 -11.807 10.484 1.00 83.50 333 ASN A N 1
ATOM 2666 C CA . ASN A 1 333 ? 0.579 -13.012 9.846 1.00 83.50 333 ASN A CA 1
ATOM 2667 C C . ASN A 1 333 ? 1.552 -13.734 10.803 1.00 83.50 333 ASN A C 1
ATOM 2669 O O . ASN A 1 333 ? 1.700 -13.348 11.965 1.00 83.50 333 ASN A O 1
ATOM 2673 N N . GLU A 1 334 ? 2.213 -14.791 10.331 1.00 77.75 334 GLU A N 1
ATOM 2674 C CA . GLU A 1 334 ? 3.151 -15.595 11.133 1.00 77.75 334 GLU A CA 1
ATOM 2675 C C . GLU A 1 334 ? 4.289 -14.764 11.751 1.00 77.75 334 GLU A C 1
ATOM 2677 O O . GLU A 1 334 ? 4.728 -15.040 12.867 1.00 77.75 334 GLU A O 1
ATOM 2682 N N . ASN A 1 335 ? 4.727 -13.709 11.059 1.00 79.94 335 ASN A N 1
ATOM 2683 C CA . ASN A 1 335 ? 5.905 -12.918 11.411 1.00 79.94 335 ASN A CA 1
ATOM 2684 C C . ASN A 1 335 ? 5.567 -11.561 12.040 1.00 79.94 335 ASN A C 1
ATOM 2686 O O . ASN A 1 335 ? 6.449 -10.882 12.562 1.00 79.94 335 ASN A O 1
ATOM 2690 N N . THR A 1 336 ? 4.324 -11.095 11.930 1.00 84.75 336 THR A N 1
ATOM 2691 C CA . THR A 1 336 ? 3.948 -9.716 12.253 1.00 84.75 336 THR A CA 1
ATOM 2692 C C . THR A 1 336 ? 2.562 -9.667 12.876 1.00 84.75 336 THR A C 1
ATOM 2694 O O . THR A 1 336 ? 1.603 -10.198 12.325 1.00 84.75 336 THR A O 1
ATOM 2697 N N . LYS A 1 337 ? 2.469 -9.007 14.034 1.00 90.88 337 LYS A N 1
ATOM 2698 C CA . LYS A 1 337 ? 1.232 -8.802 14.800 1.00 90.88 337 LYS A CA 1
ATOM 2699 C C . LYS A 1 337 ? 1.227 -7.383 15.357 1.00 90.88 337 LYS A C 1
ATOM 2701 O O . LYS A 1 337 ? 1.595 -7.155 16.505 1.00 90.88 337 LYS A O 1
ATOM 2706 N N . VAL A 1 338 ? 0.923 -6.406 14.508 1.00 90.06 338 VAL A N 1
ATOM 2707 C CA . VAL A 1 338 ? 1.048 -4.982 14.861 1.00 90.06 338 VAL A CA 1
ATOM 2708 C C . VAL A 1 338 ? -0.050 -4.147 14.217 1.00 90.06 338 VAL A C 1
ATOM 2710 O O . VAL A 1 338 ? -0.640 -4.534 13.212 1.00 90.06 338 VAL A O 1
ATOM 2713 N N . TYR A 1 339 ? -0.291 -2.962 14.768 1.00 89.50 339 TYR A N 1
ATOM 2714 C CA . TYR A 1 339 ? -1.068 -1.922 14.102 1.00 89.50 339 TYR A CA 1
ATOM 2715 C C . TYR A 1 339 ? -0.113 -0.890 13.510 1.00 89.50 339 TYR A C 1
ATOM 2717 O O . TYR A 1 339 ? 0.631 -0.239 14.244 1.00 89.50 339 TYR A O 1
ATOM 2725 N N . PHE A 1 340 ? -0.150 -0.713 12.191 1.00 82.12 340 PHE A N 1
ATOM 2726 C CA . PHE A 1 340 ? 0.544 0.392 11.539 1.00 82.12 340 PHE A CA 1
ATOM 2727 C C . PHE A 1 340 ? -0.391 1.593 11.474 1.00 82.12 340 PHE A C 1
ATOM 2729 O O . PHE A 1 340 ? -1.303 1.644 10.651 1.00 82.12 340 PHE A O 1
ATOM 2736 N N . MET A 1 341 ? -0.175 2.549 12.375 1.00 86.12 341 MET A N 1
ATOM 2737 C CA . MET A 1 341 ? -0.918 3.800 12.401 1.00 86.12 341 MET A CA 1
ATOM 2738 C C . MET A 1 341 ? 0.070 4.966 12.371 1.00 86.12 341 MET A C 1
ATOM 2740 O O . MET A 1 341 ? 0.844 5.125 13.314 1.00 86.12 341 MET A O 1
ATOM 2744 N N . PRO A 1 342 ? 0.094 5.745 11.281 1.00 85.00 342 PRO A N 1
ATOM 2745 C CA . PRO A 1 342 ? 0.973 6.893 11.172 1.00 85.00 342 PRO A CA 1
ATOM 2746 C C . PRO A 1 342 ? 0.467 8.062 12.022 1.00 85.00 342 PRO A C 1
ATOM 2748 O O . PRO A 1 342 ? -0.650 8.037 12.544 1.00 85.00 342 PRO A O 1
ATOM 2751 N N . GLU A 1 343 ? 1.280 9.107 12.146 1.00 89.38 343 GLU A N 1
ATOM 2752 C CA . GLU A 1 343 ? 0.815 10.372 12.712 1.00 89.38 343 GLU A CA 1
ATOM 2753 C C . GLU A 1 343 ? -0.137 11.034 11.711 1.00 89.38 343 GLU A C 1
ATOM 2755 O O . GLU A 1 343 ? 0.048 10.923 10.497 1.00 89.38 343 GLU A O 1
ATOM 2760 N N . PHE A 1 344 ? -1.179 11.711 12.187 1.00 90.56 344 PHE A N 1
ATOM 2761 C CA . PHE A 1 344 ? -2.153 12.315 11.282 1.00 90.56 344 PHE A CA 1
ATOM 2762 C C . PHE A 1 344 ? -2.729 13.633 11.790 1.00 90.56 344 PHE A C 1
ATOM 2764 O O . PHE A 1 344 ? -2.742 13.918 12.988 1.00 90.56 344 PHE A O 1
ATOM 2771 N N . THR A 1 345 ? -3.234 14.429 10.848 1.00 92.81 345 THR A N 1
ATOM 2772 C CA . THR A 1 345 ? -4.104 15.588 11.106 1.00 92.81 345 THR A CA 1
ATOM 2773 C C . THR A 1 345 ? -5.521 15.285 10.635 1.00 92.81 345 THR A C 1
ATOM 2775 O O . THR A 1 345 ? -5.737 14.381 9.824 1.00 92.81 345 THR A O 1
ATOM 2778 N N . TYR A 1 346 ? -6.501 16.031 11.135 1.00 93.00 346 TYR A N 1
ATOM 2779 C CA . TYR A 1 346 ? -7.899 15.878 10.736 1.00 93.00 346 TYR A CA 1
ATOM 2780 C C . TYR A 1 346 ? -8.657 17.204 10.851 1.00 93.00 346 TYR A C 1
ATOM 2782 O O . TYR A 1 346 ? -8.273 18.099 11.606 1.00 93.00 346 TYR A O 1
ATOM 2790 N N . GLN A 1 347 ? -9.792 17.317 10.155 1.00 92.62 347 GLN A N 1
ATOM 2791 C CA . GLN A 1 347 ? -10.635 18.510 10.196 1.00 92.62 347 GLN A CA 1
ATOM 2792 C C . GLN A 1 347 ? -11.937 18.251 10.965 1.00 92.62 347 GLN A C 1
ATOM 2794 O O . GLN A 1 347 ? -12.798 17.487 10.537 1.00 92.62 347 GLN A O 1
ATOM 2799 N N . GLY A 1 348 ? -12.116 18.946 12.092 1.00 91.69 348 GLY A N 1
ATOM 2800 C CA . GLY A 1 348 ? -13.335 18.900 12.906 1.00 91.69 348 GLY A CA 1
ATOM 2801 C C . GLY A 1 348 ? -13.431 17.651 13.783 1.00 91.69 348 GLY A C 1
ATOM 2802 O O . GLY A 1 348 ? -13.314 17.751 15.006 1.00 91.69 348 GLY A O 1
ATOM 2803 N N . SER A 1 349 ? -13.634 16.486 13.170 1.00 94.94 349 SER A N 1
ATOM 2804 C CA . SER A 1 349 ? -13.725 15.205 13.873 1.00 94.94 349 SER A CA 1
ATOM 2805 C C . SER A 1 349 ? -13.331 14.034 12.983 1.00 94.94 349 SER A C 1
ATOM 2807 O O . SER A 1 349 ? -13.676 14.025 11.802 1.00 94.94 349 SER A O 1
ATOM 2809 N N . ILE A 1 350 ? -12.725 13.009 13.572 1.00 95.81 350 ILE A N 1
ATOM 2810 C CA . ILE A 1 350 ? -12.483 11.723 12.917 1.00 95.81 350 ILE A CA 1
ATOM 2811 C C . ILE A 1 350 ? -12.838 10.575 13.860 1.00 95.81 350 ILE A C 1
ATOM 2813 O O . ILE A 1 350 ? -12.561 10.635 15.055 1.00 95.81 350 ILE A O 1
ATOM 2817 N N . THR A 1 351 ? -13.455 9.525 13.326 1.00 96.25 351 THR A N 1
ATOM 2818 C CA . THR A 1 351 ? -13.686 8.272 14.052 1.00 96.25 351 THR A CA 1
ATOM 2819 C C . THR A 1 351 ? -12.694 7.212 13.600 1.00 96.25 351 THR A C 1
ATOM 2821 O O . THR A 1 351 ? -12.649 6.881 12.418 1.00 96.25 351 THR A O 1
ATOM 2824 N N . LEU A 1 352 ? -11.944 6.650 14.545 1.00 95.88 352 LEU A N 1
ATOM 2825 C CA . LEU A 1 352 ? -11.179 5.422 14.358 1.00 95.88 352 LEU A CA 1
ATOM 2826 C C . LEU A 1 352 ? -12.034 4.241 14.818 1.00 95.88 352 LEU A C 1
ATOM 2828 O O . LEU A 1 352 ? -12.398 4.167 15.994 1.00 95.88 352 LEU A O 1
ATOM 2832 N N . ASP A 1 353 ? -12.373 3.338 13.903 1.00 94.81 353 ASP A N 1
ATOM 2833 C CA . ASP A 1 353 ? -13.258 2.203 14.157 1.00 94.81 353 ASP A CA 1
ATOM 2834 C C . ASP A 1 353 ? -12.490 0.877 14.074 1.00 94.81 353 ASP A C 1
ATOM 2836 O O . ASP A 1 353 ? -12.089 0.434 12.998 1.00 94.81 353 ASP A O 1
ATOM 2840 N N . PHE A 1 354 ? -12.293 0.238 15.226 1.00 95.50 354 PHE A N 1
ATOM 2841 C CA . PHE A 1 354 ? -11.606 -1.047 15.359 1.00 95.50 354 PHE A CA 1
ATOM 2842 C C . PHE A 1 354 ? -12.567 -2.236 15.239 1.00 95.50 354 PHE A C 1
ATOM 2844 O O . PHE A 1 354 ? -12.118 -3.373 15.314 1.00 95.50 354 PHE A O 1
ATOM 2851 N N . THR A 1 355 ? -13.876 -2.018 15.056 1.00 95.06 355 THR A N 1
ATOM 2852 C CA . THR A 1 355 ? -14.884 -3.096 15.074 1.00 95.06 355 THR A CA 1
ATOM 2853 C C . THR A 1 355 ? -14.547 -4.199 14.067 1.00 95.06 355 THR A C 1
ATOM 2855 O O . THR A 1 355 ? -14.494 -5.363 14.449 1.00 95.06 355 THR A O 1
ATOM 2858 N N . GLY A 1 356 ? -14.244 -3.848 12.811 1.00 93.56 356 GLY A N 1
ATOM 2859 C CA . GLY A 1 356 ? -13.855 -4.833 11.793 1.00 93.56 356 GLY A CA 1
ATOM 2860 C C . GLY A 1 356 ? -12.533 -5.539 12.118 1.00 93.56 356 GLY A C 1
ATOM 2861 O O . GLY A 1 356 ? -12.438 -6.756 11.991 1.00 93.56 356 GLY A O 1
ATOM 2862 N N . GLY A 1 357 ? -11.531 -4.802 12.613 1.00 94.12 357 GLY A N 1
ATOM 2863 C CA . GLY A 1 357 ? -10.252 -5.378 13.044 1.00 94.12 357 GLY A CA 1
ATOM 2864 C C . GLY A 1 357 ? -10.393 -6.346 14.217 1.00 94.12 357 GLY A C 1
ATOM 2865 O O . GLY A 1 357 ? -9.743 -7.386 14.249 1.00 94.12 357 GLY A O 1
ATOM 2866 N N . PHE A 1 358 ? -11.275 -6.044 15.165 1.00 95.81 358 PHE A N 1
ATOM 2867 C CA . PHE A 1 358 ? -11.562 -6.914 16.301 1.00 95.81 358 PHE A CA 1
ATOM 2868 C C . PHE A 1 358 ? -12.369 -8.142 15.894 1.00 95.81 358 PHE A C 1
ATOM 2870 O O . PHE A 1 358 ? -12.087 -9.226 16.394 1.00 95.81 358 PHE A O 1
ATOM 2877 N N . GLU A 1 359 ? -13.313 -8.000 14.965 1.00 95.19 359 GLU A N 1
ATOM 2878 C CA . GLU A 1 359 ? -14.029 -9.131 14.371 1.00 95.19 359 GLU A CA 1
ATOM 2879 C C . GLU A 1 359 ? -13.053 -10.081 13.658 1.00 95.19 359 GLU A C 1
ATOM 2881 O O . GLU A 1 359 ? -13.087 -11.289 13.883 1.00 95.19 359 GLU A O 1
ATOM 2886 N N . TYR A 1 360 ? -12.112 -9.532 12.881 1.00 94.56 360 TYR A N 1
ATOM 2887 C CA . TYR A 1 360 ? -11.044 -10.299 12.239 1.00 94.56 360 TYR A CA 1
ATOM 2888 C C . TYR A 1 360 ? -10.180 -11.056 13.262 1.00 94.56 360 TYR A C 1
ATOM 2890 O O . TYR A 1 360 ? -9.911 -12.244 13.096 1.00 94.56 360 TYR A O 1
ATOM 2898 N N . LEU A 1 361 ? -9.796 -10.414 14.369 1.00 94.88 361 LEU A N 1
ATOM 2899 C CA . LEU A 1 361 ? -9.038 -11.075 15.436 1.00 94.88 361 LEU A CA 1
ATOM 2900 C C . LEU A 1 361 ? -9.841 -12.162 16.160 1.00 94.88 361 LEU A C 1
ATOM 2902 O O . LEU A 1 361 ? -9.293 -13.223 16.458 1.00 94.88 361 LEU A O 1
ATOM 2906 N N . GLN A 1 362 ? -11.131 -11.933 16.409 1.00 94.94 362 GLN A N 1
ATOM 2907 C CA . GLN A 1 362 ? -12.032 -12.938 16.978 1.00 94.94 362 GLN A CA 1
ATOM 2908 C C . GLN A 1 362 ? -12.189 -14.142 16.042 1.00 94.94 362 GLN A C 1
ATOM 2910 O O . GLN A 1 362 ? -12.159 -15.282 16.506 1.00 94.94 362 GLN A O 1
ATOM 2915 N N . PHE A 1 363 ? -12.282 -13.908 14.729 1.00 93.56 363 PHE A N 1
ATOM 2916 C CA . PHE A 1 363 ? -12.266 -14.961 13.712 1.00 93.56 363 PHE A CA 1
ATOM 2917 C C . PHE A 1 363 ? -10.977 -15.796 13.769 1.00 93.56 363 PHE A C 1
ATOM 2919 O O . PHE A 1 363 ? -11.033 -17.024 13.715 1.00 93.56 363 PHE A O 1
ATOM 2926 N N . LEU A 1 364 ? -9.828 -15.146 13.968 1.00 92.38 364 LEU A N 1
ATOM 2927 C CA . LEU A 1 364 ? -8.532 -15.805 14.163 1.00 92.38 364 LEU A CA 1
ATOM 2928 C C . LEU A 1 364 ? -8.380 -16.492 15.536 1.00 92.38 364 LEU A C 1
ATOM 2930 O O . LEU A 1 364 ? -7.345 -17.101 15.804 1.00 92.38 364 LEU A O 1
ATOM 2934 N N . GLY A 1 365 ? -9.397 -16.423 16.400 1.00 92.94 365 GLY A N 1
ATOM 2935 C CA . GLY A 1 365 ? -9.451 -17.120 17.686 1.00 92.94 365 GLY A CA 1
ATOM 2936 C C . GLY A 1 365 ? -8.992 -16.308 18.899 1.00 92.94 365 GLY A C 1
ATOM 2937 O O . GLY A 1 365 ? -8.904 -16.874 19.988 1.00 92.94 365 GLY A O 1
ATOM 2938 N N . HIS A 1 366 ? -8.727 -15.007 18.748 1.00 94.44 366 HIS A N 1
ATOM 2939 C CA . HIS A 1 366 ? -8.307 -14.139 19.854 1.00 94.44 366 HIS A CA 1
ATOM 2940 C C . HIS A 1 366 ? -9.490 -13.643 20.680 1.00 94.44 366 HIS A C 1
ATOM 2942 O O . HIS A 1 366 ? -10.547 -13.295 20.148 1.00 94.44 366 HIS A O 1
ATOM 2948 N N . ASN A 1 367 ? -9.288 -13.503 21.992 1.00 94.44 367 ASN A N 1
ATOM 2949 C CA . ASN A 1 367 ? -10.208 -12.727 22.822 1.00 94.44 367 ASN A CA 1
ATOM 2950 C C . ASN A 1 367 ? -9.746 -11.269 22.865 1.00 94.44 367 ASN A C 1
ATOM 2952 O O . ASN A 1 367 ? -8.630 -10.979 23.285 1.00 94.44 367 ASN A O 1
ATOM 2956 N N . VAL A 1 368 ? -10.611 -10.334 22.472 1.00 96.75 368 VAL A N 1
ATOM 2957 C CA . VAL A 1 368 ? -10.261 -8.908 22.420 1.00 96.75 368 VAL A CA 1
ATOM 2958 C C . VAL A 1 368 ? -10.738 -8.185 23.679 1.00 96.75 368 VAL A C 1
ATOM 2960 O O . VAL A 1 368 ? -11.909 -8.263 24.046 1.00 96.75 368 VAL A O 1
ATOM 2963 N N . LYS A 1 369 ? -9.847 -7.454 24.351 1.00 96.19 369 LYS A N 1
ATOM 2964 C CA . LYS A 1 369 ? -10.122 -6.732 25.608 1.00 96.19 369 LYS A CA 1
ATOM 2965 C C . LYS A 1 369 ? -10.739 -5.349 25.391 1.00 96.19 369 LYS A C 1
ATOM 2967 O O . LYS A 1 369 ? -11.506 -4.879 26.228 1.00 96.19 369 LYS A O 1
ATOM 2972 N N . GLY A 1 370 ? -10.396 -4.667 24.301 1.00 96.56 370 GLY A N 1
ATOM 2973 C CA . GLY A 1 370 ? -10.785 -3.281 24.015 1.00 96.56 370 GLY A CA 1
ATOM 2974 C C . GLY A 1 370 ? -9.628 -2.505 23.395 1.00 96.56 370 GLY A C 1
ATOM 2975 O O . GLY A 1 370 ? -8.731 -3.108 22.815 1.00 96.56 370 GLY A O 1
ATOM 2976 N N . ILE A 1 371 ? -9.612 -1.180 23.546 1.00 97.81 371 ILE A N 1
ATOM 2977 C CA . ILE A 1 371 ? -8.561 -0.336 22.966 1.00 97.81 371 ILE A CA 1
ATOM 2978 C C . ILE A 1 371 ? -7.453 -0.058 23.982 1.00 97.81 371 ILE A C 1
ATOM 2980 O O . ILE A 1 371 ? -7.668 0.645 24.979 1.00 97.81 371 ILE A O 1
ATOM 2984 N N . PHE A 1 372 ? -6.261 -0.584 23.684 1.00 97.25 372 PHE A N 1
ATOM 2985 C CA . PHE A 1 372 ? -5.046 -0.432 24.480 1.00 97.25 372 PHE A CA 1
ATOM 2986 C C . PHE A 1 372 ? -3.884 0.148 23.668 1.00 97.25 372 PHE A C 1
ATOM 2988 O O . PHE A 1 372 ? -3.806 -0.059 22.460 1.00 97.25 372 PHE A O 1
ATOM 2995 N N . GLY A 1 373 ? -2.992 0.887 24.329 1.00 96.81 373 GLY A N 1
ATOM 2996 C CA . GLY A 1 373 ? -1.807 1.481 23.710 1.00 96.81 373 GLY A CA 1
ATOM 2997 C C . GLY A 1 373 ? -1.476 2.867 24.256 1.00 96.81 373 GLY A C 1
ATOM 2998 O O . GLY A 1 373 ? -1.683 3.162 25.438 1.00 96.81 373 GLY A O 1
ATOM 2999 N N . THR A 1 374 ? -0.977 3.753 23.398 1.00 97.62 374 THR A N 1
ATOM 3000 C CA . THR A 1 374 ? -0.675 5.146 23.760 1.00 97.62 374 THR A CA 1
ATOM 3001 C C . THR A 1 374 ? -1.175 6.133 22.721 1.00 97.62 374 THR A C 1
ATOM 3003 O O . THR A 1 374 ? -1.331 5.787 21.556 1.00 97.62 374 THR A O 1
ATOM 3006 N N . VAL A 1 375 ? -1.404 7.372 23.145 1.00 97.38 375 VAL A N 1
ATOM 3007 C CA . VAL A 1 375 ? -1.634 8.503 22.244 1.00 97.38 375 VAL A CA 1
ATOM 3008 C C . VAL A 1 375 ? -0.712 9.652 22.619 1.00 97.38 375 VAL A C 1
ATOM 3010 O O . VAL A 1 375 ? -0.561 9.946 23.805 1.00 97.38 375 VAL A O 1
ATOM 3013 N N . GLN A 1 376 ? -0.120 10.294 21.619 1.00 97.00 376 GLN A N 1
ATOM 3014 C CA . GLN A 1 376 ? 0.640 11.534 21.721 1.00 97.00 376 GLN A CA 1
ATOM 3015 C C . GLN A 1 376 ? -0.049 12.623 20.893 1.00 97.00 376 GLN A C 1
ATOM 3017 O O . GLN A 1 376 ? -0.591 12.346 19.827 1.00 97.00 376 GLN A O 1
ATOM 3022 N N . SER A 1 377 ? -0.044 13.853 21.401 1.00 96.38 377 SER A N 1
ATOM 3023 C CA . SER A 1 377 ? -0.659 15.017 20.763 1.00 96.38 377 SER A CA 1
ATOM 3024 C C . SER A 1 377 ? 0.259 16.241 20.819 1.00 96.38 377 SER A C 1
ATOM 3026 O O . SER A 1 377 ? 0.915 16.472 21.841 1.00 96.38 377 SER A O 1
ATOM 3028 N N . GLU A 1 378 ? 0.213 17.058 19.763 1.00 96.44 378 GLU A N 1
ATOM 3029 C CA . GLU A 1 378 ? 0.795 18.409 19.694 1.00 96.44 378 GLU A CA 1
ATOM 3030 C C . GLU A 1 378 ? -0.234 19.552 19.848 1.00 96.44 378 GLU A C 1
ATOM 3032 O O . GLU A 1 378 ? 0.123 20.724 19.757 1.00 96.44 378 GLU A O 1
ATOM 3037 N N . GLY A 1 379 ? -1.512 19.244 20.084 1.00 95.69 379 GLY A N 1
ATOM 3038 C CA . GLY A 1 379 ? -2.588 20.233 20.236 1.00 95.69 379 GLY A CA 1
ATOM 3039 C C . GLY A 1 379 ? -3.628 19.815 21.263 1.00 95.69 379 GLY A C 1
ATOM 3040 O O . GLY A 1 379 ? -3.338 19.017 22.149 1.00 95.69 379 GLY A O 1
ATOM 3041 N N . GLU A 1 380 ? -4.835 20.367 21.197 1.00 97.19 380 GLU A N 1
ATOM 3042 C CA . GLU A 1 380 ? -5.940 20.016 22.096 1.00 97.19 380 GLU A CA 1
ATOM 3043 C C . GLU A 1 380 ? -6.910 19.030 21.437 1.00 97.19 380 GLU A C 1
ATOM 3045 O O . GLU A 1 380 ? -7.621 19.382 20.493 1.00 97.19 380 GLU A O 1
ATOM 3050 N N . HIS A 1 381 ? -7.000 17.812 21.990 1.00 98.00 381 HIS A N 1
ATOM 3051 C CA . HIS A 1 381 ? -7.942 16.791 21.526 1.00 98.00 381 HIS A CA 1
ATOM 3052 C C . HIS A 1 381 ? -8.751 16.164 22.660 1.00 98.00 381 HIS A C 1
ATOM 3054 O O . HIS A 1 381 ? -8.262 15.888 23.758 1.00 98.00 381 HIS A O 1
ATOM 3060 N N . THR A 1 382 ? -9.999 15.858 22.331 1.00 98.25 382 THR A N 1
ATOM 3061 C CA . THR A 1 382 ? -10.908 15.023 23.107 1.00 98.25 382 THR A CA 1
ATOM 3062 C C . THR A 1 382 ? -11.069 13.683 22.400 1.00 98.25 382 THR A C 1
ATOM 3064 O O . THR A 1 382 ? -11.487 13.648 21.245 1.00 98.25 382 THR A O 1
ATOM 3067 N N . LEU A 1 383 ? -10.770 12.591 23.103 1.00 98.62 383 LEU A N 1
ATOM 3068 C CA . LEU A 1 383 ? -10.964 11.219 22.639 1.00 98.62 383 LEU A CA 1
ATOM 3069 C C . LEU A 1 383 ? -12.166 10.620 23.371 1.00 98.62 383 LEU A C 1
ATOM 3071 O O . LEU A 1 383 ? -12.096 10.388 24.581 1.00 98.62 383 LEU A O 1
ATOM 3075 N N . SER A 1 384 ? -13.252 10.363 22.652 1.00 98.69 384 SER A N 1
ATOM 3076 C CA . SER A 1 384 ? -14.453 9.694 23.156 1.00 98.69 384 SER A CA 1
ATOM 3077 C C . SER A 1 384 ? -14.450 8.233 22.716 1.00 98.69 384 SER A C 1
ATOM 3079 O O . SER A 1 384 ? -14.399 7.935 21.527 1.00 98.69 384 SER A O 1
ATOM 3081 N N . PHE A 1 385 ? -14.485 7.316 23.677 1.00 98.56 385 PHE A N 1
ATOM 3082 C CA . PHE A 1 385 ? -14.404 5.879 23.433 1.00 98.56 385 PHE A CA 1
ATOM 3083 C C . PHE A 1 385 ? -15.787 5.249 23.513 1.00 98.56 385 PHE A C 1
ATOM 3085 O O . PHE A 1 385 ? -16.480 5.444 24.511 1.00 98.56 385 PHE A O 1
ATOM 3092 N N . TYR A 1 386 ? -16.155 4.454 22.511 1.00 98.44 386 TYR A N 1
ATOM 3093 C CA . TYR A 1 386 ? -17.467 3.805 22.436 1.00 98.44 386 TYR A CA 1
ATOM 3094 C C . TYR A 1 386 ? -17.330 2.291 22.375 1.00 98.44 386 TYR A C 1
ATOM 3096 O O . TYR A 1 386 ? -16.383 1.778 21.774 1.00 98.44 386 TYR A O 1
ATOM 3104 N N . ASP A 1 387 ? -18.270 1.585 22.995 1.00 96.44 387 ASP A N 1
ATOM 3105 C CA . ASP A 1 387 ? -18.358 0.129 22.921 1.00 96.44 387 ASP A CA 1
ATOM 3106 C C . ASP A 1 387 ? -19.072 -0.352 21.644 1.00 96.44 387 ASP A C 1
ATOM 3108 O O . ASP A 1 387 ? -19.485 0.436 20.7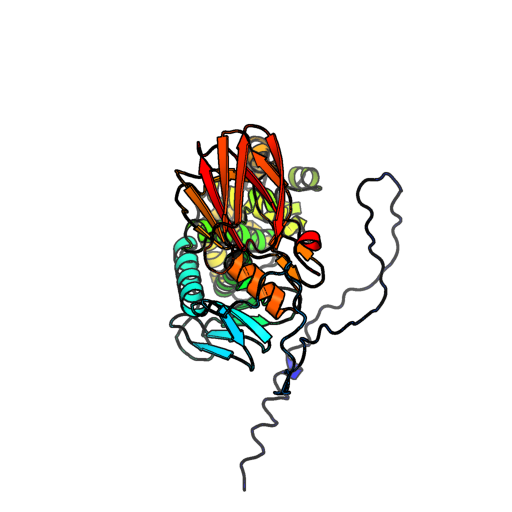89 1.00 96.44 387 ASP A O 1
ATOM 3112 N N . ALA A 1 388 ? -19.211 -1.674 21.509 1.00 94.12 388 ALA A N 1
ATOM 3113 C CA . ALA A 1 388 ? -19.862 -2.315 20.365 1.00 94.12 388 ALA A CA 1
ATOM 3114 C C . ALA A 1 388 ? -21.356 -1.967 20.207 1.00 94.12 388 ALA A C 1
ATOM 3116 O O . ALA A 1 388 ? -21.913 -2.150 19.126 1.00 94.12 388 ALA A O 1
ATOM 3117 N N . TYR A 1 389 ? -22.006 -1.449 21.254 1.00 93.50 389 TYR A N 1
ATOM 3118 C CA . TYR A 1 389 ? -23.405 -1.018 21.223 1.00 93.50 389 TYR A CA 1
ATOM 3119 C C . TYR A 1 389 ? -23.549 0.478 20.909 1.00 93.50 389 TYR A C 1
ATOM 3121 O O . TYR A 1 389 ? -24.668 0.968 20.762 1.00 93.50 389 TYR A O 1
ATOM 3129 N N . GLY A 1 390 ? -22.430 1.195 20.766 1.00 94.38 390 GLY A N 1
ATOM 3130 C CA . GLY A 1 390 ? -22.405 2.638 20.554 1.00 94.38 390 GLY A CA 1
ATOM 3131 C C . GLY A 1 390 ? -22.566 3.444 21.842 1.00 94.38 390 GLY A C 1
ATOM 3132 O O . GLY A 1 390 ? -22.785 4.653 21.773 1.00 94.38 390 GLY A O 1
ATOM 3133 N N . GLU A 1 391 ? -22.444 2.810 23.009 1.00 96.81 391 GLU A N 1
ATOM 3134 C CA . GLU A 1 391 ? -22.506 3.498 24.293 1.00 96.81 391 GLU A CA 1
ATOM 3135 C C . GLU A 1 391 ? -21.138 4.094 24.639 1.00 96.81 391 GLU A C 1
ATOM 3137 O O . GLU A 1 391 ? -20.086 3.478 24.435 1.00 96.81 391 GLU A O 1
ATOM 3142 N N . LEU A 1 392 ? -21.143 5.321 25.166 1.00 97.88 392 LEU A N 1
ATOM 3143 C CA . LEU A 1 392 ? -19.922 6.008 25.580 1.00 97.88 392 LEU A CA 1
ATOM 3144 C C . LEU A 1 392 ? -19.318 5.298 26.801 1.00 97.88 392 LEU A C 1
ATOM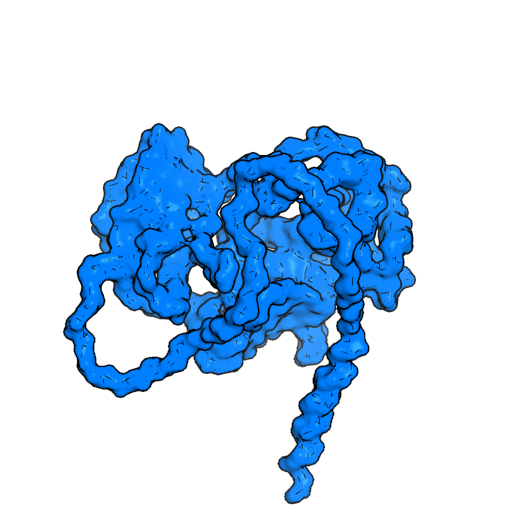 3146 O O . LEU A 1 392 ? -19.897 5.307 27.887 1.00 97.88 392 LEU A O 1
ATOM 3150 N N . VAL A 1 393 ? -18.116 4.749 26.638 1.00 97.19 393 VAL A N 1
ATOM 3151 C CA . VAL A 1 393 ? -17.346 4.099 27.705 1.00 97.19 393 VAL A CA 1
ATOM 3152 C C . VAL A 1 393 ? -16.662 5.149 28.574 1.00 97.19 393 VAL A C 1
ATOM 3154 O O . VAL A 1 393 ? -16.831 5.171 29.793 1.00 97.19 393 VAL A O 1
ATOM 3157 N N . CYS A 1 394 ? -15.867 6.025 27.956 1.00 97.62 394 CYS A N 1
ATOM 3158 C CA . CYS A 1 394 ? -15.232 7.148 28.637 1.00 97.62 394 CYS A CA 1
ATOM 3159 C C . CYS A 1 394 ? -14.763 8.223 27.651 1.00 97.62 394 CYS A C 1
ATOM 3161 O O . CYS A 1 394 ? -14.732 8.014 26.440 1.00 97.62 394 CYS A O 1
ATOM 3163 N N . THR A 1 395 ? -14.345 9.365 28.194 1.00 98.25 395 THR A N 1
ATOM 3164 C CA . THR A 1 395 ? -13.712 10.447 27.439 1.00 98.25 395 THR A CA 1
ATOM 3165 C C . THR A 1 395 ? -12.367 10.784 28.071 1.00 98.25 395 THR A C 1
ATOM 3167 O O . THR A 1 395 ? -12.269 10.918 29.294 1.00 98.25 395 THR A O 1
ATOM 3170 N N . LYS A 1 396 ? -11.331 10.952 27.248 1.00 98.06 396 LYS A N 1
ATOM 3171 C CA . LYS A 1 396 ? -9.996 11.393 27.665 1.00 98.06 396 LYS A CA 1
ATOM 3172 C C . LYS A 1 396 ? -9.640 12.702 26.968 1.00 98.06 396 LYS A C 1
ATOM 3174 O O . LYS A 1 396 ? -9.914 12.871 25.787 1.00 98.06 396 LYS A O 1
ATOM 3179 N N . GLN A 1 397 ? -9.025 13.616 27.709 1.00 97.44 397 GLN A N 1
ATOM 3180 C CA . GLN A 1 397 ? -8.454 14.845 27.162 1.00 97.44 397 GLN A CA 1
ATOM 3181 C C . GLN A 1 397 ? -6.951 14.652 27.000 1.00 97.44 397 GLN A C 1
ATOM 3183 O O . GLN A 1 397 ? -6.295 14.180 27.931 1.00 97.44 397 GLN A O 1
ATOM 3188 N N . VAL A 1 398 ? -6.414 15.030 25.846 1.00 96.62 398 VAL A N 1
ATOM 3189 C CA . VAL A 1 398 ? -4.976 15.038 25.584 1.00 96.62 398 VAL A CA 1
ATOM 3190 C C . VAL A 1 398 ? -4.601 16.400 25.012 1.00 96.62 398 VAL A C 1
ATOM 3192 O O . VAL A 1 398 ? -5.150 16.843 24.007 1.00 96.62 398 VAL A O 1
ATOM 3195 N N . SER A 1 399 ? -3.699 17.094 25.703 1.00 96.81 399 SER A N 1
ATOM 3196 C CA . SER A 1 399 ? -3.207 18.407 25.285 1.00 96.81 399 SER A CA 1
ATOM 3197 C C . SER A 1 399 ? -1.694 18.435 25.368 1.00 96.81 399 SER A C 1
ATOM 3199 O O . SER A 1 399 ? -1.173 18.264 26.472 1.00 96.81 399 SER A O 1
ATOM 3201 N N . ASN A 1 400 ? -1.005 18.604 24.233 1.00 96.56 400 ASN A N 1
ATOM 3202 C CA . ASN A 1 400 ? 0.461 18.721 24.168 1.00 96.56 400 ASN A CA 1
ATOM 3203 C C . ASN A 1 400 ? 1.193 17.680 25.044 1.00 96.56 400 ASN A C 1
ATOM 3205 O O . ASN A 1 400 ? 2.075 18.009 25.843 1.00 96.56 400 ASN A O 1
ATOM 3209 N N . SER A 1 401 ? 0.729 16.430 25.012 1.00 96.88 401 SER A N 1
ATOM 3210 C CA . SER A 1 401 ? 1.145 15.382 25.947 1.00 96.88 401 SER A CA 1
ATOM 3211 C C . SER A 1 401 ? 0.950 13.987 25.366 1.00 96.88 401 SER A C 1
ATOM 3213 O O . SER A 1 401 ? 0.276 13.799 24.354 1.00 96.88 401 SER A O 1
ATOM 3215 N N . GLN A 1 402 ? 1.543 13.005 26.045 1.00 97.19 402 GLN A N 1
ATOM 3216 C CA . GLN A 1 402 ? 1.342 11.587 25.789 1.00 97.19 402 GLN A CA 1
ATOM 3217 C C . GLN A 1 402 ? 0.600 10.943 26.964 1.00 97.19 402 GLN A C 1
ATOM 3219 O O . GLN A 1 402 ? 0.959 11.160 28.125 1.00 97.19 402 GLN A O 1
ATOM 3224 N N . ILE A 1 403 ? -0.419 10.130 26.676 1.00 97.12 403 ILE A N 1
ATOM 3225 C CA . ILE A 1 403 ? -1.185 9.376 27.679 1.00 97.12 403 ILE A CA 1
ATOM 3226 C C . ILE A 1 403 ? -1.368 7.913 27.257 1.00 97.12 403 ILE A C 1
ATOM 3228 O O . ILE A 1 403 ? -1.255 7.562 26.083 1.00 97.12 403 ILE A O 1
ATOM 3232 N N . ARG A 1 404 ? -1.697 7.050 28.226 1.00 96.94 404 ARG A N 1
ATOM 3233 C CA . ARG A 1 404 ? -2.083 5.658 27.960 1.00 96.94 404 ARG A CA 1
ATOM 3234 C C . ARG A 1 404 ? -3.549 5.537 27.548 1.00 96.94 404 ARG A C 1
ATOM 3236 O O . ARG A 1 404 ? -4.453 6.139 28.148 1.00 96.94 404 ARG A O 1
ATOM 3243 N N . LEU A 1 405 ? -3.781 4.682 26.564 1.00 95.00 405 LEU A N 1
ATOM 3244 C CA . LEU A 1 405 ? -5.083 4.155 26.199 1.00 95.00 405 LEU A CA 1
ATOM 3245 C C . LEU A 1 405 ? -5.210 2.817 26.927 1.00 95.00 405 LEU A C 1
ATOM 3247 O O . LEU A 1 405 ? -4.514 1.875 26.598 1.00 95.00 405 LEU A O 1
ATOM 3251 N N . ASP A 1 406 ? -6.035 2.763 27.965 1.00 94.25 406 ASP A N 1
ATOM 3252 C CA . ASP A 1 406 ? -6.349 1.528 28.689 1.00 94.25 406 ASP A CA 1
ATOM 3253 C C . ASP A 1 406 ? -7.872 1.538 28.830 1.00 94.25 406 ASP A C 1
ATOM 3255 O O . ASP A 1 406 ? -8.410 2.015 29.834 1.00 94.25 406 ASP A O 1
ATOM 3259 N N . THR A 1 407 ? -8.570 1.175 27.751 1.00 96.25 407 THR A N 1
ATOM 3260 C CA . THR A 1 407 ? -10.025 1.346 27.652 1.00 96.25 407 THR A CA 1
ATOM 3261 C C . THR A 1 407 ? -10.686 0.020 27.279 1.00 96.25 407 THR A C 1
ATOM 3263 O O . THR A 1 407 ? -10.938 -0.239 26.098 1.00 96.25 407 THR A O 1
ATOM 3266 N N . PRO A 1 408 ? -10.971 -0.836 28.281 1.00 95.25 408 PRO A N 1
ATOM 3267 C CA . PRO A 1 408 ? -11.673 -2.094 28.061 1.00 95.25 408 PRO A CA 1
ATOM 3268 C C . PRO A 1 408 ? -13.015 -1.871 27.357 1.00 95.25 408 PRO A C 1
ATOM 3270 O O . PRO A 1 408 ? -13.662 -0.844 27.568 1.00 95.25 408 PRO A O 1
ATOM 3273 N N . LYS A 1 409 ? -13.443 -2.848 26.552 1.00 93.88 409 LYS A N 1
ATOM 3274 C CA . LYS A 1 409 ? -14.692 -2.876 25.762 1.00 93.88 409 LYS A CA 1
ATOM 3275 C C . LYS A 1 409 ? -14.850 -1.829 24.664 1.00 93.88 409 LYS A C 1
ATOM 3277 O O . LYS A 1 409 ? -15.746 -1.984 23.838 1.00 93.88 409 LYS A O 1
ATOM 3282 N N . ALA A 1 410 ? -14.035 -0.779 24.645 1.00 97.38 410 ALA A N 1
ATOM 3283 C CA . ALA A 1 410 ? -14.097 0.196 23.571 1.00 97.38 410 ALA A CA 1
ATOM 3284 C C . ALA A 1 410 ? -13.695 -0.460 22.247 1.00 97.38 410 ALA A C 1
ATOM 3286 O O . ALA A 1 410 ? -12.721 -1.207 22.210 1.00 97.38 410 ALA A O 1
ATOM 3287 N N . VAL A 1 411 ? -14.436 -0.156 21.185 1.00 97.38 411 VAL A N 1
ATOM 3288 C CA . VAL A 1 411 ? -14.160 -0.578 19.803 1.00 97.38 411 VAL A CA 1
ATOM 3289 C C . VAL A 1 411 ? -14.053 0.616 18.850 1.00 97.38 411 VAL A C 1
ATOM 3291 O O . VAL A 1 411 ? -13.651 0.451 17.705 1.00 97.38 411 VAL A O 1
ATOM 3294 N N . LYS A 1 412 ? -14.364 1.836 19.315 1.00 98.00 412 LYS A N 1
ATOM 3295 C CA . LYS A 1 412 ? -14.212 3.080 18.541 1.00 98.00 412 LYS A CA 1
ATOM 3296 C C . LYS A 1 412 ? -13.585 4.189 19.368 1.00 98.00 412 LYS A C 1
ATOM 3298 O O . LYS A 1 412 ? -13.808 4.258 20.579 1.00 98.00 412 LYS A O 1
ATOM 3303 N N . ILE A 1 413 ? -12.879 5.086 18.685 1.00 98.38 413 ILE A N 1
ATOM 3304 C CA . ILE A 1 413 ? -12.404 6.369 19.208 1.00 98.38 413 ILE A CA 1
ATOM 3305 C C . ILE A 1 413 ? -12.944 7.473 18.299 1.00 98.38 413 ILE A C 1
ATOM 3307 O O . ILE A 1 413 ? -12.547 7.558 17.142 1.00 98.38 413 ILE A O 1
ATOM 3311 N N . GLU A 1 414 ? -13.820 8.335 18.803 1.00 98.38 414 GLU A N 1
ATOM 3312 C CA . GLU A 1 414 ? -14.127 9.611 18.154 1.00 98.38 414 GLU A CA 1
ATOM 3313 C C . GLU A 1 414 ? -13.157 10.672 18.679 1.00 98.38 414 GLU A C 1
ATOM 3315 O O . GLU A 1 414 ? -13.050 10.892 19.887 1.00 98.38 414 GLU A O 1
ATOM 3320 N N . ILE A 1 415 ? -12.439 11.321 17.769 1.00 98.19 415 ILE A N 1
ATOM 3321 C CA . ILE A 1 415 ? -11.432 12.333 18.070 1.00 98.19 415 ILE A CA 1
ATOM 3322 C C . ILE A 1 415 ? -11.965 13.679 17.587 1.00 98.19 415 ILE A C 1
ATOM 3324 O O . ILE A 1 415 ? -12.273 13.852 16.409 1.00 98.19 415 ILE A O 1
ATOM 3328 N N . THR A 1 416 ? -12.066 14.644 18.497 1.00 97.94 416 THR A N 1
ATOM 3329 C CA . THR A 1 416 ? -12.450 16.037 18.211 1.00 97.94 416 THR A CA 1
ATOM 3330 C C . THR A 1 416 ? -11.407 16.980 18.795 1.00 97.94 416 THR A C 1
ATOM 3332 O O . THR A 1 416 ? -10.686 16.600 19.714 1.00 97.94 416 THR A O 1
ATOM 3335 N N . GLY A 1 417 ? -11.254 18.188 18.250 1.00 95.56 417 GLY A N 1
ATOM 3336 C CA . GLY A 1 417 ? -10.217 19.109 18.722 1.00 95.56 417 GLY A CA 1
ATOM 3337 C C . GLY A 1 417 ? -9.843 20.187 17.716 1.00 95.56 417 GLY A C 1
ATOM 3338 O O . GLY A 1 417 ? -10.623 20.507 16.820 1.00 95.56 417 GLY A O 1
ATOM 3339 N N . ASP A 1 418 ? -8.638 20.727 17.870 1.00 94.94 418 ASP A N 1
ATOM 3340 C CA . ASP A 1 418 ? -8.079 21.757 16.984 1.00 94.94 418 ASP A CA 1
ATOM 3341 C C . ASP A 1 418 ? -7.506 21.210 15.660 1.00 94.94 418 ASP A C 1
ATOM 3343 O O . ASP A 1 418 ? -7.169 21.996 14.775 1.00 94.94 418 ASP A O 1
ATOM 3347 N N . GLY A 1 419 ? -7.450 19.882 15.503 1.00 93.44 419 GLY A N 1
ATOM 3348 C CA . GLY A 1 419 ? -6.958 19.208 14.297 1.00 93.44 419 GLY A CA 1
ATOM 3349 C C . GLY A 1 419 ? -5.433 19.120 14.198 1.00 93.44 419 GLY A C 1
ATOM 3350 O O . GLY A 1 419 ? -4.921 18.729 13.149 1.00 93.44 419 GLY A O 1
ATOM 3351 N N . SER A 1 420 ? -4.712 19.473 15.268 1.00 95.00 420 SER A N 1
ATOM 3352 C CA . SER A 1 420 ? -3.256 19.323 15.353 1.00 95.00 420 SER A CA 1
ATOM 3353 C C . SER A 1 420 ? -2.812 17.863 15.227 1.00 95.00 420 SER A C 1
ATOM 3355 O O . SER A 1 420 ? -3.620 16.934 15.271 1.00 95.00 420 SER A O 1
ATOM 3357 N N . LEU A 1 421 ? -1.502 17.672 15.070 1.00 94.88 421 LEU A N 1
ATOM 3358 C CA . LEU A 1 421 ? -0.899 16.358 14.909 1.00 94.88 421 LEU A CA 1
ATOM 3359 C C . LEU A 1 421 ? -1.210 15.448 16.106 1.00 94.88 421 LEU A C 1
ATOM 3361 O O . LEU A 1 421 ? -0.971 15.812 17.264 1.00 94.88 421 LEU A O 1
ATOM 3365 N N . ILE A 1 422 ? -1.711 14.252 15.807 1.00 95.50 422 ILE A N 1
ATOM 3366 C CA . ILE A 1 422 ? -1.975 13.201 16.786 1.00 95.50 422 ILE A CA 1
ATOM 3367 C C . ILE A 1 422 ? -1.370 11.878 16.309 1.00 95.50 422 ILE A C 1
ATOM 3369 O O . ILE A 1 422 ? -1.410 11.540 15.128 1.00 95.50 422 ILE A O 1
ATOM 3373 N N . HIS A 1 423 ? -0.813 11.120 17.248 1.00 94.44 423 HIS A N 1
ATOM 3374 C CA . HIS A 1 423 ? -0.204 9.819 17.005 1.00 94.44 423 HIS A CA 1
ATOM 3375 C C . HIS A 1 423 ? -0.800 8.812 17.981 1.00 94.44 423 HIS A C 1
ATOM 3377 O O . HIS A 1 423 ? -0.609 8.922 19.192 1.00 94.44 423 HIS A O 1
ATOM 3383 N N . ILE A 1 424 ? -1.548 7.840 17.464 1.00 95.00 424 ILE A N 1
ATOM 3384 C CA . ILE A 1 424 ? -2.115 6.744 18.249 1.00 95.00 424 ILE A CA 1
ATOM 3385 C C . ILE A 1 424 ? -1.326 5.484 17.919 1.00 95.00 424 ILE A C 1
ATOM 3387 O O . ILE A 1 424 ? -1.213 5.114 16.759 1.00 95.00 424 ILE A O 1
ATOM 3391 N N . VAL A 1 425 ? -0.804 4.826 18.949 1.00 94.88 425 VAL A N 1
ATOM 3392 C CA . VAL A 1 425 ? -0.038 3.581 18.844 1.00 94.88 425 VAL A CA 1
ATOM 3393 C C . VAL A 1 425 ? -0.827 2.493 19.566 1.00 94.88 425 VAL A C 1
ATOM 3395 O O . VAL A 1 425 ? -0.722 2.396 20.795 1.00 94.88 425 VAL A O 1
ATOM 3398 N N . PRO A 1 426 ? -1.672 1.727 18.853 1.00 95.69 426 PRO A N 1
ATOM 3399 C CA . PRO A 1 426 ? -2.350 0.575 19.425 1.00 95.69 426 PRO A CA 1
ATOM 3400 C C . PRO A 1 426 ? -1.347 -0.521 19.791 1.00 95.69 426 PRO A C 1
ATOM 3402 O O . PRO A 1 426 ? -0.400 -0.778 19.050 1.00 95.69 426 PRO A O 1
ATOM 3405 N N . ASP A 1 427 ? -1.570 -1.182 20.920 1.00 95.81 427 ASP A N 1
ATOM 3406 C CA . ASP A 1 427 ? -0.710 -2.258 21.413 1.00 95.81 427 ASP A CA 1
ATOM 3407 C C . ASP A 1 427 ? -1.421 -3.602 21.235 1.00 95.81 427 ASP A C 1
ATOM 3409 O O . ASP A 1 427 ? -2.390 -3.895 21.936 1.00 95.81 427 ASP A O 1
ATOM 3413 N N . PHE A 1 428 ? -0.953 -4.391 20.263 1.00 95.19 428 PHE A N 1
ATOM 3414 C CA . PHE A 1 428 ? -1.556 -5.675 19.906 1.00 95.19 428 PHE A CA 1
ATOM 3415 C C . PHE A 1 428 ? -1.628 -6.621 21.113 1.00 95.19 428 PHE A C 1
ATOM 3417 O O . PHE A 1 428 ? -2.709 -7.100 21.455 1.00 95.19 428 PHE A O 1
ATOM 3424 N N . ASP A 1 429 ? -0.504 -6.817 21.804 1.00 94.56 429 ASP A N 1
ATOM 3425 C CA . ASP A 1 429 ? -0.383 -7.765 22.915 1.00 94.56 429 ASP A CA 1
ATOM 3426 C C . ASP A 1 429 ? -1.251 -7.362 24.116 1.00 94.56 429 ASP A C 1
ATOM 3428 O O . ASP A 1 429 ? -1.769 -8.211 24.843 1.00 94.56 429 ASP A O 1
ATOM 3432 N N . LEU A 1 430 ? -1.449 -6.058 24.339 1.00 94.94 430 LEU A N 1
ATOM 3433 C CA . LEU A 1 430 ? -2.368 -5.579 25.373 1.00 94.94 430 LEU A CA 1
ATOM 3434 C C . LEU A 1 430 ? -3.841 -5.662 24.959 1.00 94.94 430 LEU A C 1
ATOM 3436 O O . LEU A 1 430 ? -4.702 -5.719 25.840 1.00 94.94 430 LEU A O 1
ATOM 3440 N N . MET A 1 431 ? -4.145 -5.651 23.661 1.00 96.00 431 MET A N 1
ATOM 3441 C CA . MET A 1 431 ? -5.510 -5.731 23.135 1.00 96.00 431 MET A CA 1
ATOM 3442 C C . MET A 1 431 ? -6.051 -7.165 23.093 1.00 96.00 431 MET A C 1
ATOM 3444 O O . MET A 1 431 ? -7.263 -7.338 23.249 1.00 96.00 431 MET A O 1
ATOM 3448 N N . THR A 1 432 ? -5.198 -8.175 22.912 1.00 93.25 432 THR A N 1
ATOM 3449 C CA . THR A 1 432 ? -5.600 -9.586 22.749 1.00 93.25 432 THR A CA 1
ATOM 3450 C C . THR A 1 432 ? -5.163 -10.481 23.917 1.00 93.25 432 THR A C 1
ATOM 3452 O O . THR A 1 432 ? -4.346 -10.078 24.746 1.00 93.25 432 THR A O 1
ATOM 3455 N N . ASP A 1 433 ? -5.750 -11.678 24.015 1.00 86.12 433 ASP A N 1
ATOM 3456 C CA . ASP A 1 433 ? -5.336 -12.810 24.866 1.00 86.12 433 ASP A CA 1
ATOM 3457 C C . ASP A 1 433 ? -5.308 -14.109 24.060 1.00 86.12 433 ASP A C 1
ATOM 3459 O O . ASP A 1 433 ? -6.284 -14.326 23.293 1.00 86.12 433 ASP A O 1
#